Protein 3F9I (pdb70)

Structure (mmCIF, N/CA/C/O backbone):
data_3F9I
#
_entry.id   3F9I
#
_cell.length_a   74.160
_cell.length_b   74.160
_cell.length_c   183.010
_cell.angle_alpha   90.00
_cell.angle_beta   90.00
_cell.angle_gamma   90.00
#
_symmetry.space_group_name_H-M   'P 41 21 2'
#
loop_
_entity.id
_entity.type
_entity.pdbx_description
1 polymer '3-oxoacyl-[acyl-carrier-protein] reductase'
2 water water
#
loop_
_atom_site.group_PDB
_atom_site.id
_atom_site.type_symbol
_atom_site.label_atom_id
_atom_site.label_alt_id
_atom_site.label_comp_id
_atom_site.label_asym_id
_atom_site.label_entity_id
_atom_site.label_seq_id
_atom_site.pdbx_PDB_ins_code
_atom_site.Cartn_x
_atom_site.Cartn_y
_atom_site.Cartn_z
_atom_site.occupancy
_atom_site.B_iso_or_equiv
_atom_site.auth_seq_id
_atom_site.auth_comp_id
_atom_site.auth_asym_id
_atom_site.auth_atom_id
_atom_site.pdbx_PDB_model_num
ATOM 1 N N . MET A 1 9 ? 7.242 -8.565 29.082 1.00 45.51 1 MET A N 1
ATOM 2 C CA . MET A 1 9 ? 7.558 -8.905 27.670 1.00 45.04 1 MET A CA 1
ATOM 3 C C . MET A 1 9 ? 8.729 -8.083 27.166 1.00 44.44 1 MET A C 1
ATOM 4 O O . MET A 1 9 ? 9.753 -8.656 26.804 1.00 45.01 1 MET A O 1
ATOM 9 N N . ILE A 1 10 ? 8.613 -6.754 27.167 1.00 43.39 2 ILE A N 1
ATOM 10 C CA . ILE A 1 10 ? 9.662 -5.915 26.571 1.00 42.88 2 ILE A CA 1
ATOM 11 C C . ILE A 1 10 ? 10.733 -5.507 27.583 1.00 42.08 2 ILE A C 1
ATOM 12 O O . ILE A 1 10 ? 10.493 -4.684 28.449 1.00 43.75 2 ILE A O 1
ATOM 17 N N . ASP A 1 11 ? 11.927 -6.044 27.462 1.00 40.67 3 ASP A N 1
ATOM 18 C CA . ASP A 1 11 ? 12.968 -5.732 28.419 1.00 39.34 3 ASP A CA 1
ATOM 19 C C . ASP A 1 11 ? 14.106 -5.132 27.638 1.00 38.23 3 ASP A C 1
ATOM 20 O O . ASP A 1 11 ? 14.593 -5.758 26.718 1.00 37.99 3 ASP A O 1
ATOM 25 N N . LEU A 1 12 ? 14.539 -3.924 27.984 1.00 36.87 4 LEU A N 1
ATOM 26 C CA . LEU A 1 12 ? 15.619 -3.310 27.257 1.00 35.95 4 LEU A CA 1
ATOM 27 C C . LEU A 1 12 ? 16.854 -3.251 28.113 1.00 36.50 4 LEU A C 1
ATOM 28 O O . LEU A 1 12 ? 17.813 -2.521 27.784 1.00 36.90 4 LEU A O 1
ATOM 33 N N . THR A 1 13 ? 16.868 -4.064 29.165 1.00 36.35 5 THR A N 1
ATOM 34 C CA . THR A 1 13 ? 18.004 -4.105 30.110 1.00 36.41 5 THR A CA 1
ATOM 35 C C . THR A 1 13 ? 19.273 -4.483 29.422 1.00 36.17 5 THR A C 1
ATOM 36 O O . THR A 1 13 ? 19.315 -5.478 28.700 1.00 35.89 5 THR A O 1
ATOM 40 N N . GLY A 1 14 ? 20.317 -3.687 29.651 1.00 36.32 6 GLY A N 1
ATOM 41 C CA . GLY A 1 14 ? 21.618 -3.947 29.076 1.00 35.95 6 GLY A CA 1
ATOM 42 C C . GLY A 1 14 ? 21.875 -3.121 27.831 1.00 36.44 6 GLY A C 1
ATOM 43 O O . GLY A 1 14 ? 23.052 -2.959 27.413 1.00 36.28 6 GLY A O 1
ATOM 44 N N . LYS A 1 15 ? 20.812 -2.533 27.265 1.00 35.13 7 LYS A N 1
ATOM 45 C CA . LYS A 1 15 ? 20.950 -1.804 25.981 1.00 34.60 7 LYS A CA 1
ATOM 46 C C . LYS A 1 15 ? 21.277 -0.337 26.123 1.00 32.99 7 LYS A C 1
ATOM 47 O O . LYS A 1 15 ? 20.944 0.296 27.123 1.00 33.20 7 LYS A O 1
ATOM 53 N N . THR A 1 16 ? 21.894 0.226 25.101 1.00 31.57 8 THR A N 1
ATOM 54 C CA . THR A 1 16 ? 22.043 1.661 25.020 1.00 31.13 8 THR A CA 1
ATOM 55 C C . THR A 1 16 ? 21.270 2.162 23.803 1.00 30.70 8 THR A C 1
ATOM 56 O O . THR A 1 16 ? 21.498 1.695 22.683 1.00 30.75 8 THR A O 1
ATOM 60 N N . SER A 1 17 ? 20.370 3.115 24.032 1.00 29.29 9 SER A N 1
ATOM 61 C CA . SER A 1 17 ? 19.589 3.747 22.981 1.00 29.12 9 SER A CA 1
ATOM 62 C C . SER A 1 17 ? 19.998 5.208 22.865 1.00 28.98 9 SER A C 1
ATOM 63 O O . SER A 1 17 ? 20.246 5.843 23.873 1.00 28.30 9 SER A O 1
ATOM 66 N N . LEU A 1 18 ? 19.976 5.721 21.637 1.00 28.73 10 LEU A N 1
ATOM 67 C CA . LEU A 1 18 ? 20.143 7.146 21.315 1.00 28.89 10 LEU A CA 1
ATOM 68 C C . LEU A 1 18 ? 18.856 7.642 20.678 1.00 28.08 10 LEU A C 1
ATOM 69 O O . LEU A 1 18 ? 18.379 7.044 19.698 1.00 26.07 10 LEU A O 1
ATOM 74 N N . ILE A 1 19 ? 18.305 8.700 21.264 1.00 27.66 11 ILE A N 1
ATOM 75 C CA . ILE A 1 19 ? 17.078 9.342 20.804 1.00 28.12 11 ILE A CA 1
ATOM 76 C C . ILE A 1 19 ? 17.449 10.763 20.378 1.00 28.76 11 ILE A C 1
ATOM 77 O O . ILE A 1 19 ? 17.965 11.536 21.191 1.00 29.38 11 ILE A O 1
ATOM 82 N N . THR A 1 20 ? 17.206 11.093 19.112 1.00 29.28 12 THR A N 1
ATOM 83 C CA . THR A 1 20 ? 17.393 12.443 18.625 1.00 29.44 12 THR A CA 1
ATOM 84 C C . THR A 1 20 ? 16.108 13.170 18.859 1.00 30.20 12 THR A C 1
ATOM 85 O O . THR A 1 20 ? 15.067 12.539 19.102 1.00 31.14 12 THR A O 1
ATOM 89 N N . GLY A 1 21 ? 16.192 14.496 18.814 1.00 30.48 13 GLY A N 1
ATOM 90 C CA . GLY A 1 21 ? 15.087 15.366 19.127 1.00 30.76 13 GLY A CA 1
ATOM 91 C C . GLY A 1 21 ? 14.435 14.986 20.436 1.00 31.27 13 GLY A C 1
ATOM 92 O O . GLY A 1 21 ? 13.198 15.028 20.557 1.00 31.79 13 GLY A O 1
ATOM 93 N N . ALA A 1 22 ? 15.262 14.648 21.429 1.00 31.33 14 ALA A N 1
ATOM 94 C CA . ALA A 1 22 ? 14.788 14.064 22.678 1.00 31.42 14 ALA A CA 1
ATOM 95 C C . ALA A 1 22 ? 14.011 15.017 23.584 1.00 32.36 14 ALA A C 1
ATOM 96 O O . ALA A 1 22 ? 13.369 14.561 24.529 1.00 32.52 14 ALA A O 1
ATOM 98 N N . SER A 1 23 ? 14.046 16.325 23.327 1.00 32.94 15 SER A N 1
ATOM 99 C CA . SER A 1 23 ? 13.235 17.232 24.150 1.00 33.79 15 SER A CA 1
ATOM 100 C C . SER A 1 23 ? 11.817 17.537 23.606 1.00 33.47 15 SER A C 1
ATOM 101 O O . SER A 1 23 ? 11.044 18.173 24.296 1.00 33.52 15 SER A O 1
ATOM 104 N N . SER A 1 24 ? 11.452 17.053 22.418 1.00 33.14 16 SER A N 1
ATOM 105 C CA . SER A 1 24 ? 10.047 17.162 21.952 1.00 32.50 16 SER A CA 1
ATOM 106 C C . SER A 1 24 ? 9.235 16.291 22.861 1.00 31.93 16 SER A C 1
ATOM 107 O O . SER A 1 24 ? 9.793 15.534 23.631 1.00 33.62 16 SER A O 1
ATOM 110 N N . GLY A 1 25 ? 7.932 16.432 22.855 1.00 31.10 17 GLY A N 1
ATOM 111 C CA . GLY A 1 25 ? 7.089 15.602 23.701 1.00 30.92 17 GLY A CA 1
ATOM 112 C C . GLY A 1 25 ? 7.115 14.139 23.295 1.00 30.56 17 GLY A C 1
ATOM 113 O O . GLY A 1 25 ? 7.015 13.252 24.143 1.00 31.67 17 GLY A O 1
ATOM 114 N N . ILE A 1 26 ? 7.263 13.876 22.001 1.00 29.73 18 ILE A N 1
ATOM 115 C CA . ILE A 1 26 ? 7.437 12.515 21.506 1.00 28.89 18 ILE A CA 1
ATOM 116 C C . ILE A 1 26 ? 8.812 11.985 21.843 1.00 28.76 18 ILE A C 1
ATOM 117 O O . ILE A 1 26 ? 8.927 10.920 22.410 1.00 28.55 18 ILE A O 1
ATOM 122 N N . GLY A 1 27 ? 9.844 12.748 21.516 1.00 29.12 19 GLY A N 1
ATOM 123 C CA . GLY A 1 27 ? 11.203 12.407 21.883 1.00 29.70 19 GLY A CA 1
ATOM 124 C C . GLY A 1 27 ? 11.325 12.063 23.363 1.00 30.57 19 GLY A C 1
ATOM 125 O O . GLY A 1 27 ? 11.892 11.027 23.714 1.00 29.92 19 GLY A O 1
ATOM 126 N N . SER A 1 28 ? 10.779 12.916 24.242 1.00 30.56 20 SER A N 1
ATOM 127 C CA . SER A 1 28 ? 10.935 12.684 25.666 1.00 30.68 20 SER A CA 1
ATOM 128 C C . SER A 1 28 ? 10.068 11.519 26.182 1.00 29.56 20 SER A C 1
ATOM 129 O O . SER A 1 28 ? 10.421 10.857 27.136 1.00 29.19 20 SER A O 1
ATOM 132 N N . ALA A 1 29 ? 8.934 11.265 25.557 1.00 28.50 21 ALA A N 1
ATOM 133 C CA . ALA A 1 29 ? 8.133 10.161 25.973 1.00 27.79 21 ALA A CA 1
ATOM 134 C C . ALA A 1 29 ? 8.872 8.879 25.601 1.00 26.64 21 ALA A C 1
ATOM 135 O O . ALA A 1 29 ? 8.879 7.924 26.351 1.00 24.38 21 ALA A O 1
ATOM 137 N N . ILE A 1 30 ? 9.489 8.877 24.429 1.00 26.71 22 ILE A N 1
ATOM 138 C CA . ILE A 1 30 ? 10.287 7.743 24.017 1.00 27.28 22 ILE A CA 1
ATOM 139 C C . ILE A 1 30 ? 11.432 7.571 25.022 1.00 28.34 22 ILE A C 1
ATOM 140 O O . ILE A 1 30 ? 11.624 6.462 25.506 1.00 28.03 22 ILE A O 1
ATOM 145 N N . ALA A 1 31 ? 12.172 8.652 25.333 1.00 28.33 23 ALA A N 1
ATOM 146 C CA . ALA A 1 31 ? 13.348 8.536 26.210 1.00 29.31 23 ALA A CA 1
ATOM 147 C C . ALA A 1 31 ? 12.969 7.954 27.555 1.00 29.34 23 ALA A C 1
ATOM 148 O O . ALA A 1 31 ? 13.635 7.060 28.047 1.00 29.58 23 ALA A O 1
ATOM 150 N N . ARG A 1 32 ? 11.882 8.423 28.136 1.00 29.83 24 ARG A N 1
ATOM 151 C CA . ARG A 1 32 ? 11.476 7.907 29.437 1.00 30.70 24 ARG A CA 1
ATOM 152 C C . ARG A 1 32 ? 11.081 6.438 29.373 1.00 30.55 24 ARG A C 1
ATOM 153 O O . ARG A 1 32 ? 11.389 5.663 30.285 1.00 31.71 24 ARG A O 1
ATOM 161 N N . LEU A 1 33 ? 10.398 6.048 28.307 1.00 29.03 25 LEU A N 1
ATOM 162 C CA . LEU A 1 33 ? 9.890 4.720 28.234 1.00 29.04 25 LEU A CA 1
ATOM 163 C C . LEU A 1 33 ? 11.049 3.748 28.064 1.00 29.17 25 LEU A C 1
ATOM 164 O O . LEU A 1 33 ? 11.122 2.769 28.813 1.00 29.11 25 LEU A O 1
ATOM 169 N N . LEU A 1 34 ? 11.965 4.035 27.125 1.00 29.03 26 LEU A N 1
ATOM 170 C CA . LEU A 1 34 ? 13.096 3.165 26.901 1.00 28.95 26 LEU A CA 1
ATOM 171 C C . LEU A 1 34 ? 13.948 3.108 28.162 1.00 28.59 26 LEU A C 1
ATOM 172 O O . LEU A 1 34 ? 14.489 2.068 28.486 1.00 27.10 26 LEU A O 1
ATOM 177 N N . HIS A 1 35 ? 14.028 4.210 28.899 1.00 29.46 27 HIS A N 1
ATOM 178 C CA . HIS A 1 35 ? 14.812 4.231 30.118 1.00 30.39 27 HIS A CA 1
ATOM 179 C C . HIS A 1 35 ? 14.120 3.389 31.196 1.00 30.75 27 HIS A C 1
ATOM 180 O O . HIS A 1 35 ? 14.715 2.525 31.830 1.00 29.93 27 HIS A O 1
ATOM 187 N N . LYS A 1 36 ? 12.831 3.582 31.315 1.00 31.72 28 LYS A N 1
ATOM 188 C CA . LYS A 1 36 ? 12.037 2.803 32.237 1.00 33.18 28 LYS A CA 1
ATOM 189 C C . LYS A 1 36 ? 12.081 1.316 31.936 1.00 33.09 28 LYS A C 1
ATOM 190 O O . LYS A 1 36 ? 11.925 0.536 32.851 1.00 33.34 28 LYS A O 1
ATOM 196 N N . LEU A 1 37 ? 12.295 0.937 30.667 1.00 32.59 29 LEU A N 1
ATOM 197 C CA . LEU A 1 37 ? 12.397 -0.463 30.262 1.00 32.75 29 LEU A CA 1
ATOM 198 C C . LEU A 1 37 ? 13.832 -1.003 30.428 1.00 33.08 29 LEU A C 1
ATOM 199 O O . LEU A 1 37 ? 14.119 -2.127 30.015 1.00 32.00 29 LEU A O 1
ATOM 204 N N . GLY A 1 38 ? 14.715 -0.210 31.038 1.00 32.62 30 GLY A N 1
ATOM 205 C CA . GLY A 1 38 ? 16.065 -0.667 31.303 1.00 32.70 30 GLY A CA 1
ATOM 206 C C . GLY A 1 38 ? 17.134 -0.205 30.343 1.00 32.62 30 GLY A C 1
ATOM 207 O O . GLY A 1 38 ? 18.286 -0.545 30.513 1.00 31.83 30 GLY A O 1
ATOM 208 N N . SER A 1 39 ? 16.791 0.595 29.343 1.00 32.87 31 SER A N 1
ATOM 209 C CA . SER A 1 39 ? 17.834 1.048 28.430 1.00 32.53 31 SER A CA 1
ATOM 210 C C . SER A 1 39 ? 18.596 2.201 29.080 1.00 32.02 31 SER A C 1
ATOM 211 O O . SER A 1 39 ? 18.026 3.028 29.785 1.00 31.64 31 SER A O 1
ATOM 214 N N . LYS A 1 40 ? 19.904 2.226 28.858 1.00 31.86 32 LYS A N 1
ATOM 215 C CA . LYS A 1 40 ? 20.683 3.422 29.104 1.00 31.92 32 LYS A CA 1
ATOM 216 C C . LYS A 1 40 ? 20.290 4.300 27.928 1.00 30.63 32 LYS A C 1
ATOM 217 O O . LYS A 1 40 ? 20.113 3.769 26.835 1.00 29.50 32 LYS A O 1
ATOM 223 N N . VAL A 1 41 ? 20.100 5.597 28.140 1.00 29.61 33 VAL A N 1
ATOM 224 C CA . VAL A 1 41 ? 19.618 6.461 27.044 1.00 30.10 33 VAL A CA 1
ATOM 225 C C . VAL A 1 41 ? 20.521 7.666 26.770 1.00 29.91 33 VAL A C 1
ATOM 226 O O . VAL A 1 41 ? 21.036 8.319 27.675 1.00 30.20 33 VAL A O 1
ATOM 230 N N . ILE A 1 42 ? 20.768 7.914 25.503 1.00 29.61 34 ILE A N 1
ATOM 231 C CA . ILE A 1 42 ? 21.563 9.053 25.109 1.00 29.00 34 ILE A CA 1
ATOM 232 C C . ILE A 1 42 ? 20.521 9.969 24.544 1.00 28.89 34 ILE A C 1
ATOM 233 O O . ILE A 1 42 ? 19.873 9.651 23.540 1.00 29.42 34 ILE A O 1
ATOM 238 N N . ILE A 1 43 ? 20.298 11.079 25.220 1.00 28.36 35 ILE A N 1
ATOM 239 C CA . ILE A 1 43 ? 19.238 11.978 24.826 1.00 28.96 35 ILE A CA 1
ATOM 240 C C . ILE A 1 43 ? 19.888 13.119 24.132 1.00 29.15 35 ILE A C 1
ATOM 241 O O . ILE A 1 43 ? 20.689 13.804 24.687 1.00 29.90 35 ILE A O 1
ATOM 246 N N . SER A 1 44 ? 19.555 13.296 22.880 1.00 31.00 36 SER A N 1
ATOM 247 C CA . SER A 1 44 ? 20.261 14.236 22.054 1.00 31.84 36 SER A CA 1
ATOM 248 C C . SER A 1 44 ? 19.298 15.281 21.524 1.00 31.67 36 SER A C 1
ATOM 249 O O . SER A 1 44 ? 18.117 15.007 21.330 1.00 31.54 36 SER A O 1
ATOM 252 N N . GLY A 1 45 ? 19.814 16.460 21.240 1.00 32.26 37 GLY A N 1
ATOM 253 C CA . GLY A 1 45 ? 18.998 17.553 20.734 1.00 32.75 37 GLY A CA 1
ATOM 254 C C . GLY A 1 45 ? 19.716 18.881 20.882 1.00 33.34 37 GLY A C 1
ATOM 255 O O . GLY A 1 45 ? 20.838 18.931 21.381 1.00 33.37 37 GLY A O 1
ATOM 256 N N . SER A 1 46 ? 19.068 19.959 20.456 1.00 34.03 38 SER A N 1
ATOM 257 C CA . SER A 1 46 ? 19.702 21.285 20.425 1.00 34.86 38 SER A CA 1
ATOM 258 C C . SER A 1 46 ? 19.429 22.171 21.647 1.00 34.57 38 SER A C 1
ATOM 259 O O . SER A 1 46 ? 20.151 23.104 21.874 1.00 34.28 38 SER A O 1
ATOM 262 N N . ASN A 1 47 ? 18.424 21.837 22.440 1.00 35.33 39 ASN A N 1
ATOM 263 C CA . ASN A 1 47 ? 18.056 22.595 23.596 1.00 36.34 39 ASN A CA 1
ATOM 264 C C . ASN A 1 47 ? 18.640 21.939 24.852 1.00 36.27 39 ASN A C 1
ATOM 265 O O . ASN A 1 47 ? 18.008 21.090 25.473 1.00 35.82 39 ASN A O 1
ATOM 270 N N . GLU A 1 48 ? 19.853 22.364 25.224 1.00 36.01 40 GLU A N 1
ATOM 271 C CA . GLU A 1 48 ? 20.544 21.844 26.380 1.00 35.72 40 GLU A CA 1
ATOM 272 C C . GLU A 1 48 ? 19.676 21.966 27.629 1.00 35.79 40 GLU A C 1
ATOM 273 O O . GLU A 1 48 ? 19.537 21.012 28.375 1.00 34.79 40 GLU A O 1
ATOM 279 N N . GLU A 1 49 ? 19.076 23.129 27.829 1.00 36.14 41 GLU A N 1
ATOM 280 C CA . GLU A 1 49 ? 18.275 23.393 29.017 1.00 37.76 41 GLU A CA 1
ATOM 281 C C . GLU A 1 49 ? 17.133 22.386 29.183 1.00 36.59 41 GLU A C 1
ATOM 282 O O . GLU A 1 49 ? 16.927 21.850 30.272 1.00 37.01 41 GLU A O 1
ATOM 288 N N . LYS A 1 50 ? 16.412 22.115 28.102 1.00 36.59 42 LYS A N 1
ATOM 289 C CA . LYS A 1 50 ? 15.319 21.148 28.107 1.00 36.03 42 LYS A CA 1
ATOM 290 C C . LYS A 1 50 ? 15.803 19.725 28.224 1.00 35.25 42 LYS A C 1
ATOM 291 O O . LYS A 1 50 ? 15.205 18.936 28.912 1.00 34.68 42 LYS A O 1
ATOM 297 N N . LEU A 1 51 ? 16.910 19.399 27.578 1.00 34.99 43 LEU A N 1
ATOM 298 C CA . LEU A 1 51 ? 17.503 18.087 27.736 1.00 35.23 43 LEU A CA 1
ATOM 299 C C . LEU A 1 51 ? 17.864 17.832 29.195 1.00 35.20 43 LEU A C 1
ATOM 300 O O . LEU A 1 51 ? 17.672 16.734 29.692 1.00 34.23 43 LEU A O 1
ATOM 305 N N . LYS A 1 52 ? 18.361 18.865 29.877 1.00 35.37 44 LYS A N 1
ATOM 306 C CA . LYS A 1 52 ? 18.832 18.710 31.252 1.00 35.51 44 LYS A CA 1
ATOM 307 C C . LYS A 1 52 ? 17.641 18.456 32.179 1.00 35.37 44 LYS A C 1
ATOM 308 O O . LYS A 1 52 ? 17.730 17.661 33.094 1.00 33.94 44 LYS A O 1
ATOM 314 N N . SER A 1 53 ? 16.518 19.115 31.906 1.00 36.01 45 SER A N 1
ATOM 315 C CA . SER A 1 53 ? 15.333 18.909 32.718 1.00 36.98 45 SER A CA 1
ATOM 316 C C . SER A 1 53 ? 14.759 17.501 32.453 1.00 35.71 45 SER A C 1
ATOM 317 O O . SER A 1 53 ? 14.278 16.866 33.371 1.00 35.88 45 SER A O 1
ATOM 320 N N . LEU A 1 54 ? 14.849 17.017 31.212 1.00 34.65 46 LEU A N 1
ATOM 321 C CA . LEU A 1 54 ? 14.615 15.599 30.917 1.00 33.76 46 LEU A CA 1
ATOM 322 C C . LEU A 1 54 ? 15.559 14.685 31.679 1.00 33.25 46 LEU A C 1
ATOM 323 O O . LEU A 1 54 ? 15.109 13.748 32.358 1.00 31.95 46 LEU A O 1
ATOM 328 N N . GLY A 1 55 ? 16.852 14.991 31.593 1.00 32.95 47 GLY A N 1
ATOM 329 C CA . GLY A 1 55 ? 17.858 14.312 32.369 1.00 33.16 47 GLY A CA 1
ATOM 330 C C . GLY A 1 55 ? 17.534 14.201 33.844 1.00 33.37 47 GLY A C 1
ATOM 331 O O . GLY A 1 55 ? 17.627 13.129 34.409 1.00 33.16 47 GLY A O 1
ATOM 332 N N . ASN A 1 56 ? 17.146 15.302 34.473 1.00 34.08 48 ASN A N 1
ATOM 333 C CA . ASN A 1 56 ? 16.781 15.287 35.890 1.00 35.16 48 ASN A CA 1
ATOM 334 C C . ASN A 1 56 ? 15.678 14.298 36.209 1.00 35.56 48 ASN A C 1
ATOM 335 O O . ASN A 1 56 ? 15.759 13.603 37.209 1.00 36.49 48 ASN A O 1
ATOM 340 N N . ALA A 1 57 ? 14.642 14.267 35.373 1.00 35.72 49 ALA A N 1
ATOM 341 C CA . ALA A 1 57 ? 13.558 13.294 35.482 1.00 35.71 49 ALA A CA 1
ATOM 342 C C . ALA A 1 57 ? 14.064 11.870 35.311 1.00 36.20 49 ALA A C 1
ATOM 343 O O . ALA A 1 57 ? 13.571 10.980 35.978 1.00 37.37 49 ALA A O 1
ATOM 345 N N . LEU A 1 58 ? 15.042 11.655 34.444 1.00 36.16 50 LEU A N 1
ATOM 346 C CA . LEU A 1 58 ? 15.594 10.327 34.252 1.00 37.12 50 LEU A CA 1
ATOM 347 C C . LEU A 1 58 ? 16.445 9.889 35.434 1.00 37.92 50 LEU A C 1
ATOM 348 O O . LEU A 1 58 ? 16.517 8.703 35.694 1.00 37.29 50 LEU A O 1
ATOM 353 N N . LYS A 1 59 ? 17.126 10.846 36.080 1.00 39.32 51 LYS A N 1
ATOM 354 C CA . LYS A 1 59 ? 17.965 10.647 37.291 1.00 40.64 51 LYS A CA 1
ATOM 355 C C . LYS A 1 59 ? 19.351 10.007 37.104 1.00 40.58 51 LYS A C 1
ATOM 356 O O . LYS A 1 59 ? 20.317 10.572 37.583 1.00 40.60 51 LYS A O 1
ATOM 362 N N . ASP A 1 60 ? 19.442 8.872 36.399 1.00 40.18 52 ASP A N 1
ATOM 363 C CA . ASP A 1 60 ? 20.714 8.186 36.115 1.00 39.90 52 ASP A CA 1
ATOM 364 C C . ASP A 1 60 ? 20.600 7.376 34.815 1.00 39.60 52 ASP A C 1
ATOM 365 O O . ASP A 1 60 ? 19.514 7.265 34.248 1.00 39.15 52 ASP A O 1
ATOM 370 N N . ASN A 1 61 ? 21.704 6.775 34.367 1.00 39.64 53 ASN A N 1
ATOM 371 C CA . ASN A 1 61 ? 21.718 5.925 33.152 1.00 39.71 53 ASN A CA 1
ATOM 372 C C . ASN A 1 61 ? 21.237 6.670 31.908 1.00 38.74 53 ASN A C 1
ATOM 373 O O . ASN A 1 61 ? 20.393 6.180 31.165 1.00 36.81 53 ASN A O 1
ATOM 378 N N . TYR A 1 62 ? 21.768 7.868 31.725 1.00 37.84 54 TYR A N 1
ATOM 379 C CA . TYR A 1 62 ? 21.541 8.650 30.544 1.00 37.05 54 TYR A CA 1
ATOM 380 C C . TYR A 1 62 ? 22.749 9.509 30.291 1.00 36.59 54 TYR A C 1
ATOM 381 O O . TYR A 1 62 ? 23.591 9.700 31.167 1.00 35.83 54 TYR A O 1
ATOM 390 N N . THR A 1 63 ? 22.806 10.056 29.099 1.00 35.91 55 THR A N 1
ATOM 391 C CA . THR A 1 63 ? 23.821 11.024 28.780 1.00 35.86 55 THR A CA 1
ATOM 392 C C . THR A 1 63 ? 23.195 11.997 27.829 1.00 34.80 55 THR A C 1
ATOM 393 O O . THR A 1 63 ? 22.439 11.587 26.991 1.00 34.96 55 THR A O 1
ATOM 397 N N . ILE A 1 64 ? 23.514 13.274 27.978 1.00 34.37 56 ILE A N 1
ATOM 398 C CA . ILE A 1 64 ? 23.054 14.323 27.101 1.00 34.63 56 ILE A CA 1
ATOM 399 C C . ILE A 1 64 ? 24.064 14.590 25.971 1.00 35.52 56 ILE A C 1
ATOM 400 O O . ILE A 1 64 ? 25.258 14.651 26.188 1.00 34.72 56 ILE A O 1
ATOM 405 N N . GLU A 1 65 ? 23.565 14.761 24.757 1.00 36.97 57 GLU A N 1
ATOM 406 C CA . GLU A 1 65 ? 24.401 15.169 23.637 1.00 38.33 57 GLU A CA 1
ATOM 407 C C . GLU A 1 65 ? 23.729 16.330 22.943 1.00 39.17 57 GLU A C 1
ATOM 408 O O . GLU A 1 65 ? 22.686 16.176 22.309 1.00 39.76 57 GLU A O 1
ATOM 414 N N . VAL A 1 66 ? 24.323 17.495 23.104 1.00 40.57 58 VAL A N 1
ATOM 415 C CA . VAL A 1 66 ? 23.785 18.740 22.609 1.00 41.44 58 VAL A CA 1
ATOM 416 C C . VAL A 1 66 ? 24.253 18.760 21.200 1.00 42.97 58 VAL A C 1
ATOM 417 O O . VAL A 1 66 ? 25.447 18.680 20.945 1.00 42.26 58 VAL A O 1
ATOM 421 N N . CYS A 1 67 ? 23.300 18.837 20.285 1.00 44.99 59 CYS A N 1
ATOM 422 C CA . CYS A 1 67 ? 23.580 18.531 18.901 1.00 47.23 59 CYS A CA 1
ATOM 423 C C . CYS A 1 67 ? 22.603 19.257 17.994 1.00 48.15 59 CYS A C 1
ATOM 424 O O . CYS A 1 67 ? 21.399 19.241 18.239 1.00 48.40 59 CYS A O 1
ATOM 427 N N . ASN A 1 68 ? 23.118 19.878 16.940 1.00 49.74 60 ASN A N 1
ATOM 428 C CA . ASN A 1 68 ? 22.265 20.450 15.907 1.00 51.54 60 ASN A CA 1
ATOM 429 C C . ASN A 1 68 ? 22.265 19.567 14.668 1.00 52.42 60 ASN A C 1
ATOM 430 O O . ASN A 1 68 ? 23.243 19.516 13.920 1.00 52.25 60 ASN A O 1
ATOM 435 N N . LEU A 1 69 ? 21.163 18.872 14.431 1.00 54.18 61 LEU A N 1
ATOM 436 C CA . LEU A 1 69 ? 21.130 17.953 13.293 1.00 55.55 61 LEU A CA 1
ATOM 437 C C . LEU A 1 69 ? 21.272 18.710 11.951 1.00 56.49 61 LEU A C 1
ATOM 438 O O . LEU A 1 69 ? 21.951 18.227 11.034 1.00 56.79 61 LEU A O 1
ATOM 443 N N . ALA A 1 70 ? 20.704 19.911 11.862 1.00 56.95 62 ALA A N 1
ATOM 444 C CA . ALA A 1 70 ? 20.876 20.749 10.671 1.00 57.72 62 ALA A CA 1
ATOM 445 C C . ALA A 1 70 ? 22.308 20.728 10.104 1.00 57.80 62 ALA A C 1
ATOM 446 O O . ALA A 1 70 ? 22.478 20.852 8.913 1.00 58.66 62 ALA A O 1
ATOM 448 N N . ASN A 1 71 ? 23.322 20.559 10.945 1.00 58.32 63 ASN A N 1
ATOM 449 C CA . ASN A 1 71 ? 24.724 20.411 10.493 1.00 58.52 63 ASN A CA 1
ATOM 450 C C . ASN A 1 71 ? 25.108 18.943 10.198 1.00 58.28 63 ASN A C 1
ATOM 451 O O . ASN A 1 71 ? 25.059 18.105 11.097 1.00 58.01 63 ASN A O 1
ATOM 456 N N . LYS A 1 72 ? 25.517 18.641 8.960 1.00 57.80 64 LYS A N 1
ATOM 457 C CA . LYS A 1 72 ? 25.847 17.262 8.559 1.00 57.11 64 LYS A CA 1
ATOM 458 C C . LYS A 1 72 ? 26.979 16.627 9.384 1.00 56.21 64 LYS A C 1
ATOM 459 O O . LYS A 1 72 ? 26.876 15.474 9.797 1.00 56.59 64 LYS A O 1
ATOM 461 N N . GLU A 1 73 ? 28.052 17.366 9.633 1.00 55.19 65 GLU A N 1
ATOM 462 C CA . GLU A 1 73 ? 29.177 16.836 10.410 1.00 54.59 65 GLU A CA 1
ATOM 463 C C . GLU A 1 73 ? 28.767 16.501 11.843 1.00 53.69 65 GLU A C 1
ATOM 464 O O . GLU A 1 73 ? 29.322 15.599 12.460 1.00 52.87 65 GLU A O 1
ATOM 466 N N . GLU A 1 74 ? 27.806 17.253 12.363 1.00 52.70 66 GLU A N 1
ATOM 467 C CA . GLU A 1 74 ? 27.341 17.057 13.714 1.00 52.17 66 GLU A CA 1
ATOM 468 C C . GLU A 1 74 ? 26.501 15.792 13.826 1.00 50.99 66 GLU A C 1
ATOM 469 O O . GLU A 1 74 ? 26.634 15.084 14.824 1.00 50.25 66 GLU A O 1
ATOM 475 N N . CYS A 1 75 ? 25.685 15.481 12.807 1.00 49.78 67 CYS A N 1
ATOM 476 C CA . CYS A 1 75 ? 25.041 14.154 12.707 1.00 49.43 67 CYS A CA 1
ATOM 477 C C . CYS A 1 75 ? 26.076 13.060 12.682 1.00 49.02 67 CYS A C 1
ATOM 478 O O . CYS A 1 75 ? 25.971 12.073 13.391 1.00 48.24 67 CYS A O 1
ATOM 481 N N . SER A 1 76 ? 27.087 13.244 11.846 1.00 49.06 68 SER A N 1
ATOM 482 C CA . SER A 1 76 ? 28.116 12.226 11.684 1.00 49.30 68 SER A CA 1
ATOM 483 C C . SER A 1 76 ? 28.889 12.021 12.990 1.00 48.72 68 SER A C 1
ATOM 484 O O . SER A 1 76 ? 29.242 10.887 13.361 1.00 48.97 68 SER A O 1
ATOM 487 N N . ASN A 1 77 ? 29.111 13.122 13.694 1.00 47.54 69 ASN A N 1
ATOM 488 C CA . ASN A 1 77 ? 29.849 13.095 14.940 1.00 47.34 69 ASN A CA 1
ATOM 489 C C . ASN A 1 77 ? 29.055 12.510 16.103 1.00 46.07 69 ASN A C 1
ATOM 490 O O . ASN A 1 77 ? 29.636 11.857 16.968 1.00 44.89 69 ASN A O 1
ATOM 495 N N . LEU A 1 78 ? 27.735 12.741 16.102 1.00 45.26 70 LEU A N 1
ATOM 496 C CA . LEU A 1 78 ? 26.864 12.358 17.202 1.00 44.79 70 LEU A CA 1
ATOM 497 C C . LEU A 1 78 ? 27.032 10.879 17.507 1.00 44.93 70 LEU A C 1
ATOM 498 O O . LEU A 1 78 ? 27.252 10.525 18.651 1.00 43.91 70 LEU A O 1
ATOM 503 N N . ILE A 1 79 ? 26.998 10.043 16.469 1.00 45.81 71 ILE A N 1
ATOM 504 C CA . ILE A 1 79 ? 27.068 8.577 16.623 1.00 47.01 71 ILE A CA 1
ATOM 505 C C . ILE A 1 79 ? 28.440 8.079 17.128 1.00 48.32 71 ILE A C 1
ATOM 506 O O . ILE A 1 79 ? 28.487 7.259 18.038 1.00 47.51 71 ILE A O 1
ATOM 511 N N . SER A 1 80 ? 29.542 8.576 16.544 1.00 50.49 72 SER A N 1
ATOM 512 C CA . SER A 1 80 ? 30.931 8.252 17.009 1.00 52.01 72 SER A CA 1
ATOM 513 C C . SER A 1 80 ? 31.130 8.499 18.499 1.00 52.58 72 SER A C 1
ATOM 514 O O . SER A 1 80 ? 31.617 7.651 19.240 1.00 52.57 72 SER A O 1
ATOM 517 N N . LYS A 1 81 ? 30.734 9.682 18.936 1.00 53.27 73 LYS A N 1
ATOM 518 C CA . LYS A 1 81 ? 30.644 9.984 20.370 1.00 53.86 73 LYS A CA 1
ATOM 519 C C . LYS A 1 81 ? 30.048 8.858 21.231 1.00 53.74 73 LYS A C 1
ATOM 520 O O . LYS A 1 81 ? 30.083 8.943 22.460 1.00 54.12 73 LYS A O 1
ATOM 526 N N . THR A 1 82 ? 29.468 7.830 20.611 1.00 53.46 74 THR A N 1
ATOM 527 C CA . THR A 1 82 ? 28.782 6.782 21.362 1.00 53.09 74 THR A CA 1
ATOM 528 C C . THR A 1 82 ? 29.486 5.444 21.099 1.00 52.28 74 THR A C 1
ATOM 529 O O . THR A 1 82 ? 29.790 5.112 19.965 1.00 52.48 74 THR A O 1
ATOM 533 N N . SER A 1 83 ? 29.733 4.682 22.155 1.00 51.37 75 SER A N 1
ATOM 534 C CA . SER A 1 83 ? 30.518 3.449 22.059 1.00 50.75 75 SER A CA 1
ATOM 535 C C . SER A 1 83 ? 29.618 2.263 21.907 1.00 49.66 75 SER A C 1
ATOM 536 O O . SER A 1 83 ? 29.761 1.497 20.955 1.00 49.14 75 SER A O 1
ATOM 539 N N . ASN A 1 84 ? 28.714 2.108 22.876 1.00 48.48 76 ASN A N 1
ATOM 540 C CA . ASN A 1 84 ? 27.622 1.169 22.757 1.00 47.55 76 ASN A CA 1
ATOM 541 C C . ASN A 1 84 ? 26.483 1.890 22.063 1.00 45.16 76 ASN A C 1
ATOM 542 O O . ASN A 1 84 ? 26.198 3.062 22.337 1.00 44.81 76 ASN A O 1
ATOM 547 N N . LEU A 1 85 ? 25.847 1.191 21.140 1.00 42.43 77 LEU A N 1
ATOM 548 C CA . LEU A 1 85 ? 24.625 1.679 20.536 1.00 40.06 77 LEU A CA 1
ATOM 549 C C . LEU A 1 85 ? 23.839 0.497 20.043 1.00 37.68 77 LEU A C 1
ATOM 550 O O . LEU A 1 85 ? 24.194 -0.101 19.059 1.00 37.31 77 LEU A O 1
ATOM 555 N N . ASP A 1 86 ? 22.782 0.122 20.740 1.00 35.16 78 ASP A N 1
ATOM 556 C CA . ASP A 1 86 ? 21.937 -0.941 20.237 1.00 33.76 78 ASP A CA 1
ATOM 557 C C . ASP A 1 86 ? 20.712 -0.394 19.501 1.00 31.63 78 ASP A C 1
ATOM 558 O O . ASP A 1 86 ? 20.222 -0.994 18.555 1.00 31.13 78 ASP A O 1
ATOM 563 N N . ILE A 1 87 ? 20.250 0.770 19.909 1.00 28.93 79 ILE A N 1
ATOM 564 C CA . ILE A 1 87 ? 19.004 1.284 19.425 1.00 27.61 79 ILE A CA 1
ATOM 565 C C . ILE A 1 87 ? 19.187 2.755 19.069 1.00 27.70 79 ILE A C 1
ATOM 566 O O . ILE A 1 87 ? 19.647 3.569 19.906 1.00 27.37 79 ILE A O 1
ATOM 571 N N . LEU A 1 88 ? 18.854 3.088 17.826 1.00 26.85 80 LEU A N 1
ATOM 572 C CA . LEU A 1 88 ? 18.739 4.477 17.408 1.00 26.42 80 LEU A CA 1
ATOM 573 C C . LEU A 1 88 ? 17.301 4.877 17.106 1.00 26.34 80 LEU A C 1
ATOM 574 O O . LEU A 1 88 ? 16.613 4.191 16.368 1.00 24.41 80 LEU A O 1
ATOM 579 N N . VAL A 1 89 ? 16.870 6.008 17.683 1.00 26.42 81 VAL A N 1
ATOM 580 C CA . VAL A 1 89 ? 15.585 6.542 17.424 1.00 26.91 81 VAL A CA 1
ATOM 581 C C . VAL A 1 89 ? 15.749 7.961 16.885 1.00 28.65 81 VAL A C 1
ATOM 582 O O . VAL A 1 89 ? 16.175 8.885 17.603 1.00 28.99 81 VAL A O 1
ATOM 586 N N . CYS A 1 90 ? 15.415 8.106 15.609 1.00 29.64 82 CYS A N 1
ATOM 587 C CA . CYS A 1 90 ? 15.458 9.367 14.906 1.00 31.09 82 CYS A CA 1
ATOM 588 C C . CYS A 1 90 ? 14.103 10.008 14.928 1.00 32.84 82 CYS A C 1
ATOM 589 O O . CYS A 1 90 ? 13.207 9.622 14.151 1.00 31.80 82 CYS A O 1
ATOM 592 N N . ASN A 1 91 ? 13.932 10.984 15.819 1.00 34.53 83 ASN A N 1
ATOM 593 C CA . ASN A 1 91 ? 12.758 11.805 15.732 1.00 37.09 83 ASN A CA 1
ATOM 594 C C . ASN A 1 91 ? 12.874 12.845 14.621 1.00 39.17 83 ASN A C 1
ATOM 595 O O . ASN A 1 91 ? 13.978 13.207 14.208 1.00 38.50 83 ASN A O 1
ATOM 600 N N . ALA A 1 92 ? 11.727 13.243 14.070 1.00 42.21 84 ALA A N 1
ATOM 601 C CA . ALA A 1 92 ? 11.644 14.450 13.233 1.00 44.30 84 ALA A CA 1
ATOM 602 C C . ALA A 1 92 ? 11.912 15.598 14.216 1.00 46.07 84 ALA A C 1
ATOM 603 O O . ALA A 1 92 ? 11.231 15.662 15.241 1.00 46.98 84 ALA A O 1
ATOM 605 N N . GLY A 1 93 ? 12.796 16.555 13.936 1.00 48.02 85 GLY A N 1
ATOM 606 C CA . GLY A 1 93 ? 13.033 17.124 12.634 1.00 49.09 85 GLY A CA 1
ATOM 607 C C . GLY A 1 93 ? 12.330 18.488 12.600 1.00 49.69 85 GLY A C 1
ATOM 608 O O . GLY A 1 93 ? 11.311 18.676 11.903 1.00 50.49 85 GLY A O 1
ATOM 609 N N . ASP A 1 107 ? 10.635 26.772 3.182 1.00 50.31 99 ASP A N 1
ATOM 610 C CA . ASP A 1 107 ? 11.681 26.026 2.491 1.00 50.47 99 ASP A CA 1
ATOM 611 C C . ASP A 1 107 ? 11.320 24.528 2.399 1.00 50.35 99 ASP A C 1
ATOM 612 O O . ASP A 1 107 ? 11.286 23.798 3.388 1.00 49.31 99 ASP A O 1
ATOM 614 N N . PHE A 1 108 ? 11.042 24.096 1.179 1.00 50.34 100 PHE A N 1
ATOM 615 C CA . PHE A 1 108 ? 11.096 22.698 0.852 1.00 50.45 100 PHE A CA 1
ATOM 616 C C . PHE A 1 108 ? 12.439 22.137 1.319 1.00 50.24 100 PHE A C 1
ATOM 617 O O . PHE A 1 108 ? 12.475 21.159 2.067 1.00 49.81 100 PHE A O 1
ATOM 625 N N . ASP A 1 109 ? 13.533 22.796 0.920 1.00 50.15 101 ASP A N 1
ATOM 626 C CA . ASP A 1 109 ? 14.891 22.333 1.216 1.00 50.03 101 ASP A CA 1
ATOM 627 C C . ASP A 1 109 ? 15.187 22.128 2.691 1.00 49.34 101 ASP A C 1
ATOM 628 O O . ASP A 1 109 ? 15.957 21.226 3.067 1.00 49.19 101 ASP A O 1
ATOM 633 N N . LYS A 1 110 ? 14.598 22.965 3.527 1.00 48.15 102 LYS A N 1
ATOM 634 C CA . LYS A 1 110 ? 14.870 22.885 4.936 1.00 47.46 102 LYS A CA 1
ATOM 635 C C . LYS A 1 110 ? 14.273 21.613 5.549 1.00 45.77 102 LYS A C 1
ATOM 636 O O . LYS A 1 110 ? 14.945 20.919 6.290 1.00 44.98 102 LYS A O 1
ATOM 642 N N . VAL A 1 111 ? 13.023 21.311 5.215 1.00 43.88 103 VAL A N 1
ATOM 643 C CA . VAL A 1 111 ? 12.325 20.162 5.771 1.00 42.35 103 VAL A CA 1
ATOM 644 C C . VAL A 1 111 ? 12.989 18.860 5.270 1.00 41.77 103 VAL A C 1
ATOM 645 O O . VAL A 1 111 ? 13.215 17.910 6.028 1.00 39.54 103 VAL A O 1
ATOM 649 N N . ILE A 1 112 ? 13.326 18.842 3.990 1.00 41.73 104 ILE A N 1
ATOM 650 C CA . ILE A 1 112 ? 13.984 17.691 3.406 1.00 42.12 104 ILE A CA 1
ATOM 651 C C . ILE A 1 112 ? 15.323 17.498 4.087 1.00 42.01 104 ILE A C 1
ATOM 652 O O . ILE A 1 112 ? 15.652 16.389 4.474 1.00 41.64 104 ILE A O 1
ATOM 657 N N . ASP A 1 113 ? 16.083 18.575 4.258 1.00 42.28 105 ASP A N 1
ATOM 658 C CA . ASP A 1 113 ? 17.421 18.469 4.855 1.00 42.28 105 ASP A CA 1
ATOM 659 C C . ASP A 1 113 ? 17.334 18.040 6.314 1.00 41.52 105 ASP A C 1
ATOM 660 O O . ASP A 1 113 ? 18.152 17.259 6.770 1.00 41.15 105 ASP A O 1
ATOM 665 N N . ILE A 1 114 ? 16.331 18.502 7.044 1.00 41.03 106 ILE A N 1
ATOM 666 C CA . ILE A 1 114 ? 16.234 18.124 8.456 1.00 41.19 106 ILE A CA 1
ATOM 667 C C . ILE A 1 114 ? 15.598 16.750 8.626 1.00 40.06 106 ILE 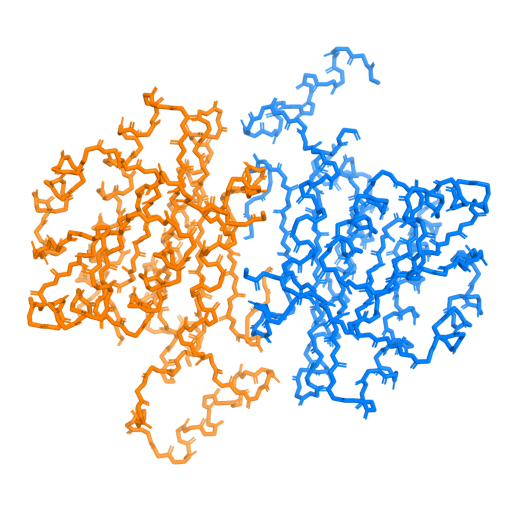A C 1
ATOM 668 O O . ILE A 1 114 ? 16.193 15.867 9.231 1.00 39.86 106 ILE A O 1
ATOM 673 N N . ASN A 1 115 ? 14.428 16.563 8.030 1.00 38.73 107 ASN A N 1
ATOM 674 C CA . ASN A 1 115 ? 13.671 15.339 8.183 1.00 38.05 107 ASN A CA 1
ATOM 675 C C . ASN A 1 115 ? 14.179 14.132 7.381 1.00 37.24 107 ASN A C 1
ATOM 676 O O . ASN A 1 115 ? 13.756 13.002 7.642 1.00 35.95 107 ASN A O 1
ATOM 681 N N . LEU A 1 116 ? 15.087 14.345 6.428 1.00 36.48 108 LEU A N 1
ATOM 682 C CA . LEU A 1 116 ? 15.523 13.236 5.572 1.00 35.86 108 LEU A CA 1
ATOM 683 C C . LEU A 1 116 ? 17.033 13.151 5.447 1.00 35.29 108 LEU A C 1
ATOM 684 O O . LEU A 1 116 ? 17.599 12.105 5.707 1.00 35.97 108 LEU A O 1
ATOM 689 N N . LYS A 1 117 ? 17.727 14.222 5.119 1.00 35.51 109 LYS A N 1
ATOM 690 C CA . LYS A 1 117 ? 19.198 14.110 4.983 1.00 36.18 109 LYS A CA 1
ATOM 691 C C . LYS A 1 117 ? 19.945 13.855 6.315 1.00 35.32 109 LYS A C 1
ATOM 692 O O . LYS A 1 117 ? 20.923 13.111 6.352 1.00 35.39 109 LYS A O 1
ATOM 698 N N . ALA A 1 118 ? 19.498 14.515 7.376 1.00 34.51 110 ALA A N 1
ATOM 699 C CA . ALA A 1 118 ? 20.038 14.304 8.728 1.00 34.26 110 ALA A CA 1
ATOM 700 C C . ALA A 1 118 ? 19.856 12.824 9.104 1.00 33.03 110 ALA A C 1
ATOM 701 O O . ALA A 1 118 ? 20.759 12.150 9.560 1.00 32.72 110 ALA A O 1
ATOM 703 N N . ASN A 1 119 ? 18.662 12.339 8.887 1.00 32.83 111 ASN A N 1
ATOM 704 C CA . ASN A 1 119 ? 18.339 10.990 9.232 1.00 33.99 111 ASN A CA 1
ATOM 705 C C . ASN A 1 119 ? 19.131 9.920 8.476 1.00 34.43 111 ASN A C 1
ATOM 706 O O . ASN A 1 119 ? 19.558 8.954 9.100 1.00 33.50 111 ASN A O 1
ATOM 711 N N . PHE A 1 120 ? 19.349 10.119 7.171 1.00 34.49 112 PHE A N 1
ATOM 712 C CA . PHE A 1 120 ? 20.270 9.289 6.409 1.00 35.29 112 PHE A CA 1
ATOM 713 C C . PHE A 1 120 ? 21.613 9.141 7.141 1.00 34.69 112 PHE A C 1
ATOM 714 O O . PHE A 1 120 ? 22.096 8.027 7.337 1.00 34.73 112 PHE A O 1
ATOM 722 N N . ILE A 1 121 ? 22.202 10.260 7.545 1.00 33.81 113 ILE A N 1
ATOM 723 C CA . ILE A 1 121 ? 23.536 10.238 8.139 1.00 32.58 113 ILE A CA 1
ATOM 724 C C . ILE A 1 121 ? 23.501 9.498 9.443 1.00 31.69 113 ILE A C 1
ATOM 725 O O . ILE A 1 121 ? 24.319 8.645 9.693 1.00 30.90 113 ILE A O 1
ATOM 730 N N . LEU A 1 122 ? 22.517 9.819 10.267 1.00 31.37 114 LEU A N 1
ATOM 731 C CA . LEU A 1 122 ? 22.374 9.156 11.537 1.00 30.81 114 LEU A CA 1
ATOM 732 C C . LEU A 1 122 ? 22.246 7.673 11.327 1.00 30.79 114 LEU A C 1
ATOM 733 O O . LEU A 1 122 ? 22.912 6.919 12.033 1.00 30.08 114 LEU A O 1
ATOM 738 N N . ASN A 1 123 ? 21.407 7.259 10.361 1.00 31.04 115 ASN A N 1
ATOM 739 C CA . ASN A 1 123 ? 21.126 5.823 10.108 1.00 31.50 115 ASN A CA 1
ATOM 740 C C . ASN A 1 123 ? 22.391 5.106 9.600 1.00 32.06 115 ASN A C 1
ATOM 741 O O . ASN A 1 123 ? 22.789 4.053 10.105 1.00 30.79 115 ASN A O 1
ATOM 746 N N . ARG A 1 124 ? 23.013 5.702 8.589 1.00 33.60 116 ARG A N 1
ATOM 747 C CA . ARG A 1 124 ? 24.225 5.155 7.981 1.00 35.20 116 ARG A CA 1
ATOM 748 C C . ARG A 1 124 ? 25.339 5.004 9.022 1.00 35.40 116 ARG A C 1
ATOM 749 O O . ARG A 1 124 ? 25.948 3.938 9.148 1.00 35.87 116 ARG A O 1
ATOM 757 N N . GLU A 1 125 ? 25.570 6.050 9.804 1.00 35.12 117 GLU A N 1
ATOM 758 C CA . GLU A 1 125 ? 26.603 5.992 10.821 1.00 35.55 117 GLU A CA 1
ATOM 759 C C . GLU A 1 125 ? 26.269 4.960 11.886 1.00 35.45 117 GLU A C 1
ATOM 760 O O . GLU A 1 125 ? 27.144 4.257 12.353 1.00 35.19 117 GLU A O 1
ATOM 766 N N . ALA A 1 126 ? 24.998 4.834 12.244 1.00 35.18 118 ALA A N 1
ATOM 767 C CA . ALA A 1 126 ? 24.622 3.899 13.273 1.00 34.62 118 ALA A CA 1
ATOM 768 C C . ALA A 1 126 ? 24.827 2.476 12.742 1.00 34.74 118 ALA A C 1
ATOM 769 O O . ALA A 1 126 ? 25.313 1.591 13.478 1.00 32.75 118 ALA A O 1
ATOM 771 N N . ILE A 1 127 ? 24.484 2.269 11.466 1.00 34.78 119 ILE A N 1
ATOM 772 C CA . ILE A 1 127 ? 24.662 0.968 10.807 1.00 35.81 119 ILE A CA 1
ATOM 773 C C . ILE A 1 127 ? 26.118 0.500 10.827 1.00 37.17 119 ILE A C 1
ATOM 774 O O . ILE A 1 127 ? 26.395 -0.661 11.123 1.00 36.64 119 ILE A O 1
ATOM 779 N N . LYS A 1 128 ? 27.034 1.411 10.516 1.00 38.51 120 LYS A N 1
ATOM 780 C CA . LYS A 1 128 ? 28.451 1.119 10.586 1.00 40.07 120 LYS A CA 1
ATOM 781 C C . LYS A 1 128 ? 28.824 0.619 11.975 1.00 39.72 120 LYS A C 1
ATOM 782 O O . LYS A 1 128 ? 29.604 -0.293 12.098 1.00 38.97 120 LYS A O 1
ATOM 788 N N . LYS A 1 129 ? 28.273 1.219 13.016 1.00 40.20 121 LYS A N 1
ATOM 789 C CA . LYS A 1 129 ? 28.539 0.741 14.368 1.00 41.30 121 LYS A CA 1
ATOM 790 C C . LYS A 1 129 ? 27.855 -0.591 14.654 1.00 41.07 121 LYS A C 1
ATOM 791 O O . LYS A 1 129 ? 28.472 -1.513 15.167 1.00 41.79 121 LYS A O 1
ATOM 797 N N . MET A 1 130 ? 26.591 -0.708 14.286 1.00 40.99 122 MET A N 1
ATOM 798 C CA . MET A 1 130 ? 25.818 -1.906 14.566 1.00 40.72 122 MET A CA 1
ATOM 799 C C . MET A 1 130 ? 26.240 -3.147 13.786 1.00 41.53 122 MET A C 1
ATOM 800 O O . MET A 1 130 ? 26.015 -4.255 14.256 1.00 41.18 122 MET A O 1
ATOM 805 N N . ILE A 1 131 ? 26.822 -2.967 12.606 1.00 42.93 123 ILE A N 1
ATOM 806 C CA . ILE A 1 131 ? 27.384 -4.083 11.838 1.00 44.43 123 ILE A CA 1
ATOM 807 C C . ILE A 1 131 ? 28.432 -4.841 12.660 1.00 45.04 123 ILE A C 1
ATOM 808 O O . ILE A 1 131 ? 28.497 -6.062 12.593 1.00 44.78 123 ILE A O 1
ATOM 813 N N . GLN A 1 132 ? 29.224 -4.114 13.449 1.00 46.37 124 GLN A N 1
ATOM 814 C CA . GLN A 1 132 ? 30.336 -4.710 14.186 1.00 46.82 124 GLN A CA 1
ATOM 815 C C . GLN A 1 132 ? 29.823 -5.671 15.229 1.00 46.78 124 GLN A C 1
ATOM 816 O O . GLN A 1 132 ? 30.478 -6.663 15.503 1.00 46.56 124 GLN A O 1
ATOM 822 N N . LYS A 1 133 ? 28.641 -5.397 15.794 1.00 46.47 125 LYS A N 1
ATOM 823 C CA . LYS A 1 133 ? 28.034 -6.298 16.774 1.00 46.14 125 LYS A CA 1
ATOM 824 C C . LYS A 1 133 ? 27.024 -7.303 16.183 1.00 44.98 125 LYS A C 1
ATOM 825 O O . LYS A 1 133 ? 26.519 -8.147 16.909 1.00 44.35 125 LYS A O 1
ATOM 831 N N . ARG A 1 134 ? 26.723 -7.214 14.885 1.00 43.82 126 ARG A N 1
ATOM 832 C CA . ARG A 1 134 ? 25.607 -7.983 14.272 1.00 43.02 126 ARG A CA 1
ATOM 833 C C . ARG A 1 134 ? 24.301 -7.851 15.070 1.00 40.38 126 ARG A C 1
ATOM 834 O O . ARG A 1 134 ? 23.589 -8.796 15.254 1.00 39.65 126 ARG A O 1
ATOM 842 N N . TYR A 1 135 ? 24.024 -6.664 15.568 1.00 38.87 127 TYR A N 1
ATOM 843 C CA . TYR A 1 135 ? 22.823 -6.405 16.321 1.00 37.40 127 TYR A CA 1
ATOM 844 C C . TYR A 1 135 ? 22.508 -4.938 16.208 1.00 35.44 127 TYR A C 1
ATOM 845 O O . TYR A 1 135 ? 23.422 -4.101 16.161 1.00 35.38 127 TYR A O 1
ATOM 854 N N . GLY A 1 136 ? 21.215 -4.616 16.194 1.00 33.06 128 GLY A N 1
ATOM 855 C CA . GLY A 1 136 ? 20.800 -3.230 16.264 1.00 31.56 128 GLY A CA 1
ATOM 856 C C . GLY A 1 136 ? 19.386 -2.993 15.811 1.00 30.29 128 GLY A C 1
ATOM 857 O O . GLY A 1 136 ? 18.775 -3.837 15.148 1.00 28.99 128 GLY A O 1
ATOM 858 N N . ARG A 1 137 ? 18.876 -1.854 16.246 1.00 28.65 129 ARG A N 1
ATOM 859 C CA . ARG A 1 137 ? 17.528 -1.408 15.985 1.00 28.24 129 ARG A CA 1
ATOM 860 C C . ARG A 1 137 ? 17.605 0.050 15.600 1.00 27.49 129 ARG A C 1
ATOM 861 O O . ARG A 1 137 ? 18.180 0.888 16.336 1.00 26.80 129 ARG A O 1
ATOM 869 N N . ILE A 1 138 ? 17.007 0.353 14.461 1.00 26.62 130 ILE A N 1
ATOM 870 C CA . ILE A 1 138 ? 16.864 1.726 14.011 1.00 25.61 130 ILE A CA 1
ATOM 871 C C . ILE A 1 138 ? 15.389 1.981 13.787 1.00 25.07 130 ILE A C 1
ATOM 872 O O . ILE A 1 138 ? 14.717 1.250 13.015 1.00 24.11 130 ILE A O 1
ATOM 877 N N . ILE A 1 139 ? 14.890 3.021 14.454 1.00 24.61 131 ILE A N 1
ATOM 878 C CA . ILE A 1 139 ? 13.517 3.440 14.290 1.00 24.64 131 ILE A CA 1
ATOM 879 C C . ILE A 1 139 ? 13.497 4.897 13.859 1.00 24.99 131 ILE A C 1
ATOM 880 O O . ILE A 1 139 ? 14.022 5.804 14.566 1.00 24.85 131 ILE A O 1
ATOM 885 N N . ASN A 1 140 ? 12.934 5.119 12.680 1.00 24.25 132 ASN A N 1
ATOM 886 C CA . ASN A 1 140 ? 12.787 6.477 12.145 1.00 24.86 132 ASN A CA 1
ATOM 887 C C . ASN A 1 140 ? 11.370 6.935 12.323 1.00 25.34 132 ASN A C 1
ATOM 888 O O . ASN A 1 140 ? 10.453 6.246 11.928 1.00 25.28 132 ASN A O 1
ATOM 893 N N . ILE A 1 141 ? 11.198 8.092 12.941 1.00 26.34 133 ILE A N 1
ATOM 894 C CA . ILE A 1 141 ? 9.899 8.626 13.242 1.00 27.50 133 ILE A CA 1
ATOM 895 C C . ILE A 1 141 ? 9.597 9.841 12.336 1.00 29.33 133 ILE A C 1
ATOM 896 O O . ILE A 1 141 ? 10.357 10.816 12.287 1.00 27.97 133 ILE A O 1
ATOM 901 N N . SER A 1 142 ? 8.472 9.757 11.632 1.00 30.93 134 SER A N 1
ATOM 902 C CA . SER A 1 142 ? 8.055 10.815 10.733 1.00 32.70 134 SER A CA 1
ATOM 903 C C . SER A 1 142 ? 7.323 11.866 11.539 1.00 34.73 134 SER A C 1
ATOM 904 O O . SER A 1 142 ? 6.725 11.555 12.586 1.00 34.09 134 SER A O 1
ATOM 907 N N . SER A 1 143 ? 7.339 13.103 11.048 1.00 36.98 135 SER A N 1
ATOM 908 C CA . SER A 1 143 ? 6.669 14.174 11.770 1.00 39.23 135 SER A CA 1
ATOM 909 C C . SER A 1 143 ? 5.150 14.000 11.781 1.00 40.86 135 SER A C 1
ATOM 910 O O . SER A 1 143 ? 4.562 13.255 10.981 1.00 39.79 135 SER A O 1
ATOM 913 N N . ILE A 1 144 ? 4.545 14.679 12.751 1.00 43.04 136 ILE A N 1
ATOM 914 C CA . ILE A 1 144 ? 3.125 14.596 13.027 1.00 44.94 136 ILE A CA 1
ATOM 915 C C . ILE A 1 144 ? 2.373 15.297 11.897 1.00 46.44 136 ILE A C 1
ATOM 916 O O . ILE A 1 144 ? 2.828 16.298 11.348 1.00 45.93 136 ILE A O 1
ATOM 921 N N . VAL A 1 145 ? 1.219 14.733 11.540 1.00 49.01 137 VAL A N 1
ATOM 922 C CA . VAL A 1 145 ? 0.349 15.314 10.504 1.00 49.82 137 VAL A CA 1
ATOM 923 C C . VAL A 1 145 ? -0.078 16.654 11.081 1.00 50.97 137 VAL A C 1
ATOM 924 O O . VAL A 1 145 ? -0.561 16.656 12.237 1.00 51.04 137 VAL A O 1
ATOM 928 N N . GLY A 1 146 ? 0.065 17.780 10.351 1.00 51.79 138 GLY A N 1
ATOM 929 C CA . GLY A 1 146 ? 0.239 17.861 8.876 1.00 52.31 138 GLY A CA 1
ATOM 930 C C . GLY A 1 146 ? 1.456 17.212 8.226 1.00 52.73 138 GLY A C 1
ATOM 931 O O . GLY A 1 146 ? 1.389 16.038 7.815 1.00 53.19 138 GLY A O 1
ATOM 932 N N . GLY A 1 149 ? -3.763 17.688 8.135 1.00 63.57 141 GLY A N 1
ATOM 933 C CA . GLY A 1 149 ? -3.152 17.685 6.806 1.00 63.77 141 GLY A CA 1
ATOM 934 C C . GLY A 1 149 ? -3.094 16.279 6.219 1.00 63.62 141 GLY A C 1
ATOM 935 O O . GLY A 1 149 ? -2.071 15.615 6.323 1.00 63.60 141 GLY A O 1
ATOM 936 N N . ASN A 1 150 ? -4.189 15.849 5.586 1.00 63.49 142 ASN A N 1
ATOM 937 C CA . ASN A 1 150 ? -4.338 14.480 5.049 1.00 63.12 142 ASN A CA 1
ATOM 938 C C . ASN A 1 150 ? -3.003 13.894 4.523 1.00 62.48 142 ASN A C 1
ATOM 939 O O . ASN A 1 150 ? -2.421 12.997 5.179 1.00 63.08 142 ASN A O 1
ATOM 941 N N . PRO A 1 151 ? -2.515 14.388 3.356 1.00 61.07 143 PRO A N 1
ATOM 942 C CA . PRO A 1 151 ? -1.103 14.223 2.988 1.00 59.81 143 PRO A CA 1
ATOM 943 C C . PRO A 1 151 ? -0.200 15.421 3.421 1.00 58.21 143 PRO A C 1
ATOM 944 O O . PRO A 1 151 ? 1.036 15.328 3.321 1.00 57.56 143 PRO A O 1
ATOM 948 N N . GLY A 1 152 ? -0.824 16.526 3.863 1.00 56.14 144 GLY A N 1
ATOM 949 C CA . GLY A 1 152 ? -0.126 17.713 4.405 1.00 54.23 144 GLY A CA 1
ATOM 950 C C . GLY A 1 152 ? 0.565 18.579 3.359 1.00 52.33 144 GLY A C 1
ATOM 951 O O . GLY A 1 152 ? 0.295 18.450 2.155 1.00 52.17 144 GLY A O 1
ATOM 952 N N . GLN A 1 153 ? 1.457 19.457 3.816 1.00 49.77 145 GLN A N 1
ATOM 953 C CA . GLN A 1 153 ? 2.279 20.256 2.914 1.00 48.28 145 GLN A CA 1
ATOM 954 C C . GLN A 1 153 ? 3.237 19.337 2.143 1.00 46.15 145 GLN A C 1
ATOM 955 O O . GLN A 1 153 ? 3.746 18.349 2.704 1.00 45.75 145 GLN A O 1
ATOM 961 N N . ALA A 1 154 ? 3.485 19.683 0.880 1.00 43.35 146 ALA A N 1
ATOM 962 C CA . ALA A 1 154 ? 4.347 18.900 -0.010 1.00 41.84 146 ALA A CA 1
ATOM 963 C C . ALA A 1 154 ? 5.689 18.554 0.638 1.00 40.66 146 ALA A C 1
ATOM 964 O O . ALA A 1 154 ? 6.179 17.443 0.474 1.00 39.28 146 ALA A O 1
ATOM 966 N N . ASN A 1 155 ? 6.262 19.492 1.391 1.00 40.22 147 ASN A N 1
ATOM 967 C CA . ASN A 1 155 ? 7.588 19.271 1.974 1.00 40.50 147 ASN A CA 1
ATOM 968 C C . ASN A 1 155 ? 7.614 18.208 3.079 1.00 39.79 147 ASN A C 1
ATOM 969 O O . ASN A 1 155 ? 8.462 17.314 3.055 1.00 39.01 147 ASN A O 1
ATOM 974 N N . TYR A 1 156 ? 6.653 18.273 3.991 1.00 38.86 148 TYR A N 1
ATOM 975 C CA . TYR A 1 156 ? 6.516 17.266 5.030 1.00 38.76 148 TYR A CA 1
ATOM 976 C C . TYR A 1 156 ? 6.053 15.890 4.502 1.00 37.80 148 TYR A C 1
ATOM 977 O O . TYR A 1 156 ? 6.517 14.848 4.913 1.00 36.32 148 TYR A O 1
ATOM 986 N N . CYS A 1 157 ? 5.114 15.909 3.580 1.00 37.42 149 CYS A N 1
ATOM 987 C CA . CYS A 1 157 ? 4.668 14.694 2.924 1.00 37.15 149 CYS A CA 1
ATOM 988 C C . CYS A 1 157 ? 5.800 14.032 2.117 1.00 34.55 149 CYS A C 1
ATOM 989 O O . CYS A 1 157 ? 6.046 12.851 2.277 1.00 33.61 149 CYS A O 1
ATOM 992 N N . ALA A 1 158 ? 6.525 14.803 1.296 1.00 32.30 150 ALA A N 1
ATOM 993 C CA . ALA A 1 158 ? 7.714 14.284 0.607 1.00 31.08 150 ALA A CA 1
ATOM 994 C C . ALA A 1 158 ? 8.769 13.734 1.571 1.00 29.66 150 ALA A C 1
ATOM 995 O O . ALA A 1 158 ? 9.338 12.680 1.337 1.00 28.01 150 ALA A O 1
ATOM 997 N N . SER A 1 159 ? 9.035 14.431 2.658 1.00 29.19 151 SER A N 1
ATOM 998 C CA . SER A 1 159 ? 10.119 14.002 3.533 1.00 29.83 151 SER A CA 1
ATOM 999 C C . SER A 1 159 ? 9.733 12.733 4.313 1.00 28.59 151 SER A C 1
ATOM 1000 O O . SER A 1 159 ? 10.544 11.858 4.438 1.00 27.37 151 SER A O 1
ATOM 1003 N N . LYS A 1 160 ? 8.480 12.638 4.762 1.00 28.35 152 LYS A N 1
ATOM 1004 C CA . LYS A 1 160 ? 7.941 11.464 5.440 1.00 28.14 152 LYS A CA 1
ATOM 1005 C C . LYS A 1 160 ? 7.998 10.223 4.568 1.00 27.47 152 LYS A C 1
ATOM 1006 O O . LYS A 1 160 ? 8.502 9.181 5.007 1.00 27.70 152 LYS A O 1
ATOM 1012 N N . ALA A 1 161 ? 7.487 10.337 3.348 1.00 26.01 153 ALA A N 1
ATOM 1013 C CA . ALA A 1 161 ? 7.522 9.260 2.371 1.00 24.99 153 ALA A CA 1
ATOM 1014 C C . ALA A 1 161 ? 8.965 8.852 2.096 1.00 24.95 153 ALA A C 1
ATOM 1015 O O . ALA A 1 161 ? 9.314 7.657 2.080 1.00 23.85 153 ALA A O 1
ATOM 1017 N N . GLY A 1 162 ? 9.792 9.856 1.867 1.00 24.98 154 GLY A N 1
ATOM 1018 C CA . GLY A 1 162 ? 11.201 9.658 1.597 1.00 25.54 154 GLY A CA 1
ATOM 1019 C C . GLY A 1 162 ? 11.869 8.866 2.716 1.00 26.19 154 GLY A C 1
ATOM 1020 O O . GLY A 1 162 ? 12.679 7.970 2.449 1.00 25.24 154 GLY A O 1
ATOM 1021 N N . LEU A 1 163 ? 11.480 9.175 3.946 1.00 25.89 155 LEU A N 1
ATOM 1022 C CA . LEU A 1 163 ? 12.060 8.569 5.152 1.00 27.17 155 LEU A CA 1
ATOM 1023 C C . LEU A 1 163 ? 11.637 7.095 5.246 1.00 26.87 155 LEU A C 1
ATOM 1024 O O . LEU A 1 163 ? 12.370 6.253 5.744 1.00 26.56 155 LEU A O 1
ATOM 1029 N N . ILE A 1 164 ? 10.438 6.808 4.775 1.00 27.23 156 ILE A N 1
ATOM 1030 C CA . ILE A 1 164 ? 9.918 5.456 4.788 1.00 27.82 156 ILE A CA 1
ATOM 1031 C C . ILE A 1 164 ? 10.594 4.674 3.673 1.00 28.38 156 ILE A C 1
ATOM 1032 O O . ILE A 1 164 ? 11.032 3.569 3.872 1.00 28.21 156 ILE A O 1
ATOM 1037 N N . GLY A 1 165 ? 10.772 5.297 2.522 1.00 29.17 157 GLY A N 1
ATOM 1038 C CA . GLY A 1 165 ? 11.489 4.653 1.417 1.00 29.27 157 GLY A CA 1
ATOM 1039 C C . GLY A 1 165 ? 12.913 4.389 1.839 1.00 29.09 157 GLY A C 1
ATOM 1040 O O . GLY A 1 165 ? 13.452 3.304 1.611 1.00 29.44 157 GLY A O 1
ATOM 1041 N N . MET A 1 166 ? 13.513 5.373 2.491 1.00 28.12 158 MET A N 1
ATOM 1042 C CA . MET A 1 166 ? 14.827 5.213 3.040 1.00 28.09 158 MET A CA 1
ATOM 1043 C C . MET A 1 166 ? 14.862 4.044 4.025 1.00 28.04 158 MET A C 1
ATOM 1044 O O . MET A 1 166 ? 15.758 3.235 3.959 1.00 28.50 158 MET A O 1
ATOM 1049 N N . THR A 1 167 ? 13.876 3.955 4.909 1.00 27.98 159 THR A N 1
ATOM 1050 C CA . THR A 1 167 ? 13.824 2.897 5.935 1.00 27.50 159 THR A CA 1
ATOM 1051 C C . THR A 1 167 ? 13.788 1.468 5.361 1.00 28.44 159 THR A C 1
ATOM 1052 O O . THR A 1 167 ? 14.557 0.592 5.790 1.00 27.17 159 THR A O 1
ATOM 1056 N N . LYS A 1 168 ? 12.887 1.247 4.405 1.00 29.42 160 LYS A N 1
ATOM 1057 C CA . LYS A 1 168 ? 12.830 -0.016 3.634 1.00 30.93 160 LYS A CA 1
ATOM 1058 C C . LYS A 1 168 ? 14.138 -0.349 2.929 1.00 30.62 160 LYS A C 1
ATOM 1059 O O . LYS A 1 168 ? 14.623 -1.447 2.986 1.00 30.88 160 LYS A O 1
ATOM 1065 N N . SER A 1 169 ? 14.746 0.622 2.295 1.00 30.88 161 SER A N 1
ATOM 1066 C CA . SER A 1 169 ? 15.983 0.353 1.597 1.00 31.34 161 SER A CA 1
ATOM 1067 C C . SER A 1 169 ? 17.118 -0.077 2.558 1.00 31.21 161 SER A C 1
ATOM 1068 O O . SER A 1 169 ? 17.813 -1.068 2.290 1.00 30.40 161 SER A O 1
ATOM 1071 N N . LEU A 1 170 ? 17.303 0.655 3.655 1.00 29.87 162 LEU A N 1
ATOM 1072 C CA . LEU A 1 170 ? 18.343 0.307 4.591 1.00 30.51 162 LEU A CA 1
ATOM 1073 C C . LEU A 1 170 ? 17.989 -0.998 5.311 1.00 31.19 162 LEU A C 1
ATOM 1074 O O . LEU A 1 170 ? 18.863 -1.710 5.758 1.00 30.73 162 LEU A O 1
ATOM 1079 N N . SER A 1 171 ? 16.700 -1.300 5.411 1.00 32.10 163 SER A N 1
ATOM 1080 C CA . SER A 1 171 ? 16.243 -2.504 6.041 1.00 33.25 163 SER A CA 1
ATOM 1081 C C . SER A 1 171 ? 16.761 -3.723 5.308 1.00 34.67 163 SER A C 1
ATOM 1082 O O . SER A 1 171 ? 17.300 -4.652 5.908 1.00 33.98 163 SER A O 1
ATOM 1085 N N . TYR A 1 172 ? 16.543 -3.727 4.004 1.00 36.38 164 TYR A N 1
ATOM 1086 C CA . TYR A 1 172 ? 17.005 -4.807 3.133 1.00 38.32 164 TYR A CA 1
ATOM 1087 C C . TYR A 1 172 ? 18.550 -4.952 3.244 1.00 37.80 164 TYR A C 1
ATOM 1088 O O . TYR A 1 172 ? 19.088 -6.039 3.429 1.00 37.18 164 TYR A O 1
ATOM 1097 N N . GLU A 1 173 ? 19.243 -3.825 3.230 1.00 37.72 165 GLU A N 1
ATOM 1098 C CA . GLU A 1 173 ? 20.701 -3.807 3.261 1.00 37.83 165 GLU A CA 1
ATOM 1099 C C . GLU A 1 173 ? 21.426 -4.397 4.508 1.00 36.98 165 GLU A C 1
ATOM 1100 O O . GLU A 1 173 ? 22.569 -4.864 4.405 1.00 36.30 165 GLU A O 1
ATOM 1106 N N . VAL A 1 174 ? 20.790 -4.325 5.675 1.00 35.33 166 VAL A N 1
ATOM 1107 C CA . VAL A 1 174 ? 21.408 -4.730 6.926 1.00 34.26 166 VAL A CA 1
ATOM 1108 C C . VAL A 1 174 ? 20.746 -5.969 7.470 1.00 34.43 166 VAL A C 1
ATOM 1109 O O . VAL A 1 174 ? 21.107 -6.445 8.547 1.00 34.37 166 VAL A O 1
ATOM 1113 N N . ALA A 1 175 ? 19.776 -6.497 6.732 1.00 34.41 167 ALA A N 1
ATOM 1114 C CA . ALA A 1 175 ? 18.918 -7.574 7.228 1.00 35.17 167 ALA A CA 1
ATOM 1115 C C . ALA A 1 175 ? 19.654 -8.851 7.699 1.00 35.53 167 ALA A C 1
ATOM 1116 O O . ALA A 1 175 ? 19.286 -9.449 8.725 1.00 36.59 167 ALA A O 1
ATOM 1118 N N . THR A 1 176 ? 20.668 -9.288 6.960 1.00 35.88 168 THR A N 1
ATOM 1119 C CA . THR A 1 176 ? 21.394 -10.500 7.360 1.00 36.83 168 THR A CA 1
ATOM 1120 C C . THR A 1 176 ? 22.352 -10.259 8.505 1.00 37.04 168 THR A C 1
ATOM 1121 O O . THR A 1 176 ? 22.873 -11.200 9.089 1.00 38.88 168 THR A O 1
ATOM 1125 N N . ARG A 1 177 ? 22.529 -9.006 8.880 1.00 37.03 169 ARG A N 1
ATOM 1126 C CA . ARG A 1 177 ? 23.462 -8.667 9.913 1.00 36.54 169 ARG A CA 1
ATOM 1127 C C . ARG A 1 177 ? 22.796 -8.273 11.190 1.00 35.64 169 ARG A C 1
ATOM 1128 O O . ARG A 1 177 ? 23.358 -7.521 11.958 1.00 35.06 169 ARG A O 1
ATOM 1136 N N . GLY A 1 178 ? 21.599 -8.792 11.435 1.00 34.70 170 GLY A N 1
ATOM 1137 C CA . GLY A 1 178 ? 21.001 -8.694 12.755 1.00 33.91 170 GLY A CA 1
ATOM 1138 C C . GLY A 1 178 ? 20.497 -7.319 13.198 1.00 32.73 170 GLY A C 1
ATOM 1139 O O . GLY A 1 178 ? 20.173 -7.108 14.385 1.00 31.76 170 GLY A O 1
ATOM 1140 N N . ILE A 1 179 ? 20.411 -6.412 12.241 1.00 31.20 171 ILE A N 1
ATOM 1141 C CA . ILE A 1 179 ? 19.907 -5.065 12.457 1.00 30.97 171 ILE A CA 1
ATOM 1142 C C . ILE A 1 179 ? 18.521 -4.975 11.814 1.00 28.96 171 ILE A C 1
ATOM 1143 O O . ILE A 1 179 ? 18.354 -5.393 10.666 1.00 29.56 171 ILE A O 1
ATOM 1148 N N . THR A 1 180 ? 17.531 -4.477 12.529 1.00 26.86 172 THR A N 1
ATOM 1149 C CA . THR A 1 180 ? 16.240 -4.146 11.921 1.00 25.33 172 THR A CA 1
ATOM 1150 C C . THR A 1 180 ? 16.126 -2.601 11.761 1.00 24.74 172 THR A C 1
ATOM 1151 O O . THR A 1 180 ? 16.663 -1.834 12.564 1.00 23.46 172 THR A O 1
ATOM 1155 N N . VAL A 1 181 ? 15.486 -2.169 10.674 1.00 23.73 173 VAL A N 1
ATOM 1156 C CA . VAL A 1 181 ? 15.254 -0.764 10.390 1.00 22.05 173 VAL A CA 1
ATOM 1157 C C . VAL A 1 181 ? 13.768 -0.575 10.119 1.00 21.57 173 VAL A C 1
ATOM 1158 O O . VAL A 1 181 ? 13.267 -1.126 9.172 1.00 20.78 173 VAL A O 1
ATOM 1162 N N . ASN A 1 182 ? 13.074 0.157 10.992 1.00 20.62 174 ASN A N 1
ATOM 1163 C CA . ASN A 1 182 ? 11.641 0.350 10.901 1.00 21.79 174 ASN A CA 1
ATOM 1164 C C . ASN A 1 182 ? 11.249 1.803 11.129 1.00 22.34 174 ASN A C 1
ATOM 1165 O O . ASN A 1 182 ? 12.029 2.580 11.618 1.00 22.96 174 ASN A O 1
ATOM 1170 N N . ALA A 1 183 ? 10.016 2.151 10.780 1.00 23.38 175 ALA A N 1
ATOM 1171 C CA . ALA A 1 183 ? 9.532 3.544 10.844 1.00 23.51 175 ALA A CA 1
ATOM 1172 C C . ALA A 1 183 ? 8.304 3.582 11.736 1.00 23.17 175 ALA A C 1
ATOM 1173 O O . ALA A 1 183 ? 7.561 2.647 11.741 1.00 22.63 175 ALA A O 1
ATOM 1175 N N . VAL A 1 184 ? 8.151 4.607 12.558 1.00 23.68 176 VAL A N 1
ATOM 1176 C CA . VAL A 1 184 ? 6.858 4.849 13.212 1.00 24.03 176 VAL A CA 1
ATOM 1177 C C . VAL A 1 184 ? 6.297 6.110 12.590 1.00 24.30 176 VAL A C 1
ATOM 1178 O O . VAL A 1 184 ? 6.995 7.106 12.445 1.00 23.74 176 VAL A O 1
ATOM 1182 N N . ALA A 1 185 ? 5.033 6.036 12.191 1.00 24.77 177 ALA A N 1
ATOM 1183 C CA . ALA A 1 185 ? 4.323 7.165 11.595 1.00 24.51 177 ALA A CA 1
ATOM 1184 C C . ALA A 1 185 ? 3.241 7.591 12.508 1.00 24.75 177 ALA A C 1
ATOM 1185 O O . ALA A 1 185 ? 2.168 7.048 12.458 1.00 23.84 177 ALA A O 1
ATOM 1187 N N . PRO A 1 186 ? 3.493 8.583 13.350 1.00 25.79 178 PRO A N 1
ATOM 1188 C CA . PRO A 1 186 ? 2.404 9.059 14.140 1.00 26.23 178 PRO A CA 1
ATOM 1189 C C . PRO A 1 186 ? 1.395 9.840 13.288 1.00 28.26 178 PRO A C 1
ATOM 1190 O O . PRO A 1 186 ? 1.757 10.540 12.311 1.00 27.56 178 PRO A O 1
ATOM 1194 N N . GLY A 1 187 ? 0.147 9.744 13.681 1.00 30.14 179 GLY A N 1
ATOM 1195 C CA . GLY A 1 187 ? -0.902 10.591 13.127 1.00 32.08 179 GLY A CA 1
ATOM 1196 C C . GLY A 1 187 ? -0.860 11.884 13.883 1.00 33.25 179 GLY A C 1
ATOM 1197 O O . GLY A 1 187 ? 0.205 12.492 14.032 1.00 34.75 179 GLY A O 1
ATOM 1198 N N . PHE A 1 188 ? -2.007 12.292 14.405 1.00 35.57 180 PHE A N 1
ATOM 1199 C CA . PHE A 1 188 ? -2.103 13.543 15.169 1.00 36.91 180 PHE A CA 1
ATOM 1200 C C . PHE A 1 188 ? -1.859 13.297 16.641 1.00 36.76 180 PHE A C 1
ATOM 1201 O O . PHE A 1 188 ? -2.697 12.668 17.294 1.00 36.20 180 PHE A O 1
ATOM 1209 N N . ILE A 1 189 ? -0.757 13.845 17.157 1.00 36.71 181 ILE A N 1
ATOM 1210 C CA . ILE A 1 189 ? -0.427 13.696 18.559 1.00 36.73 181 ILE A CA 1
ATOM 1211 C C . ILE A 1 189 ? -0.576 15.067 19.288 1.00 37.49 181 ILE A C 1
ATOM 1212 O O . ILE A 1 189 ? -0.248 16.100 18.744 1.00 37.72 181 ILE A O 1
ATOM 1217 N N . LYS A 1 190 ? -1.081 15.049 20.513 1.00 38.40 182 LYS A N 1
ATOM 1218 C CA . LYS A 1 190 ? -1.417 16.276 21.252 1.00 39.77 182 LYS A CA 1
ATOM 1219 C C . LYS A 1 190 ? -0.272 17.285 21.425 1.00 39.99 182 LYS A C 1
ATOM 1220 O O . LYS A 1 190 ? 0.897 16.916 21.349 1.00 40.92 182 LYS A O 1
ATOM 1226 N N . LEU A 1 197 ? -4.639 25.813 17.929 1.00 62.01 189 LEU A N 1
ATOM 1227 C CA . LEU A 1 197 ? -5.857 25.647 17.152 1.00 62.37 189 LEU A CA 1
ATOM 1228 C C . LEU A 1 197 ? -7.016 26.444 17.753 1.00 62.70 189 LEU A C 1
ATOM 1229 O O . LEU A 1 197 ? -6.981 26.848 18.929 1.00 62.87 189 LEU A O 1
ATOM 1231 N N . ASN A 1 198 ? -8.021 26.689 16.914 1.00 62.97 190 ASN A N 1
ATOM 1232 C CA . ASN A 1 198 ? -9.361 27.070 17.363 1.00 62.76 190 ASN A CA 1
ATOM 1233 C C . ASN A 1 198 ? -10.303 25.917 16.996 1.00 62.71 190 ASN A C 1
ATOM 1234 O O . ASN A 1 198 ? -9.960 25.068 16.143 1.00 62.75 190 ASN A O 1
ATOM 1239 N N . GLU A 1 199 ? -11.464 25.886 17.662 1.00 62.75 191 GLU A N 1
ATOM 1240 C CA . GLU A 1 199 ? -12.440 24.776 17.576 1.00 62.46 191 GLU A CA 1
ATOM 1241 C C . GLU A 1 199 ? -12.800 24.401 16.136 1.00 62.09 191 GLU A C 1
ATOM 1242 O O . GLU A 1 199 ? -13.252 23.269 15.872 1.00 62.67 191 GLU A O 1
ATOM 1244 N N . LYS A 1 200 ? -12.621 25.334 15.209 1.00 61.21 192 LYS A N 1
ATOM 1245 C CA . LYS A 1 200 ? -12.785 24.998 13.803 1.00 61.10 192 LYS A CA 1
ATOM 1246 C C . LYS A 1 200 ? -11.668 24.004 13.403 1.00 60.58 192 LYS A C 1
ATOM 1247 O O . LYS A 1 200 ? -11.945 22.841 13.083 1.00 61.03 192 LYS A O 1
ATOM 1249 N N . GLN A 1 201 ? -10.412 24.448 13.487 1.00 60.05 193 GLN A N 1
ATOM 1250 C CA . GLN A 1 201 ? -9.239 23.638 13.072 1.00 59.27 193 GLN A CA 1
ATOM 1251 C C . GLN A 1 201 ? -9.226 22.197 13.644 1.00 58.40 193 GLN A C 1
ATOM 1252 O O . GLN A 1 201 ? -8.860 21.244 12.940 1.00 57.89 193 GLN A O 1
ATOM 1258 N N . ARG A 1 202 ? -9.625 22.060 14.912 1.00 57.59 194 ARG A N 1
ATOM 1259 C CA . ARG A 1 202 ? -9.707 20.752 15.588 1.00 56.85 194 ARG A CA 1
ATOM 1260 C C . ARG A 1 202 ? -10.777 19.889 14.933 1.00 56.54 194 ARG A C 1
ATOM 1261 O O . ARG A 1 202 ? -10.497 18.764 14.500 1.00 56.47 194 ARG A O 1
ATOM 1263 N N . GLU A 1 203 ? -11.997 20.432 14.858 1.00 55.99 195 GLU A N 1
ATOM 1264 C CA . GLU A 1 203 ? -13.130 19.750 14.212 1.00 55.75 195 GLU A CA 1
ATOM 1265 C C . GLU A 1 203 ? -12.638 19.137 12.910 1.00 55.28 195 GLU A C 1
ATOM 1266 O O . GLU A 1 203 ? -12.823 17.923 12.659 1.00 54.32 195 GLU A O 1
ATOM 1272 N N . ALA A 1 204 ? -11.965 19.986 12.121 1.00 54.82 196 ALA A N 1
ATOM 1273 C CA . ALA A 1 204 ? -11.387 19.587 10.840 1.00 54.63 196 ALA A CA 1
ATOM 1274 C C . ALA A 1 204 ? -10.537 18.321 10.979 1.00 54.41 196 ALA A C 1
ATOM 1275 O O . ALA A 1 204 ? -10.776 17.315 10.290 1.00 55.26 196 ALA A O 1
ATOM 1277 N N . ILE A 1 205 ? -9.556 18.360 11.874 1.00 53.44 197 ILE A N 1
ATOM 1278 C CA . ILE A 1 205 ? -8.633 17.235 12.015 1.00 52.80 197 ILE A CA 1
ATOM 1279 C C . ILE A 1 205 ? -9.391 16.010 12.528 1.00 52.12 197 ILE A C 1
ATOM 1280 O O . ILE A 1 205 ? -9.474 14.976 11.848 1.00 52.61 197 ILE A O 1
ATOM 1285 N N . VAL A 1 206 ? -9.981 16.157 13.701 1.00 51.03 198 VAL A N 1
ATOM 1286 C CA . VAL A 1 206 ? -10.521 15.025 14.421 1.00 50.64 198 VAL A CA 1
ATOM 1287 C C . VAL A 1 206 ? -11.531 14.247 13.579 1.00 50.11 198 VAL A C 1
ATOM 1288 O O . VAL A 1 206 ? -11.625 13.021 13.688 1.00 50.53 198 VAL A O 1
ATOM 1292 N N . GLN A 1 207 ? -12.248 14.955 12.715 1.00 49.30 199 GLN A N 1
ATOM 1293 C CA . GLN A 1 207 ? -13.102 14.329 11.703 1.00 48.83 199 GLN A CA 1
ATOM 1294 C C . GLN A 1 207 ? -12.344 13.363 10.768 1.00 47.51 199 GLN A C 1
ATOM 1295 O O . GLN A 1 207 ? -12.927 12.376 10.307 1.00 47.70 199 GLN A O 1
ATOM 1301 N N . LYS A 1 208 ? -11.068 13.647 10.468 1.00 46.07 200 LYS A N 1
ATOM 1302 C CA . LYS A 1 208 ? -10.208 12.687 9.710 1.00 44.65 200 LYS A CA 1
ATOM 1303 C C . LYS A 1 208 ? -9.661 11.468 10.547 1.00 42.91 200 LYS A C 1
ATOM 1304 O O . LYS A 1 208 ? -9.103 10.511 9.976 1.00 42.60 200 LYS A O 1
ATOM 1306 N N . ILE A 1 209 ? -9.866 11.489 11.865 1.00 40.79 201 ILE A N 1
ATOM 1307 C CA . ILE A 1 209 ? -9.461 10.390 12.759 1.00 38.94 201 ILE A CA 1
ATOM 1308 C C . ILE A 1 209 ? -10.669 9.601 13.258 1.00 38.44 201 ILE A C 1
ATOM 1309 O O . ILE A 1 209 ? -11.391 10.068 14.156 1.00 37.90 201 ILE A O 1
ATOM 1314 N N . PRO A 1 210 ? -10.897 8.384 12.717 1.00 37.76 202 PRO A N 1
ATOM 1315 C CA . PRO A 1 210 ? -12.010 7.561 13.200 1.00 37.23 202 PRO A CA 1
ATOM 1316 C C . PRO A 1 210 ? -12.160 7.526 14.723 1.00 37.48 202 PRO A C 1
ATOM 1317 O O . PRO A 1 210 ? -13.245 7.756 15.239 1.00 38.38 202 PRO A O 1
ATOM 1321 N N . LEU A 1 211 ? -11.073 7.231 15.435 1.00 37.38 203 LEU A N 1
ATOM 1322 C CA . LEU A 1 211 ? -11.090 7.192 16.893 1.00 36.78 203 LEU A CA 1
ATOM 1323 C C . LEU A 1 211 ? -11.682 8.484 17.472 1.00 37.44 203 LEU A C 1
ATOM 1324 O O . LEU A 1 211 ? -12.319 8.474 18.535 1.00 38.67 203 LEU A O 1
ATOM 1329 N N . GLY A 1 212 ? -11.466 9.601 16.795 1.00 37.38 204 GLY A N 1
ATOM 1330 C CA . GLY A 1 212 ? -12.176 10.840 17.132 1.00 36.89 204 GLY A CA 1
ATOM 1331 C C . GLY A 1 212 ? -11.356 11.649 18.088 1.00 37.11 204 GLY A C 1
ATOM 1332 O O . GLY A 1 212 ? -11.768 12.708 18.544 1.00 38.22 204 GLY A O 1
ATOM 1333 N N . THR A 1 213 ? -10.172 11.174 18.400 1.00 37.09 205 THR A N 1
ATOM 1334 C CA . THR A 1 213 ? -9.301 11.959 19.228 1.00 37.00 205 THR A CA 1
ATOM 1335 C C . THR A 1 213 ? -7.856 11.938 18.711 1.00 37.03 205 THR A C 1
ATOM 1336 O O . THR A 1 213 ? -7.488 11.154 17.842 1.00 36.33 205 THR A O 1
ATOM 1340 N N . TYR A 1 214 ? -7.082 12.872 19.244 1.00 37.05 206 TYR A N 1
ATOM 1341 C CA . TYR A 1 214 ? -5.660 12.979 19.026 1.00 36.69 206 TYR A CA 1
ATOM 1342 C C . TYR A 1 214 ? -5.006 11.880 19.856 1.00 35.10 206 TYR A C 1
ATOM 1343 O O . TYR A 1 214 ? -5.575 11.384 20.819 1.00 34.48 206 TYR A O 1
ATOM 1352 N N . GLY A 1 215 ? -3.817 11.492 19.438 1.00 34.00 207 GLY A N 1
ATOM 1353 C CA . GLY A 1 215 ? -2.982 10.587 20.207 1.00 33.15 207 GLY A CA 1
ATOM 1354 C C . GLY A 1 215 ? -2.142 11.363 21.185 1.00 32.38 207 GLY A C 1
ATOM 1355 O O . GLY A 1 215 ? -2.083 12.614 21.153 1.00 32.56 207 GLY A O 1
ATOM 1356 N N . ILE A 1 216 ? -1.447 10.614 22.036 1.00 31.30 208 ILE A N 1
ATOM 1357 C CA . ILE A 1 216 ? -0.509 11.221 22.979 1.00 30.15 208 ILE A CA 1
ATOM 1358 C C . ILE A 1 216 ? 0.913 10.719 22.695 1.00 29.89 208 ILE A C 1
ATOM 1359 O O . ILE A 1 216 ? 1.103 9.726 21.985 1.00 29.82 208 ILE A O 1
ATOM 1364 N N . PRO A 1 217 ? 1.916 11.435 23.180 1.00 28.61 209 PRO A N 1
ATOM 1365 C CA . PRO A 1 217 ? 3.279 10.988 22.911 1.00 28.47 209 PRO A CA 1
ATOM 1366 C C . PRO A 1 217 ? 3.548 9.561 23.361 1.00 28.64 209 PRO A C 1
ATOM 1367 O O . PRO A 1 217 ? 4.296 8.832 22.703 1.00 28.64 209 PRO A O 1
ATOM 1371 N N . GLU A 1 218 ? 2.888 9.134 24.435 1.00 28.82 210 GLU A N 1
ATOM 1372 C CA . GLU A 1 218 ? 3.115 7.807 24.974 1.00 28.96 210 GLU A CA 1
ATOM 1373 C C . GLU A 1 218 ? 2.656 6.722 23.986 1.00 28.48 210 GLU A C 1
ATOM 1374 O O . GLU A 1 218 ? 3.104 5.581 24.077 1.00 29.14 210 GLU A O 1
ATOM 1380 N N . ASP A 1 219 ? 1.756 7.064 23.055 1.00 27.56 211 ASP A N 1
ATOM 1381 C CA . ASP A 1 219 ? 1.275 6.123 22.069 1.00 26.95 211 ASP A CA 1
ATOM 1382 C C . ASP A 1 219 ? 2.370 5.797 21.078 1.00 26.95 211 ASP A C 1
ATOM 1383 O O . ASP A 1 219 ? 2.486 4.663 20.607 1.00 26.08 211 ASP A O 1
ATOM 1388 N N . VAL A 1 220 ? 3.157 6.810 20.745 1.00 26.47 212 VAL A N 1
ATOM 1389 C CA . VAL A 1 220 ? 4.294 6.642 19.839 1.00 25.56 212 VAL A CA 1
ATOM 1390 C C . VAL A 1 220 ? 5.419 5.907 20.549 1.00 26.04 212 VAL A C 1
ATOM 1391 O O . VAL A 1 220 ? 6.015 4.979 19.986 1.00 25.82 212 VAL A O 1
ATOM 1395 N N . ALA A 1 221 ? 5.700 6.337 21.787 1.00 26.30 213 ALA A N 1
ATOM 1396 C CA . ALA A 1 221 ? 6.740 5.723 22.639 1.00 26.00 213 ALA A CA 1
ATOM 1397 C C . ALA A 1 221 ? 6.527 4.207 22.737 1.00 25.85 213 ALA A C 1
ATOM 1398 O O . ALA A 1 221 ? 7.458 3.417 22.629 1.00 25.59 213 ALA A O 1
ATOM 1400 N N . TYR A 1 222 ? 5.272 3.815 22.910 1.00 26.07 214 TYR A N 1
ATOM 1401 C CA . TYR A 1 222 ? 4.935 2.421 23.044 1.00 26.10 214 TYR A CA 1
ATOM 1402 C C . TYR A 1 222 ? 5.320 1.579 21.800 1.00 26.00 214 TYR A C 1
ATOM 1403 O O . TYR A 1 222 ? 5.852 0.465 21.918 1.00 25.93 214 TYR A O 1
ATOM 1412 N N . ALA A 1 223 ? 4.973 2.091 20.625 1.00 24.91 215 ALA A N 1
ATOM 1413 C CA . ALA A 1 223 ? 5.296 1.446 19.362 1.00 24.67 215 ALA A CA 1
ATOM 1414 C C . ALA A 1 223 ? 6.811 1.339 19.230 1.00 24.33 215 ALA A C 1
ATOM 1415 O O . ALA A 1 223 ? 7.307 0.311 18.807 1.00 23.22 215 ALA A O 1
ATOM 1417 N N . VAL A 1 224 ? 7.513 2.417 19.586 1.00 24.48 216 VAL A N 1
ATOM 1418 C CA . VAL A 1 224 ? 8.959 2.493 19.446 1.00 25.19 216 VAL A CA 1
ATOM 1419 C C . VAL A 1 224 ? 9.624 1.428 20.340 1.00 24.83 216 VAL A C 1
ATOM 1420 O O . VAL A 1 224 ? 10.377 0.586 19.839 1.00 24.86 216 VAL A O 1
ATOM 1424 N N . ALA A 1 225 ? 9.236 1.388 21.608 1.00 24.53 217 ALA A N 1
ATOM 1425 C CA . ALA A 1 225 ? 9.775 0.399 22.546 1.00 24.37 217 ALA A CA 1
ATOM 1426 C C . ALA A 1 225 ? 9.585 -1.012 21.994 1.00 24.14 217 ALA A C 1
ATOM 1427 O O . ALA A 1 225 ? 10.502 -1.802 21.987 1.00 25.51 217 ALA A O 1
ATOM 1429 N N . PHE A 1 226 ? 8.409 -1.330 21.471 1.00 24.48 218 PHE A N 1
ATOM 1430 C CA . PHE A 1 226 ? 8.203 -2.635 20.882 1.00 23.48 218 PHE A C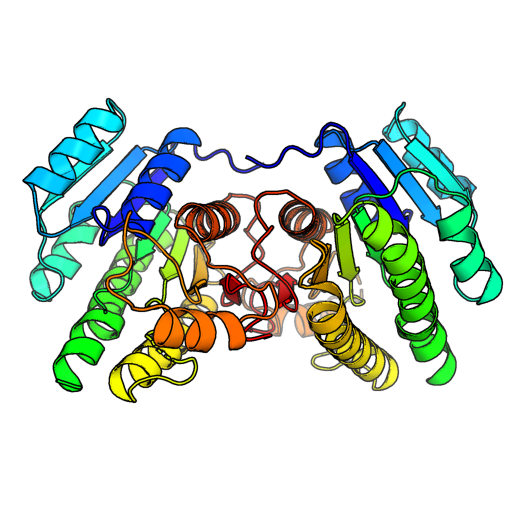A 1
ATOM 1431 C C . PHE A 1 226 ? 9.209 -2.889 19.738 1.00 24.61 218 PHE A C 1
ATOM 1432 O O . PHE A 1 226 ? 9.927 -3.898 19.719 1.00 23.94 218 PHE A O 1
ATOM 1440 N N . LEU A 1 227 ? 9.301 -1.962 18.785 1.00 24.39 219 LEU A N 1
ATOM 1441 C CA . LEU A 1 227 ? 10.189 -2.196 17.657 1.00 23.99 219 LEU A CA 1
ATOM 1442 C C . LEU A 1 227 ? 11.649 -2.233 18.092 1.00 24.09 219 LEU A C 1
ATOM 1443 O O . LEU A 1 227 ? 12.446 -2.920 17.482 1.00 23.76 219 LEU A O 1
ATOM 1448 N N . ALA A 1 228 ? 11.997 -1.453 19.118 1.00 24.33 220 ALA A N 1
ATOM 1449 C CA . ALA A 1 228 ? 13.344 -1.436 19.664 1.00 25.28 220 ALA A CA 1
ATOM 1450 C C . ALA A 1 228 ? 13.732 -2.692 20.450 1.00 25.75 220 ALA A C 1
ATOM 1451 O O . ALA A 1 228 ? 14.884 -2.843 20.767 1.00 25.91 220 ALA A O 1
ATOM 1453 N N . SER A 1 229 ? 12.781 -3.550 20.786 1.00 26.35 221 SER A N 1
ATOM 1454 C CA . SER A 1 229 ? 13.016 -4.725 21.625 1.00 27.28 221 SER A CA 1
ATOM 1455 C C . SER A 1 229 ? 13.307 -5.971 20.841 1.00 28.20 221 SER A C 1
ATOM 1456 O O . SER A 1 229 ? 13.175 -6.030 19.610 1.00 27.26 221 SER A O 1
ATOM 1459 N N . ASN A 1 230 ? 13.681 -6.994 21.599 1.00 29.47 222 ASN A N 1
ATOM 1460 C CA . ASN A 1 230 ? 13.907 -8.311 21.073 1.00 29.82 222 ASN A CA 1
ATOM 1461 C C . ASN A 1 230 ? 12.665 -9.032 20.582 1.00 30.44 222 ASN A C 1
ATOM 1462 O O . ASN A 1 230 ? 12.788 -9.935 19.777 1.00 31.34 222 ASN A O 1
ATOM 1467 N N . ASN A 1 231 ? 11.485 -8.609 21.054 1.00 30.37 223 ASN A N 1
ATOM 1468 C CA . ASN A 1 231 ? 10.211 -9.111 20.620 1.00 29.73 223 ASN A CA 1
ATOM 1469 C C . ASN A 1 231 ? 9.805 -8.627 19.213 1.00 29.12 223 ASN A C 1
ATOM 1470 O O . ASN A 1 231 ? 8.746 -9.005 18.685 1.00 28.03 223 ASN A O 1
ATOM 1475 N N . ALA A 1 232 ? 10.647 -7.830 18.586 1.00 28.05 224 ALA A N 1
ATOM 1476 C CA . ALA A 1 232 ? 10.364 -7.402 17.203 1.00 27.70 224 ALA A CA 1
ATOM 1477 C C . ALA A 1 232 ? 11.552 -7.718 16.293 1.00 27.16 224 ALA A C 1
ATOM 1478 O O . ALA A 1 232 ? 11.826 -7.046 15.289 1.00 27.08 224 ALA A O 1
ATOM 1480 N N . SER A 1 233 ? 12.254 -8.779 16.640 1.00 27.39 225 SER A N 1
ATOM 1481 C CA . SER A 1 233 ? 13.442 -9.173 15.885 1.00 27.39 225 SER A CA 1
ATOM 1482 C C . SER A 1 233 ? 13.154 -9.635 14.438 1.00 26.86 225 SER A C 1
ATOM 1483 O O . SER A 1 233 ? 14.031 -9.572 13.602 1.00 26.06 225 SER A O 1
ATOM 1486 N N . TYR A 1 234 ? 11.938 -10.079 14.148 1.00 26.71 226 TYR A N 1
ATOM 1487 C CA . TYR A 1 234 ? 11.595 -10.520 12.800 1.00 26.74 226 TYR A CA 1
ATOM 1488 C C . TYR A 1 234 ? 10.820 -9.434 12.039 1.00 26.72 226 TYR A C 1
ATOM 1489 O O . TYR A 1 234 ? 10.309 -9.686 10.959 1.00 26.45 226 TYR A O 1
ATOM 1498 N N . ILE A 1 235 ? 10.736 -8.238 12.605 1.00 26.87 227 ILE A N 1
ATOM 1499 C CA . ILE A 1 235 ? 10.032 -7.124 11.990 1.00 27.51 227 ILE A CA 1
ATOM 1500 C C . ILE A 1 235 ? 11.088 -6.147 11.488 1.00 27.05 227 ILE A C 1
ATOM 1501 O O . ILE A 1 235 ? 11.830 -5.533 12.268 1.00 28.58 227 ILE A O 1
ATOM 1506 N N . THR A 1 236 ? 11.202 -6.031 10.186 1.00 26.13 228 THR A N 1
ATOM 1507 C CA . THR A 1 236 ? 12.079 -5.023 9.600 1.00 25.57 228 THR A CA 1
ATOM 1508 C C . THR A 1 236 ? 11.460 -4.458 8.303 1.00 25.65 228 THR A C 1
ATOM 1509 O O . THR A 1 236 ? 10.654 -5.146 7.668 1.00 25.40 228 THR A O 1
ATOM 1513 N N . GLY A 1 237 ? 11.808 -3.212 7.966 1.00 25.18 229 GLY A N 1
ATOM 1514 C CA . GLY A 1 237 ? 11.274 -2.516 6.802 1.00 25.93 229 GLY A CA 1
ATOM 1515 C C . GLY A 1 237 ? 9.826 -2.082 6.916 1.00 26.13 229 GLY A C 1
ATOM 1516 O O . GLY A 1 237 ? 9.214 -1.696 5.962 1.00 26.93 229 GLY A O 1
ATOM 1517 N N . GLN A 1 238 ? 9.265 -2.099 8.103 1.00 27.25 230 GLN A N 1
ATOM 1518 C CA . GLN A 1 238 ? 7.866 -1.810 8.253 1.00 27.06 230 GLN A CA 1
ATOM 1519 C C . GLN A 1 238 ? 7.712 -0.406 8.751 1.00 27.79 230 GLN A C 1
ATOM 1520 O O . GLN A 1 238 ? 8.622 0.159 9.360 1.00 27.30 230 GLN A O 1
ATOM 1526 N N . THR A 1 239 ? 6.559 0.170 8.434 1.00 28.00 231 THR A N 1
ATOM 1527 C CA . THR A 1 239 ? 6.176 1.417 8.976 1.00 28.59 231 THR A CA 1
ATOM 1528 C C . THR A 1 239 ? 5.008 1.077 9.867 1.00 28.35 231 THR A C 1
ATOM 1529 O O . THR A 1 239 ? 4.162 0.351 9.485 1.00 27.81 231 THR A O 1
ATOM 1533 N N . LEU A 1 240 ? 4.968 1.614 11.069 1.00 28.33 232 LEU A N 1
ATOM 1534 C CA . LEU A 1 240 ? 3.860 1.326 11.937 1.00 28.74 232 LEU A CA 1
ATOM 1535 C C . LEU A 1 240 ? 3.189 2.641 12.239 1.00 27.77 232 LEU A C 1
ATOM 1536 O O . LEU A 1 240 ? 3.803 3.570 12.711 1.00 25.23 232 LEU A O 1
ATOM 1541 N N . HIS A 1 241 ? 1.907 2.705 11.901 1.00 28.32 233 HIS A N 1
ATOM 1542 C CA . HIS A 1 241 ? 1.186 3.948 11.916 1.00 28.18 233 HIS A CA 1
ATOM 1543 C C . HIS A 1 241 ? 0.499 3.989 13.219 1.00 28.28 233 HIS A C 1
ATOM 1544 O O . HIS A 1 241 ? -0.181 3.043 13.565 1.00 28.63 233 HIS A O 1
ATOM 1551 N N . VAL A 1 242 ? 0.662 5.083 13.946 1.00 28.03 234 VAL A N 1
ATOM 1552 C CA . VAL A 1 242 ? 0.018 5.208 15.229 1.00 28.56 234 VAL A CA 1
ATOM 1553 C C . VAL A 1 242 ? -0.879 6.429 15.131 1.00 28.71 234 VAL A C 1
ATOM 1554 O O . VAL A 1 242 ? -0.487 7.535 15.489 1.00 27.07 234 VAL A O 1
ATOM 1558 N N . ASN A 1 243 ? -2.091 6.201 14.633 1.00 29.26 235 ASN A N 1
ATOM 1559 C CA . ASN A 1 243 ? -2.878 7.321 14.092 1.00 30.23 235 ASN A CA 1
ATOM 1560 C C . ASN A 1 243 ? -4.375 7.292 14.313 1.00 30.46 235 ASN A C 1
ATOM 1561 O O . ASN A 1 243 ? -5.056 8.172 13.834 1.00 29.97 235 ASN A O 1
ATOM 1566 N N . GLY A 1 244 ? -4.875 6.327 15.068 1.00 31.83 236 GLY A N 1
ATOM 1567 C CA . GLY A 1 244 ? -6.271 6.290 15.424 1.00 33.10 236 GLY A CA 1
ATOM 1568 C C . GLY A 1 244 ? -7.134 5.851 14.267 1.00 35.04 236 GLY A C 1
ATO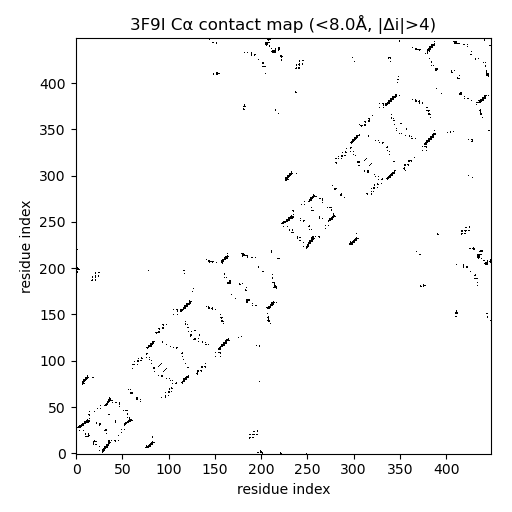M 1569 O O . GLY A 1 244 ? -8.346 6.070 14.262 1.00 34.89 236 GLY A O 1
ATOM 1570 N N . GLY A 1 245 ? -6.509 5.219 13.285 1.00 37.10 237 GLY A N 1
ATOM 1571 C CA . GLY A 1 245 ? -7.228 4.630 12.166 1.00 38.91 237 GLY A CA 1
ATOM 1572 C C . GLY A 1 245 ? -7.304 5.612 11.031 1.00 40.60 237 GLY A C 1
ATOM 1573 O O . GLY A 1 245 ? -7.966 5.367 10.056 1.00 40.65 237 GLY A O 1
ATOM 1574 N N . MET A 1 246 ? -6.599 6.727 11.167 1.00 43.52 238 MET A N 1
ATOM 1575 C CA . MET A 1 246 ? -6.646 7.804 10.196 1.00 45.64 238 MET A CA 1
ATOM 1576 C C . MET A 1 246 ? -6.095 7.369 8.850 1.00 47.73 238 MET A C 1
ATOM 1577 O O . MET A 1 246 ? -6.643 7.724 7.821 1.00 49.15 238 MET A O 1
ATOM 1582 N N . LEU A 1 247 ? -5.001 6.624 8.873 1.00 49.98 239 LEU A N 1
ATOM 1583 C CA . LEU A 1 247 ? -4.483 5.888 7.695 1.00 51.66 239 LEU A CA 1
ATOM 1584 C C . LEU A 1 247 ? -4.250 4.401 8.072 1.00 52.74 239 LEU A C 1
ATOM 1585 O O . LEU A 1 247 ? -3.492 4.072 8.999 1.00 51.92 239 LEU A O 1
ATOM 1587 N N . MET A 1 248 ? -4.901 3.512 7.325 1.00 54.63 240 MET A N 1
ATOM 1588 C CA . MET A 1 248 ? -4.863 2.072 7.612 1.00 55.66 240 MET A CA 1
ATOM 1589 C C . MET A 1 248 ? -3.940 1.340 6.643 1.00 56.72 240 MET A C 1
ATOM 1590 O O . MET A 1 248 ? -4.283 1.146 5.456 1.00 57.25 240 MET A O 1
ATOM 1595 N N . VAL A 1 249 ? -2.751 0.992 7.172 1.00 57.54 241 VAL A N 1
ATOM 1596 C CA . VAL A 1 249 ? -1.651 0.336 6.428 1.00 57.81 241 VAL A CA 1
ATOM 1597 C C . VAL A 1 249 ? -0.698 -0.412 7.397 1.00 57.48 241 VAL A C 1
ATOM 1598 O O . VAL A 1 249 ? -0.967 -1.532 7.831 1.00 56.68 241 VAL A O 1
ATOM 1602 N N . MET B 1 9 ? 3.051 -2.412 30.768 1.00 42.76 1 MET B N 1
ATOM 1603 C CA . MET B 1 9 ? 3.409 -2.427 29.326 1.00 43.39 1 MET B CA 1
ATOM 1604 C C . MET B 1 9 ? 2.443 -3.334 28.504 1.00 42.72 1 MET B C 1
ATOM 1605 O O . MET B 1 9 ? 1.712 -2.849 27.631 1.00 42.09 1 MET B O 1
ATOM 1610 N N . ILE B 1 10 ? 2.404 -4.632 28.809 1.00 41.51 2 ILE B N 1
ATOM 1611 C CA . ILE B 1 10 ? 1.404 -5.526 28.212 1.00 40.91 2 ILE B CA 1
ATOM 1612 C C . ILE B 1 10 ? 0.815 -6.452 29.279 1.00 40.48 2 ILE B C 1
ATOM 1613 O O . ILE B 1 10 ? 0.982 -7.668 29.247 1.00 40.42 2 ILE B O 1
ATOM 1618 N N . ASP B 1 11 ? 0.103 -5.862 30.215 1.00 39.53 3 ASP B N 1
ATOM 1619 C CA . ASP B 1 11 ? -0.381 -6.590 31.347 1.00 38.79 3 ASP B CA 1
ATOM 1620 C C . ASP B 1 11 ? -1.823 -6.943 31.067 1.00 37.98 3 ASP B C 1
ATOM 1621 O O . ASP B 1 11 ? -2.654 -6.063 30.928 1.00 37.48 3 ASP B O 1
ATOM 1626 N N . LEU B 1 12 ? -2.119 -8.236 30.911 1.00 37.55 4 LEU B N 1
ATOM 1627 C CA . LEU B 1 12 ? -3.450 -8.624 30.499 1.00 36.70 4 LEU B CA 1
ATOM 1628 C C . LEU B 1 12 ? -4.168 -9.248 31.707 1.00 37.17 4 LEU B C 1
ATOM 1629 O O . LEU B 1 12 ? -5.065 -10.101 31.545 1.00 36.00 4 LEU B O 1
ATOM 1634 N N . THR B 1 13 ? -3.789 -8.789 32.911 1.00 37.25 5 THR B N 1
ATOM 1635 C CA . THR B 1 13 ? -4.419 -9.288 34.142 1.00 38.48 5 THR B CA 1
ATOM 1636 C C . THR B 1 13 ? -5.907 -8.975 34.105 1.00 39.02 5 THR B C 1
ATOM 1637 O O . THR B 1 13 ? -6.325 -7.840 33.864 1.00 40.29 5 THR B O 1
ATOM 1641 N N . GLY B 1 14 ? -6.719 -9.989 34.318 1.00 39.27 6 GLY B N 1
ATOM 1642 C CA . GLY B 1 14 ? -8.150 -9.748 34.412 1.00 39.25 6 GLY B CA 1
ATOM 1643 C C . GLY B 1 14 ? -8.784 -9.587 33.050 1.00 39.15 6 GLY B C 1
ATOM 1644 O O . GLY B 1 14 ? -9.914 -9.106 32.934 1.00 39.58 6 GLY B O 1
ATOM 1645 N N . LYS B 1 15 ? -8.069 -10.011 32.013 1.00 38.44 7 LYS B N 1
ATOM 1646 C CA . LYS B 1 15 ? -8.622 -9.988 30.695 1.00 37.91 7 LYS B CA 1
ATOM 1647 C C . LYS B 1 15 ? -8.897 -11.401 30.243 1.00 37.61 7 LYS B C 1
ATOM 1648 O O . LYS B 1 15 ? -8.339 -12.381 30.774 1.00 37.85 7 LYS B O 1
ATOM 1654 N N . THR B 1 16 ? -9.791 -11.509 29.268 1.00 36.78 8 THR B N 1
ATOM 1655 C CA . THR B 1 16 ? -10.061 -12.796 28.644 1.00 36.15 8 THR B CA 1
ATOM 1656 C C . THR B 1 16 ? -9.801 -12.691 27.137 1.00 35.32 8 THR B C 1
ATOM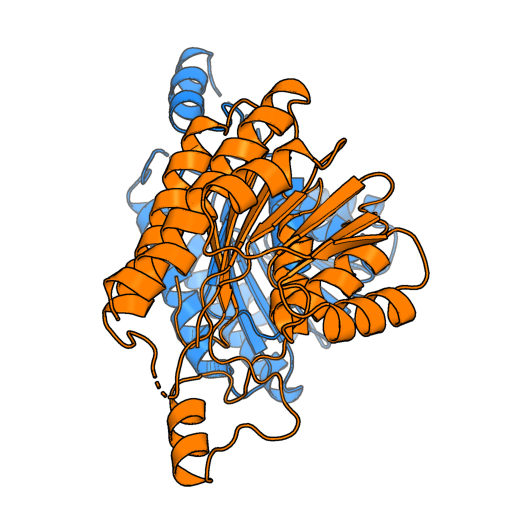 1657 O O . THR B 1 16 ? -10.236 -11.723 26.457 1.00 34.86 8 THR B O 1
ATOM 1661 N N . SER B 1 17 ? -9.083 -13.680 26.632 1.00 33.73 9 SER B N 1
ATOM 1662 C CA . SER B 1 17 ? -8.694 -13.685 25.248 1.00 33.22 9 SER B CA 1
ATOM 1663 C C . SER B 1 17 ? -9.217 -14.976 24.705 1.00 33.21 9 SER B C 1
ATOM 1664 O O . SER B 1 17 ? -9.169 -15.973 25.402 1.00 34.20 9 SER B O 1
ATOM 1667 N N . LEU B 1 18 ? -9.735 -14.948 23.483 1.00 32.73 10 LEU B N 1
ATOM 1668 C CA . LEU B 1 18 ? -10.118 -16.157 22.775 1.00 32.71 10 LEU B CA 1
ATOM 1669 C C . LEU B 1 18 ? -9.191 -16.320 21.581 1.00 32.31 10 LEU B C 1
ATOM 1670 O O . LEU B 1 18 ? -9.015 -15.362 20.815 1.00 33.45 10 LEU B O 1
ATOM 1675 N N . ILE B 1 19 ? -8.595 -17.497 21.431 1.00 31.26 11 ILE B N 1
ATOM 1676 C CA . ILE B 1 19 ? -7.667 -17.778 20.361 1.00 31.15 11 ILE B CA 1
ATOM 1677 C C . ILE B 1 19 ? -8.204 -18.971 19.619 1.00 31.91 11 ILE B C 1
ATOM 1678 O O . ILE B 1 19 ? -8.269 -20.073 20.182 1.00 32.23 11 ILE B O 1
ATOM 1683 N N . THR B 1 20 ? -8.601 -18.768 18.366 1.00 32.48 12 THR B N 1
ATOM 1684 C CA . THR B 1 20 ? -9.002 -19.874 17.500 1.00 32.51 12 THR B CA 1
ATOM 1685 C C . THR B 1 20 ? -7.729 -20.476 16.977 1.00 33.65 12 THR B C 1
ATOM 1686 O O . THR B 1 20 ? -6.659 -19.834 17.018 1.00 35.41 12 THR B O 1
ATOM 1690 N N . GLY B 1 21 ? -7.799 -21.712 16.521 1.00 33.90 13 GLY B N 1
ATOM 1691 C CA . GLY B 1 21 ? -6.635 -22.365 15.958 1.00 34.22 13 GLY B CA 1
ATOM 1692 C C . GLY B 1 21 ? -5.546 -22.544 16.998 1.00 34.85 13 GLY B C 1
ATOM 1693 O O . GLY B 1 21 ? -4.362 -22.661 16.656 1.00 35.48 13 GLY B O 1
ATOM 1694 N N . ALA B 1 22 ? -5.935 -22.625 18.261 1.00 34.94 14 ALA B N 1
ATOM 1695 C CA . ALA B 1 22 ? -4.955 -22.600 19.374 1.00 35.76 14 ALA B CA 1
ATOM 1696 C C . ALA B 1 22 ? -3.975 -23.752 19.367 1.00 35.93 14 ALA B C 1
ATOM 1697 O O . ALA B 1 22 ? -2.990 -23.701 20.085 1.00 37.01 14 ALA B O 1
ATOM 1699 N N . SER B 1 23 ? -4.229 -24.799 18.589 1.00 35.77 15 SER B N 1
ATOM 1700 C CA . SER B 1 23 ? -3.327 -25.943 18.581 1.00 36.06 15 SER B CA 1
ATOM 1701 C C . SER B 1 23 ? -2.214 -25.850 17.510 1.00 35.72 15 SER B C 1
ATOM 1702 O O . SER B 1 23 ? -1.223 -26.602 17.568 1.00 35.90 15 SER B O 1
ATOM 1705 N N . SER B 1 24 ? -2.328 -24.925 16.551 1.00 34.68 16 SER B N 1
ATOM 1706 C CA . SER B 1 24 ? -1.235 -24.760 15.599 1.00 33.84 16 SER B CA 1
ATOM 1707 C C . SER B 1 24 ? -0.073 -24.159 16.385 1.00 34.18 16 SER B C 1
ATOM 1708 O O . SER B 1 24 ? -0.273 -23.676 17.542 1.00 34.27 16 SER B O 1
ATOM 1711 N N . GLY B 1 25 ? 1.113 -24.144 15.754 1.00 33.47 17 GLY B N 1
ATOM 1712 C CA . GLY B 1 25 ? 2.303 -23.574 16.372 1.00 33.22 17 GLY B CA 1
ATOM 1713 C C . GLY B 1 25 ? 2.038 -22.138 16.797 1.00 33.31 17 GLY B C 1
ATOM 1714 O O . GLY B 1 25 ? 2.286 -21.785 17.930 1.00 34.11 17 GLY B O 1
ATOM 1715 N N . ILE B 1 26 ? 1.511 -21.314 15.882 1.00 32.77 18 ILE B N 1
ATOM 1716 C CA . ILE B 1 26 ? 1.269 -19.900 16.145 1.00 31.62 18 ILE B CA 1
ATOM 1717 C C . ILE B 1 26 ? 0.208 -19.788 17.182 1.00 31.75 18 ILE B C 1
ATOM 1718 O O . ILE B 1 26 ? 0.358 -19.070 18.153 1.00 33.17 18 ILE B O 1
ATOM 1723 N N . GLY B 1 27 ? -0.888 -20.506 16.985 1.00 31.82 19 GLY B N 1
ATOM 1724 C CA . GLY B 1 27 ? -1.974 -20.484 17.951 1.00 31.32 19 GLY B CA 1
ATOM 1725 C C . GLY B 1 27 ? -1.546 -20.773 19.380 1.00 31.61 19 GLY B C 1
ATOM 1726 O O . GLY B 1 27 ? -1.953 -20.070 20.310 1.00 31.49 19 GLY B O 1
ATOM 1727 N N . SER B 1 28 ? -0.727 -21.790 19.580 1.00 31.76 20 SER B N 1
ATOM 1728 C CA . SER B 1 28 ? -0.422 -22.179 20.945 1.00 32.99 20 SER B CA 1
ATOM 1729 C C . SER B 1 28 ? 0.597 -21.217 21.530 1.00 32.93 20 SER B C 1
ATOM 1730 O O . SER B 1 28 ? 0.502 -20.875 22.706 1.00 33.92 20 SER B O 1
ATOM 1733 N N . ALA B 1 29 ? 1.529 -20.743 20.703 1.00 32.54 21 ALA B N 1
ATOM 1734 C CA . ALA B 1 29 ? 2.445 -19.660 21.098 1.00 31.65 21 ALA B CA 1
ATOM 1735 C C . ALA B 1 29 ? 1.687 -18.404 21.519 1.00 31.39 21 ALA B C 1
ATOM 1736 O O . ALA B 1 29 ? 2.036 -17.733 22.499 1.00 32.02 21 ALA B O 1
ATOM 1738 N N . ILE B 1 30 ? 0.617 -18.074 20.803 1.00 31.31 22 ILE B N 1
ATOM 1739 C CA . ILE B 1 30 ? -0.180 -16.899 21.192 1.00 30.22 22 ILE B CA 1
ATOM 1740 C C . ILE B 1 30 ? -0.870 -17.209 22.500 1.00 29.76 22 ILE B C 1
ATOM 1741 O O . ILE B 1 30 ? -0.937 -16.375 23.420 1.00 28.74 22 ILE B O 1
ATOM 1746 N N . ALA B 1 31 ? -1.366 -18.429 22.605 1.00 29.49 23 ALA B N 1
ATOM 1747 C CA . ALA B 1 31 ? -2.087 -18.809 23.829 1.00 30.10 23 ALA B CA 1
ATOM 1748 C C . ALA B 1 31 ? -1.184 -18.722 25.040 1.00 29.97 23 ALA B C 1
ATOM 1749 O O . ALA B 1 31 ? -1.566 -18.182 26.067 1.00 31.41 23 ALA B O 1
ATOM 1751 N N . ARG B 1 32 ? 0.028 -19.210 24.937 1.00 31.30 24 ARG B N 1
ATOM 1752 C CA . ARG B 1 32 ? 0.909 -19.213 26.110 1.00 32.27 24 ARG B CA 1
ATOM 1753 C C . ARG B 1 32 ? 1.340 -17.827 26.496 1.00 31.88 24 ARG B C 1
ATOM 1754 O O . ARG B 1 32 ? 1.482 -17.517 27.676 1.00 32.37 24 ARG B O 1
ATOM 1762 N N . LEU B 1 33 ? 1.591 -17.000 25.490 1.00 31.40 25 LEU B N 1
ATOM 1763 C CA . LEU B 1 33 ? 2.098 -15.669 25.739 1.00 30.48 25 LEU B CA 1
ATOM 1764 C C . LEU B 1 33 ? 1.048 -14.814 26.417 1.00 29.51 25 LEU B C 1
ATOM 1765 O O . LEU B 1 33 ? 1.324 -14.119 27.403 1.00 29.10 25 LEU B O 1
ATOM 1770 N N . LEU B 1 34 ? -0.160 -14.864 25.891 1.00 30.09 26 LEU B N 1
ATOM 1771 C CA . LEU B 1 34 ? -1.280 -14.071 26.431 1.00 30.43 26 LEU B CA 1
ATOM 1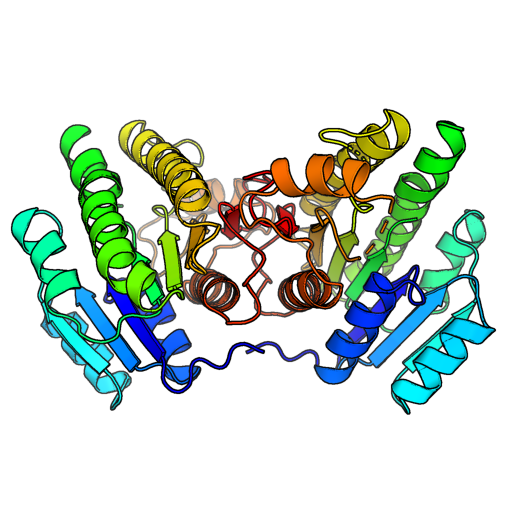772 C C . LEU B 1 34 ? -1.632 -14.545 27.862 1.00 30.89 26 LEU B C 1
ATOM 1773 O O . LEU B 1 34 ? -1.916 -13.733 28.741 1.00 31.48 26 LEU B O 1
ATOM 1778 N N . HIS B 1 35 ? -1.617 -15.855 28.075 1.00 31.74 27 HIS B N 1
ATOM 1779 C CA . HIS B 1 35 ? -1.680 -16.434 29.435 1.00 33.11 27 HIS B CA 1
ATOM 1780 C C . HIS B 1 35 ? -0.526 -15.966 30.316 1.00 33.79 27 HIS B C 1
ATOM 1781 O O . HIS B 1 35 ? -0.742 -15.543 31.452 1.00 34.20 27 HIS B O 1
ATOM 1788 N N . LYS B 1 36 ? 0.705 -16.026 29.803 1.00 34.29 28 LYS B N 1
ATOM 1789 C CA . LYS B 1 36 ? 1.861 -15.628 30.608 1.00 34.67 28 LYS B CA 1
ATOM 1790 C C . LYS B 1 36 ? 1.701 -14.173 31.058 1.00 35.29 28 LYS B C 1
ATOM 1791 O O . LYS B 1 36 ? 2.202 -13.785 32.110 1.00 35.72 28 LYS B O 1
ATOM 1797 N N . LEU B 1 37 ? 1.016 -13.367 30.237 1.00 34.97 29 LEU B N 1
ATOM 1798 C CA . LEU B 1 37 ? 0.874 -11.949 30.477 1.00 34.50 29 LEU B CA 1
ATOM 1799 C C . LEU B 1 37 ? -0.350 -11.671 31.342 1.00 34.93 29 LEU B C 1
ATOM 1800 O O . LEU B 1 37 ? -0.697 -10.535 31.564 1.00 35.36 29 LEU B O 1
ATOM 1805 N N . GLY B 1 38 ? -1.026 -12.710 31.814 1.00 35.56 30 GLY B N 1
ATOM 1806 C CA . GLY B 1 38 ? -2.037 -12.536 32.833 1.00 35.37 30 GLY B CA 1
ATOM 1807 C C . GLY B 1 38 ? -3.467 -12.689 32.368 1.00 35.91 30 GLY B C 1
ATOM 1808 O O . GLY B 1 38 ? -4.368 -12.404 33.136 1.00 37.06 30 GLY B O 1
ATOM 1809 N N . SER B 1 39 ? -3.686 -13.150 31.135 1.00 35.93 31 SER B N 1
ATOM 1810 C CA . SER B 1 39 ? -5.021 -13.201 30.578 1.00 35.64 31 SER B CA 1
ATOM 1811 C C . SER B 1 39 ? -5.525 -14.607 30.694 1.00 35.15 31 SER B C 1
ATOM 1812 O O . SER B 1 39 ? -4.771 -15.525 30.523 1.00 34.95 31 SER B O 1
ATOM 1815 N N . LYS B 1 40 ? -6.813 -14.764 30.988 1.00 34.98 32 LYS B N 1
ATOM 1816 C CA . LYS B 1 40 ? -7.460 -16.048 30.848 1.00 34.38 32 LYS B CA 1
ATOM 1817 C C . LYS B 1 40 ? -7.465 -16.293 29.351 1.00 33.71 32 LYS B C 1
ATOM 1818 O O . LYS B 1 40 ? -7.543 -15.370 28.584 1.00 33.75 32 LYS B O 1
ATOM 1820 N N . VAL B 1 41 ? -7.341 -17.533 28.913 1.00 33.51 33 VAL B N 1
ATOM 1821 C CA . VAL B 1 41 ? -7.307 -17.771 27.485 1.00 33.31 33 VAL B CA 1
ATOM 1822 C C . VAL B 1 41 ? -8.313 -18.826 27.122 1.00 33.85 33 VAL B C 1
ATOM 1823 O O . VAL B 1 41 ? -8.239 -19.936 27.622 1.00 35.18 33 VAL B O 1
ATOM 1827 N N . ILE B 1 42 ? -9.280 -18.468 26.281 1.00 34.05 34 ILE B N 1
ATOM 1828 C CA . ILE B 1 42 ? -10.245 -19.421 25.755 1.00 33.81 34 ILE B CA 1
ATOM 1829 C C . ILE B 1 42 ? -9.539 -20.058 24.557 1.00 34.08 34 ILE B C 1
ATOM 1830 O O . ILE B 1 42 ? -9.372 -19.428 23.518 1.00 34.77 34 ILE B O 1
ATOM 1835 N N . ILE B 1 43 ? -9.051 -21.275 24.726 1.00 34.09 35 ILE B N 1
ATOM 1836 C CA . ILE B 1 43 ? -8.232 -21.905 23.698 1.00 34.37 35 ILE B CA 1
ATOM 1837 C C . ILE B 1 43 ? -9.133 -22.767 22.849 1.00 35.96 35 ILE B C 1
ATOM 1838 O O . ILE B 1 43 ? -9.708 -23.746 23.324 1.00 36.79 35 ILE B O 1
ATOM 1843 N N . SER B 1 44 ? -9.316 -22.362 21.597 1.00 37.45 36 SER B N 1
ATOM 1844 C CA . SER B 1 44 ? -10.324 -22.978 20.734 1.00 37.96 36 SER B CA 1
ATOM 1845 C C . SER B 1 44 ? -9.773 -23.552 19.453 1.00 37.82 36 SER B C 1
ATOM 1846 O O . SER B 1 44 ? -8.791 -23.064 18.927 1.00 38.55 36 SER B O 1
ATOM 1849 N N . GLY B 1 45 ? -10.460 -24.556 18.919 1.00 38.54 37 GLY B N 1
ATOM 1850 C CA . GLY B 1 45 ? -9.916 -25.409 17.841 1.00 37.96 37 GLY B CA 1
ATOM 1851 C C . GLY B 1 45 ? -10.717 -26.689 17.732 1.00 38.98 37 GLY B C 1
ATOM 1852 O O . GLY B 1 45 ? -11.616 -26.925 18.571 1.00 39.29 37 GLY B O 1
ATOM 1853 N N . SER B 1 46 ? -10.378 -27.515 16.724 1.00 40.14 38 SER B N 1
ATOM 1854 C CA . SER B 1 46 ? -11.062 -28.808 16.399 1.00 40.73 38 SER B CA 1
ATOM 1855 C C . SER B 1 46 ? -10.423 -30.100 17.009 1.00 41.63 38 SER B C 1
ATOM 1856 O O . SER B 1 46 ? -11.117 -30.950 17.535 1.00 42.17 38 SER B O 1
ATOM 1859 N N . ASN B 1 47 ? -9.115 -30.283 16.888 1.00 42.36 39 ASN B N 1
ATOM 1860 C CA . ASN B 1 47 ? -8.463 -31.363 17.631 1.00 42.90 39 ASN B CA 1
ATOM 1861 C C . ASN B 1 47 ? -8.453 -31.146 19.160 1.00 43.14 39 ASN B C 1
ATOM 1862 O O . ASN B 1 47 ? -7.725 -30.267 19.644 1.00 43.58 39 ASN B O 1
ATOM 1867 N N . GLU B 1 48 ? -9.215 -31.964 19.911 1.00 42.89 40 GLU B N 1
ATOM 1868 C CA . GLU B 1 48 ? -9.350 -31.796 21.385 1.00 42.54 40 GLU B CA 1
ATOM 1869 C C . GLU B 1 48 ? -8.128 -32.279 22.177 1.00 42.45 40 GLU B C 1
ATOM 1870 O O . GLU B 1 48 ? -7.790 -31.687 23.189 1.00 42.60 40 GLU B O 1
ATOM 1876 N N . GLU B 1 49 ? -7.494 -33.354 21.718 1.00 43.08 41 GLU B N 1
ATOM 1877 C CA . GLU B 1 49 ? -6.362 -33.953 22.431 1.00 43.24 41 GLU B CA 1
ATOM 1878 C C . GLU B 1 49 ? -5.191 -32.986 22.395 1.00 42.87 41 GLU B C 1
ATOM 1879 O O . GLU B 1 49 ? -4.484 -32.828 23.398 1.00 43.06 41 GLU B O 1
ATOM 1885 N N . LYS B 1 50 ? -5.005 -32.348 21.225 1.00 42.36 42 LYS B N 1
ATOM 1886 C CA . LYS B 1 50 ? -3.950 -31.345 21.018 1.00 41.68 42 LYS B CA 1
ATOM 1887 C C . LYS B 1 50 ? -4.227 -30.217 21.964 1.00 40.83 42 LYS B C 1
ATOM 1888 O O . LYS B 1 50 ? -3.318 -29.686 22.608 1.00 41.19 42 LYS B O 1
ATOM 1890 N N . LEU B 1 51 ? -5.514 -29.906 22.087 1.00 39.64 43 LEU B N 1
ATOM 1891 C CA . LEU B 1 51 ? -5.968 -28.742 22.823 1.00 39.38 43 LEU B CA 1
ATOM 1892 C C . LEU B 1 51 ? -5.853 -29.018 24.321 1.00 39.49 43 LEU B C 1
ATOM 1893 O O . LEU B 1 51 ? -5.603 -28.100 25.113 1.00 39.28 43 LEU B O 1
ATOM 1898 N N . LYS B 1 52 ? -6.003 -30.291 24.699 1.00 39.23 44 LYS B N 1
ATOM 1899 C CA . LYS B 1 52 ? -5.916 -30.689 26.112 1.00 39.21 44 LYS B CA 1
ATOM 1900 C C . LYS B 1 52 ? -4.467 -30.623 26.551 1.00 39.11 44 LYS B C 1
ATOM 1901 O O . LYS B 1 52 ? -4.164 -30.207 27.663 1.00 39.05 44 LYS B O 1
ATOM 1907 N N . SER B 1 53 ? -3.565 -31.054 25.676 1.00 39.45 45 SER B N 1
ATOM 1908 C CA . SER B 1 53 ? -2.137 -31.010 26.006 1.00 40.14 45 SER B CA 1
ATOM 1909 C C . SER B 1 53 ? -1.702 -29.556 26.275 1.00 39.75 45 SER B C 1
ATOM 1910 O O . SER B 1 53 ? -1.098 -29.254 27.322 1.00 40.32 45 SER B O 1
ATOM 1913 N N . LEU B 1 54 ? -2.040 -28.653 25.346 1.00 38.35 46 LEU B N 1
ATOM 1914 C CA . LEU B 1 54 ? -1.817 -27.232 25.564 1.00 37.29 46 LEU B CA 1
ATOM 1915 C C . LEU B 1 54 ? -2.433 -26.802 26.885 1.00 37.26 46 LEU B C 1
ATOM 1916 O O . LEU B 1 54 ? -1.749 -26.241 27.758 1.00 37.15 46 LEU B O 1
ATOM 1921 N N . GLY B 1 55 ? -3.719 -27.105 27.068 1.00 37.30 47 GLY B N 1
ATOM 1922 C CA . GLY B 1 55 ? -4.380 -26.831 28.355 1.00 36.83 47 GLY B CA 1
ATOM 1923 C C . GLY B 1 55 ? -3.561 -27.350 29.530 1.00 37.55 47 GLY B C 1
ATOM 1924 O O . GLY B 1 55 ? -3.327 -26.640 30.525 1.00 38.51 47 GLY B O 1
ATOM 1925 N N . ASN B 1 56 ? -3.110 -28.592 29.430 1.00 37.80 48 ASN B N 1
ATOM 1926 C CA . ASN B 1 56 ? -2.315 -29.183 30.507 1.00 38.35 48 ASN B CA 1
ATOM 1927 C C . ASN B 1 56 ? -1.053 -28.384 30.814 1.00 38.97 48 ASN B C 1
ATOM 1928 O O . ASN B 1 56 ? -0.684 -28.238 31.976 1.00 39.47 48 ASN B O 1
ATOM 1933 N N . ALA B 1 57 ? -0.399 -27.903 29.751 1.00 39.02 49 ALA B N 1
ATOM 1934 C CA . ALA B 1 57 ? 0.786 -27.083 29.863 1.00 38.85 49 ALA B CA 1
ATOM 1935 C C . ALA B 1 57 ? 0.422 -25.709 30.423 1.00 39.01 49 ALA B C 1
ATOM 1936 O O . ALA B 1 57 ? 1.131 -25.178 31.270 1.00 39.75 49 ALA B O 1
ATOM 1938 N N . LEU B 1 58 ? -0.691 -25.142 29.971 1.00 39.34 50 LEU B N 1
ATOM 1939 C CA . LEU B 1 58 ? -1.172 -23.870 30.523 1.00 39.60 50 LEU B CA 1
ATOM 1940 C C . LEU B 1 58 ? -1.478 -23.957 32.024 1.00 40.73 50 LEU B C 1
ATOM 1941 O O . LEU B 1 58 ? -1.309 -22.958 32.739 1.00 40.52 50 LEU B O 1
ATOM 1946 N N . LYS B 1 59 ? -1.977 -25.126 32.473 1.00 41.71 51 LYS B N 1
ATOM 1947 C CA . LYS B 1 59 ? -2.256 -25.428 33.899 1.00 42.65 51 LYS B CA 1
ATOM 1948 C C . LYS B 1 59 ? -3.511 -24.773 34.505 1.00 42.87 51 LYS B C 1
ATOM 1949 O O . LYS B 1 59 ? -4.385 -25.480 35.003 1.00 43.99 51 LYS B O 1
ATOM 1955 N N . ASP B 1 60 ? -3.604 -23.446 34.456 1.00 43.58 52 ASP B N 1
ATOM 1956 C CA . ASP B 1 60 ? -4.768 -22.671 34.960 1.00 43.82 52 ASP B CA 1
ATOM 1957 C C . ASP B 1 60 ? -5.182 -21.541 33.992 1.00 44.04 52 ASP B C 1
ATOM 1958 O O . ASP B 1 60 ? -4.514 -21.290 32.988 1.00 44.36 52 ASP B O 1
ATOM 1963 N N . ASN B 1 61 ? -6.266 -20.843 34.336 1.00 43.95 53 ASN B N 1
ATOM 1964 C CA . ASN B 1 61 ? -6.764 -19.693 33.601 1.00 43.61 53 ASN B CA 1
ATOM 1965 C C . ASN B 1 61 ? -7.009 -19.920 32.111 1.00 43.00 53 ASN B C 1
ATOM 1966 O O . ASN B 1 61 ? -6.764 -19.029 31.295 1.00 43.23 53 ASN B O 1
ATOM 1971 N N . TYR B 1 62 ? -7.526 -21.091 31.777 1.00 41.83 54 TYR B N 1
ATOM 1972 C CA . TYR B 1 62 ? -7.992 -21.367 30.433 1.00 41.23 54 TYR B CA 1
ATOM 1973 C C . TYR B 1 62 ? -9.301 -22.102 30.416 1.00 41.01 54 TYR B C 1
ATOM 1974 O O . TYR B 1 62 ? -9.734 -22.641 31.411 1.00 41.47 54 TYR B O 1
ATOM 1983 N N . THR B 1 63 ? -9.905 -22.126 29.242 1.00 41.13 55 THR B N 1
ATOM 1984 C CA . THR B 1 63 ? -11.038 -22.992 28.939 1.00 40.92 55 THR B CA 1
ATOM 1985 C C . THR B 1 63 ? -10.856 -23.500 27.539 1.00 39.98 55 THR B C 1
ATOM 1986 O O . THR B 1 63 ? -10.494 -22.724 26.657 1.00 39.82 55 THR B O 1
ATOM 1990 N N . ILE B 1 64 ? -11.089 -24.794 27.346 1.00 39.36 56 ILE B N 1
ATOM 1991 C CA . ILE B 1 64 ? -11.041 -25.394 26.021 1.00 39.59 56 ILE B CA 1
ATOM 1992 C C . ILE B 1 64 ? -12.411 -25.240 25.357 1.00 40.54 56 ILE B C 1
ATOM 1993 O O . ILE B 1 64 ? -13.438 -25.230 26.032 1.00 41.11 56 ILE B O 1
ATOM 1998 N N . GLU B 1 65 ? -12.417 -25.095 24.039 1.00 41.74 57 GLU B N 1
ATOM 1999 C CA . GLU B 1 65 ? -13.641 -24.940 23.253 1.00 41.88 57 GLU B CA 1
ATOM 2000 C C . GLU B 1 65 ? -13.429 -25.669 21.966 1.00 42.82 57 GLU B C 1
ATOM 2001 O O . GLU B 1 65 ? -12.925 -25.107 20.996 1.00 43.59 57 GLU B O 1
ATOM 2007 N N . VAL B 1 66 ? -13.809 -26.936 21.970 1.00 44.19 58 VAL B N 1
ATOM 2008 C CA . VAL B 1 66 ? -13.737 -27.749 20.791 1.00 45.23 58 VAL B CA 1
ATOM 2009 C C . VAL B 1 66 ? -14.809 -27.179 19.877 1.00 47.03 58 VAL B C 1
ATOM 2010 O O . VAL B 1 66 ? -15.899 -26.772 20.319 1.00 46.89 58 VAL B O 1
ATOM 2014 N N . CYS B 1 67 ? -14.445 -27.072 18.606 1.00 49.13 59 CYS B N 1
ATOM 2015 C CA . CYS B 1 67 ? -15.125 -26.176 17.702 1.00 50.42 59 CYS B CA 1
ATOM 2016 C C . CYS B 1 67 ? -14.618 -26.365 16.289 1.00 51.67 59 CYS B C 1
ATOM 2017 O O . CYS B 1 67 ? -13.424 -26.640 16.064 1.00 52.28 59 CYS B O 1
ATOM 2020 N N . ASN B 1 68 ? -15.538 -26.214 15.345 1.00 52.86 60 ASN B N 1
ATOM 2021 C CA . ASN B 1 68 ? -15.280 -26.452 13.938 1.00 53.86 60 ASN B CA 1
ATOM 2022 C C . ASN B 1 68 ? -15.654 -25.190 13.159 1.00 54.62 60 ASN B C 1
ATOM 2023 O O . ASN B 1 68 ? -16.824 -24.976 12.820 1.00 54.74 60 ASN B O 1
ATOM 2028 N N . LEU B 1 69 ? -14.649 -24.349 12.906 1.00 55.51 61 LEU B N 1
ATOM 2029 C CA . LEU B 1 69 ? -14.804 -23.116 12.139 1.00 56.09 61 LEU B CA 1
ATOM 2030 C C . LEU B 1 69 ? -15.766 -23.282 10.967 1.00 56.74 61 LEU B C 1
ATOM 2031 O O . LEU B 1 69 ? -16.686 -22.489 10.817 1.00 57.25 61 LEU B O 1
ATOM 2033 N N . ALA B 1 70 ? -15.565 -24.313 10.151 1.00 57.42 62 ALA B N 1
ATOM 2034 C CA . ALA B 1 70 ? -16.422 -24.555 8.978 1.00 58.03 62 ALA B CA 1
ATOM 2035 C C . ALA B 1 70 ? -17.926 -24.353 9.248 1.00 58.85 62 ALA B C 1
ATOM 2036 O O . ALA B 1 70 ? -18.651 -23.804 8.421 1.00 59.00 62 ALA B O 1
ATOM 2038 N N . ASN B 1 71 ? -18.403 -24.790 10.404 1.00 59.53 63 ASN B N 1
ATOM 2039 C CA . ASN B 1 71 ? -19.802 -24.576 10.739 1.00 60.02 63 ASN B CA 1
ATOM 2040 C C . ASN B 1 71 ? -20.080 -23.116 11.136 1.00 60.10 63 ASN B C 1
ATOM 2041 O O . ASN B 1 71 ? -19.614 -22.649 12.191 1.00 60.55 63 ASN B O 1
ATOM 2046 N N . LYS B 1 72 ? -20.866 -22.418 10.303 1.00 59.51 64 LYS B N 1
ATOM 2047 C CA . LYS B 1 72 ? -21.225 -21.008 10.530 1.00 58.91 64 LYS B CA 1
ATOM 2048 C C . LYS B 1 72 ? -22.006 -20.773 11.845 1.00 58.38 64 LYS B C 1
ATOM 2049 O O . LYS B 1 72 ? -21.823 -19.749 12.523 1.00 58.50 64 LYS B O 1
ATOM 2051 N N . GLU B 1 73 ? -22.886 -21.706 12.196 1.00 57.65 65 GLU B N 1
ATOM 2052 C CA . GLU B 1 73 ? -23.608 -21.638 13.475 1.00 57.01 65 GLU B CA 1
ATOM 2053 C C . GLU B 1 73 ? -22.639 -21.841 14.673 1.00 56.29 65 GLU B C 1
ATOM 2054 O O . GLU B 1 73 ? -22.857 -21.316 15.765 1.00 55.73 65 GLU B O 1
ATOM 2056 N N . GLU B 1 74 ? -21.554 -22.577 14.431 1.00 55.56 66 GLU B N 1
ATOM 2057 C CA . GLU B 1 74 ? -20.585 -22.929 15.469 1.00 54.89 66 GLU B CA 1
ATOM 2058 C C . GLU B 1 74 ? -19.591 -21.792 15.713 1.00 54.29 66 GLU B C 1
ATOM 2059 O O . GLU B 1 74 ? -19.195 -21.567 16.857 1.00 54.53 66 GLU B O 1
ATOM 2065 N N . CYS B 1 75 ? -19.220 -21.052 14.667 1.00 53.33 67 CYS B N 1
ATOM 2066 C CA . CYS B 1 75 ? -18.499 -19.776 14.864 1.00 52.95 67 CYS B CA 1
ATOM 2067 C C . CYS B 1 75 ? -19.327 -18.801 15.657 1.00 52.13 67 CYS B C 1
ATOM 2068 O O . CYS B 1 75 ? -18.821 -18.130 16.558 1.00 51.90 67 CYS B O 1
ATOM 2071 N N . SER B 1 76 ? -20.600 -18.675 15.294 1.00 52.04 68 SER B N 1
ATOM 2072 C CA . SER B 1 76 ? -21.433 -17.667 15.951 1.00 51.61 68 SER B CA 1
ATOM 2073 C C . SER B 1 76 ? -21.677 -18.094 17.386 1.00 51.04 68 SER B C 1
ATOM 2074 O O . SER B 1 76 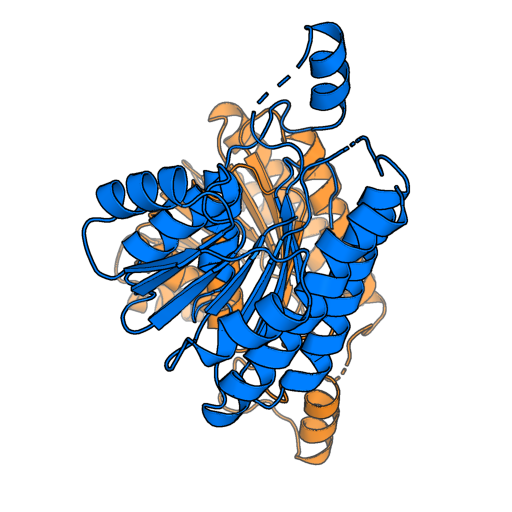? -21.571 -17.273 18.320 1.00 51.57 68 SER B O 1
ATOM 2077 N N . ASN B 1 77 ? -21.933 -19.391 17.562 1.00 50.14 69 ASN B N 1
ATOM 2078 C CA . ASN B 1 77 ? -22.049 -19.979 18.897 1.00 49.47 69 ASN B CA 1
ATOM 2079 C C . ASN B 1 77 ? -20.740 -19.844 19.724 1.00 48.92 69 ASN B C 1
ATOM 2080 O O . ASN B 1 77 ? -20.792 -19.632 20.948 1.00 48.74 69 ASN B O 1
ATOM 2082 N N . LEU B 1 78 ? -19.573 -19.947 19.073 1.00 48.32 70 LEU B N 1
ATOM 2083 C CA . LEU B 1 78 ? -18.279 -19.808 19.797 1.00 47.43 70 LEU B CA 1
ATOM 2084 C C . LEU B 1 78 ? -18.196 -18.512 20.638 1.00 47.27 70 LEU B C 1
ATOM 2085 O O . LEU B 1 78 ? -17.902 -18.550 21.831 1.00 46.20 70 LEU B O 1
ATOM 2090 N N . ILE B 1 79 ? -18.492 -17.382 20.021 1.00 47.85 71 ILE B N 1
ATOM 2091 C CA . ILE B 1 79 ? -18.325 -16.114 20.687 1.00 48.72 71 ILE B CA 1
ATOM 2092 C C . ILE B 1 79 ? -19.442 -15.826 21.688 1.00 50.54 71 ILE B C 1
ATOM 2093 O O . ILE B 1 79 ? -19.152 -15.402 22.815 1.00 50.92 71 ILE B O 1
ATOM 2098 N N . SER B 1 80 ? -20.701 -16.040 21.296 1.00 52.19 72 SER B N 1
ATOM 2099 C CA . SER B 1 80 ? -21.824 -15.870 22.239 1.00 53.44 72 SER B CA 1
ATOM 2100 C C . SER B 1 80 ? -21.685 -16.753 23.506 1.00 53.84 72 SER B C 1
ATOM 2101 O O . SER B 1 80 ? -22.115 -16.347 24.578 1.00 53.86 72 SER B O 1
ATOM 2104 N N . LYS B 1 81 ? -21.023 -17.909 23.405 1.00 54.52 73 LYS B N 1
ATOM 2105 C CA . LYS B 1 81 ? -20.854 -18.786 24.584 1.00 55.16 73 LYS B CA 1
ATOM 2106 C C . LYS B 1 81 ? -19.649 -18.439 25.507 1.00 55.31 73 LYS B C 1
ATOM 2107 O O . LYS B 1 81 ? -19.416 -19.117 26.514 1.00 55.63 73 LYS B O 1
ATOM 2113 N N . THR B 1 82 ? -18.905 -17.383 25.190 1.00 55.21 74 THR B N 1
ATOM 2114 C CA . THR B 1 82 ? -17.848 -16.878 26.092 1.00 54.86 74 THR B CA 1
ATOM 2115 C C . THR B 1 82 ? -18.366 -15.623 26.767 1.00 54.17 74 THR B C 1
ATOM 2116 O O . THR B 1 82 ? -19.029 -14.827 26.117 1.00 55.21 74 THR B O 1
ATOM 2120 N N . SER B 1 83 ? -18.065 -15.403 28.041 1.00 53.36 75 SER B N 1
ATOM 2121 C CA . SER B 1 83 ? -18.770 -14.320 28.762 1.00 52.71 75 SER B CA 1
ATOM 2122 C C . SER B 1 83 ? -18.130 -12.928 28.711 1.00 51.54 75 SER B C 1
ATOM 2123 O O . SER B 1 83 ? -18.776 -11.963 28.291 1.00 51.50 75 SER B O 1
ATOM 2126 N N . ASN B 1 84 ? -16.911 -12.816 29.225 1.00 50.20 76 ASN B N 1
ATOM 2127 C CA . ASN B 1 84 ? -16.197 -11.563 29.202 1.00 49.24 76 ASN B CA 1
ATOM 2128 C C . ASN B 1 84 ? -15.087 -11.837 28.212 1.00 47.76 76 ASN B C 1
ATOM 2129 O O . ASN B 1 84 ? -14.133 -12.571 28.533 1.00 48.51 76 ASN B O 1
ATOM 2134 N N . LEU B 1 85 ? -15.251 -11.311 27.005 1.00 44.91 77 LEU B N 1
ATOM 2135 C CA . LEU B 1 85 ? -14.255 -11.426 25.956 1.00 43.05 77 LEU B CA 1
ATOM 2136 C C . LEU B 1 85 ? -13.699 -10.025 25.676 1.00 41.23 77 LEU B C 1
ATOM 2137 O O . LEU B 1 85 ? -14.420 -9.149 25.193 1.00 40.44 77 LEU B O 1
ATOM 2142 N N . ASP B 1 86 ? -12.433 -9.817 26.036 1.00 38.86 78 ASP B N 1
ATOM 2143 C CA . ASP B 1 86 ? -11.742 -8.552 25.802 1.00 37.08 78 ASP B CA 1
ATOM 2144 C C . ASP B 1 86 ? -10.951 -8.586 24.484 1.00 35.33 78 ASP B C 1
ATOM 2145 O O . ASP B 1 86 ? -10.888 -7.589 23.778 1.00 35.43 78 ASP B O 1
ATOM 2150 N N . ILE B 1 87 ? -10.380 -9.741 24.160 1.00 33.53 79 ILE B N 1
ATOM 2151 C CA . ILE B 1 87 ? -9.435 -9.875 23.057 1.00 32.46 79 ILE B CA 1
ATOM 2152 C C . ILE B 1 87 ? -9.831 -11.086 22.249 1.00 31.21 79 ILE B C 1
ATOM 2153 O O . ILE B 1 87 ? -10.021 -12.146 22.818 1.00 32.49 79 ILE B O 1
ATOM 2158 N N . LEU B 1 88 ? -9.938 -10.929 20.934 1.00 29.89 80 LEU B N 1
ATOM 2159 C CA . LEU B 1 88 ? -10.148 -12.047 20.008 1.00 28.59 80 LEU B CA 1
ATOM 2160 C C . LEU B 1 88 ? -8.974 -12.130 19.053 1.00 28.46 80 LEU B C 1
ATOM 2161 O O . LEU B 1 88 ? -8.609 -11.130 18.438 1.00 28.57 80 LEU B O 1
ATOM 2166 N N . VAL B 1 89 ? -8.376 -13.306 18.962 1.00 28.99 81 VAL B N 1
ATOM 2167 C CA . VAL B 1 89 ? -7.353 -13.599 17.983 1.00 30.01 81 VAL B CA 1
ATOM 2168 C C . VAL B 1 89 ? -7.856 -14.702 17.074 1.00 31.93 81 VAL B C 1
ATOM 2169 O O . VAL B 1 89 ? -8.032 -15.835 17.533 1.00 32.03 81 VAL B O 1
ATOM 2173 N N . CYS B 1 90 ? -8.097 -14.345 15.803 1.00 33.08 82 CYS B N 1
ATOM 2174 C CA . CYS B 1 90 ? -8.491 -15.289 14.782 1.00 34.52 82 CYS B CA 1
ATOM 2175 C C . CYS B 1 90 ? -7.292 -15.786 14.020 1.00 36.05 82 CYS B C 1
ATOM 2176 O O . CYS B 1 90 ? -6.716 -15.043 13.206 1.00 36.66 82 CYS B O 1
ATOM 2179 N N . ASN B 1 91 ? -6.896 -17.028 14.257 1.00 37.83 83 ASN B N 1
ATOM 2180 C CA . ASN B 1 91 ? -5.860 -17.615 13.434 1.00 40.19 83 ASN B CA 1
ATOM 2181 C C . ASN B 1 91 ? -6.404 -18.096 12.086 1.00 42.54 83 ASN B C 1
ATOM 2182 O O . ASN B 1 91 ? -7.600 -18.395 11.957 1.00 42.29 83 ASN B O 1
ATOM 2187 N N . ALA B 1 92 ? -5.537 -18.135 11.073 1.00 44.70 84 ALA B N 1
ATOM 2188 C CA . ALA B 1 92 ? -5.955 -18.618 9.741 1.00 46.93 84 ALA B CA 1
ATOM 2189 C C . ALA B 1 92 ? -6.233 -20.141 9.765 1.00 48.50 84 ALA B C 1
ATOM 2190 O O . ALA B 1 92 ? -5.468 -20.894 10.369 1.00 49.04 84 ALA B O 1
ATOM 2192 N N . GLY B 1 93 ? -7.326 -20.594 9.140 1.00 51.02 85 GLY B N 1
ATOM 2193 C CA . GLY B 1 93 ? -7.522 -22.060 8.858 1.00 52.29 85 GLY B CA 1
ATOM 2194 C C . GLY B 1 93 ? -6.864 -22.530 7.543 1.00 53.99 85 GLY B C 1
ATOM 2195 O O . GLY B 1 93 ? -7.529 -23.107 6.647 1.00 54.58 85 GLY B O 1
ATOM 2196 N N . ILE B 1 94 ? -5.550 -22.335 7.423 1.00 55.69 86 ILE B N 1
ATOM 2197 C CA . ILE B 1 94 ? -4.916 -22.334 6.106 1.00 56.72 86 ILE B CA 1
ATOM 2198 C C . ILE B 1 94 ? -3.432 -22.776 5.991 1.00 58.00 86 ILE B C 1
ATOM 2199 O O . ILE B 1 94 ? -2.549 -22.262 6.714 1.00 58.43 86 ILE B O 1
ATOM 2201 N N . THR B 1 95 ? -3.175 -23.684 5.036 1.00 58.98 87 THR B N 1
ATOM 2202 C CA . THR B 1 95 ? -1.824 -24.151 4.671 1.00 59.51 87 THR B CA 1
ATOM 2203 C C . THR B 1 95 ? -1.510 -23.895 3.187 1.00 59.77 87 THR B C 1
ATOM 2204 O O . THR B 1 95 ? -1.241 -24.832 2.405 1.00 59.99 87 THR B O 1
ATOM 2206 N N . ASP B 1 107 ? -9.762 -26.039 -2.885 1.00 52.27 99 ASP B N 1
ATOM 2207 C CA . ASP B 1 107 ? -10.929 -25.284 -3.316 1.00 52.34 99 ASP B CA 1
ATOM 2208 C C . ASP B 1 107 ? -10.735 -23.810 -2.946 1.00 52.48 99 ASP B C 1
ATOM 2209 O O . ASP B 1 107 ? -10.403 -23.479 -1.794 1.00 52.82 99 ASP B O 1
ATOM 2211 N N . PHE B 1 108 ? -10.942 -22.941 -3.934 1.00 52.33 100 PHE B N 1
ATOM 2212 C CA . PHE B 1 108 ? -11.015 -21.509 -3.719 1.00 52.06 100 PHE B CA 1
ATOM 2213 C C . PHE B 1 108 ? -12.094 -21.217 -2.682 1.00 51.73 100 PHE B C 1
ATOM 2214 O O . PHE B 1 108 ? -11.808 -20.696 -1.597 1.00 51.25 100 PHE B O 1
ATOM 2222 N N . ASP B 1 109 ? -13.329 -21.590 -3.008 1.00 51.74 101 ASP B N 1
ATOM 2223 C CA . ASP B 1 109 ? -14.468 -21.447 -2.091 1.00 52.00 101 ASP B CA 1
ATOM 2224 C C . ASP B 1 109 ? -14.126 -21.819 -0.627 1.00 51.43 101 ASP B C 1
ATOM 2225 O O . ASP B 1 109 ? -14.490 -21.096 0.299 1.00 52.49 101 ASP B O 1
ATOM 2230 N N . LYS B 1 110 ? -13.436 -22.940 -0.431 1.00 50.45 102 LYS B N 1
ATOM 2231 C CA . LYS B 1 110 ? -13.153 -23.477 0.906 1.00 49.33 102 LYS B CA 1
ATOM 2232 C C . LYS B 1 110 ? -12.291 -22.548 1.740 1.00 48.35 102 LYS B C 1
ATOM 2233 O O . LYS B 1 110 ? -12.639 -22.172 2.860 1.00 48.53 102 LYS B O 1
ATOM 2235 N N . VAL B 1 111 ? -11.130 -22.215 1.196 1.00 47.57 103 VAL B N 1
ATOM 2236 C CA . VAL B 1 111 ? -10.183 -21.310 1.873 1.00 46.17 103 VAL B CA 1
ATOM 2237 C C . VAL B 1 111 ? -10.772 -19.909 2.055 1.00 45.36 103 VAL B C 1
ATOM 2238 O O . VAL B 1 111 ? -10.583 -19.312 3.095 1.00 45.17 103 VAL B O 1
ATOM 2242 N N . ILE B 1 112 ? -11.518 -19.408 1.069 1.00 44.64 104 ILE B N 1
ATOM 2243 C CA . ILE B 1 112 ? -12.259 -18.166 1.235 1.00 44.06 104 ILE B CA 1
ATOM 2244 C C . ILE B 1 112 ? -13.235 -18.294 2.399 1.00 44.39 104 ILE B C 1
ATOM 2245 O O . ILE B 1 112 ? -13.407 -17.354 3.183 1.00 44.79 104 ILE B O 1
ATOM 2250 N N . ASP B 1 113 ? -13.875 -19.458 2.519 1.00 44.56 105 ASP B N 1
ATOM 2251 C CA . ASP B 1 113 ? -14.889 -19.683 3.552 1.00 44.49 105 ASP B CA 1
ATOM 2252 C C . ASP B 1 113 ? -14.318 -19.782 4.944 1.00 43.66 105 ASP B C 1
ATOM 2253 O O . ASP B 1 113 ? -14.932 -19.268 5.878 1.00 44.04 105 ASP B O 1
ATOM 2258 N N . ILE B 1 114 ? -13.167 -20.424 5.111 1.00 43.08 106 ILE B N 1
ATOM 2259 C CA . ILE B 1 114 ? -12.571 -20.516 6.445 1.00 42.94 106 ILE B CA 1
ATOM 2260 C C . ILE B 1 114 ? -11.785 -19.244 6.801 1.00 42.61 106 ILE B C 1
ATOM 2261 O O . ILE B 1 114 ? -12.025 -18.634 7.844 1.00 41.25 106 ILE B O 1
ATOM 2266 N N . ASN B 1 115 ? -10.874 -18.839 5.909 1.00 42.01 107 ASN B N 1
ATOM 2267 C CA . ASN B 1 115 ? -9.995 -17.701 6.181 1.00 40.89 107 ASN B CA 1
ATOM 2268 C C . ASN B 1 115 ? -10.669 -16.342 6.209 1.00 40.35 107 ASN B C 1
ATOM 2269 O O . ASN B 1 115 ? -10.203 -15.443 6.910 1.00 40.22 107 ASN B O 1
ATOM 2274 N N . LEU B 1 116 ? -11.788 -16.193 5.507 1.00 39.50 108 LEU B N 1
ATOM 2275 C CA . LEU B 1 116 ? -12.463 -14.903 5.459 1.00 38.53 108 LEU B CA 1
ATOM 2276 C C . LEU B 1 116 ? -13.870 -14.933 6.035 1.00 38.41 108 LEU B C 1
ATOM 2277 O O . LEU B 1 116 ? -14.202 -14.103 6.893 1.00 38.77 108 LEU B O 1
ATOM 2282 N N . LYS B 1 117 ? -14.716 -15.848 5.585 1.00 38.30 109 LYS B N 1
ATOM 2283 C CA . LYS B 1 117 ? -16.129 -15.811 6.047 1.00 38.76 109 LYS B CA 1
ATOM 2284 C C . LYS B 1 117 ? -16.263 -16.154 7.514 1.00 37.86 109 LYS B C 1
ATOM 2285 O O . LYS B 1 117 ? -16.929 -15.464 8.283 1.00 37.79 109 LYS B O 1
ATOM 2291 N N . ALA B 1 118 ? -15.608 -17.245 7.883 1.00 37.63 110 ALA B N 1
ATOM 2292 C CA . ALA B 1 118 ? -15.544 -17.700 9.259 1.00 36.97 110 ALA B CA 1
ATOM 2293 C C . ALA B 1 118 ? -15.104 -16.526 10.147 1.00 36.96 110 ALA B C 1
ATOM 2294 O O . ALA B 1 118 ? -15.753 -16.168 11.142 1.00 36.79 110 ALA B O 1
ATOM 2296 N N . ASN B 1 119 ? -14.015 -15.893 9.734 1.00 37.09 111 ASN B N 1
ATOM 2297 C CA . ASN B 1 119 ? -13.420 -14.799 10.504 1.00 37.63 111 ASN B CA 1
ATOM 2298 C C . ASN B 1 119 ? -14.342 -13.591 10.609 1.00 37.72 111 ASN B C 1
ATOM 2299 O O . ASN B 1 119 ? -14.236 -12.816 11.547 1.00 38.07 111 ASN B O 1
ATOM 2304 N N . PHE B 1 120 ? -15.247 -13.418 9.653 1.00 38.10 112 PHE B N 1
ATOM 2305 C CA . PHE B 1 120 ? -16.197 -12.311 9.735 1.00 38.35 112 PHE B CA 1
ATOM 2306 C C . PHE B 1 120 ? -17.296 -12.552 10.789 1.00 38.03 112 PHE B C 1
ATOM 2307 O O . PHE B 1 120 ? -17.731 -11.618 11.476 1.00 39.11 112 PHE B O 1
ATOM 2315 N N . ILE B 1 121 ? -17.747 -13.791 10.937 1.00 37.69 113 ILE B N 1
ATOM 2316 C CA . ILE B 1 121 ? -18.725 -14.076 11.988 1.00 37.12 113 ILE B CA 1
ATOM 2317 C C . ILE B 1 121 ? -18.042 -13.804 13.304 1.00 37.11 113 ILE B C 1
ATOM 2318 O O . ILE B 1 121 ? -18.599 -13.121 14.165 1.00 38.05 113 ILE B O 1
ATOM 2323 N N . LEU B 1 122 ? -16.814 -14.331 13.463 1.00 37.06 114 LEU B N 1
ATOM 2324 C CA . LEU B 1 122 ? -16.095 -14.190 14.746 1.00 35.43 114 LEU B CA 1
ATOM 2325 C C . LEU B 1 122 ? -15.981 -12.732 15.071 1.00 34.69 114 LEU B C 1
ATOM 2326 O O . LEU B 1 122 ? -16.404 -12.313 16.127 1.00 35.07 114 LEU B O 1
ATOM 2331 N N . ASN B 1 123 ? -15.496 -11.958 14.115 1.00 35.02 115 ASN B N 1
ATOM 2332 C CA . ASN B 1 123 ? -15.341 -10.515 14.277 1.00 35.18 115 ASN B CA 1
ATOM 2333 C C . ASN B 1 123 ? -16.651 -9.735 14.585 1.00 36.06 115 ASN B C 1
ATOM 2334 O O . ASN B 1 123 ? -16.677 -8.847 15.446 1.00 37.01 115 ASN B O 1
ATOM 2339 N N . ARG B 1 124 ? -17.722 -10.040 13.869 1.00 37.32 116 ARG B N 1
ATOM 2340 C CA . ARG B 1 124 ? -19.023 -9.385 14.092 1.00 38.03 116 ARG B CA 1
ATOM 2341 C C . ARG B 1 124 ? -19.537 -9.711 15.473 1.00 37.96 116 ARG B C 1
ATOM 2342 O O . ARG B 1 124 ? -19.934 -8.842 16.228 1.00 38.31 116 ARG B O 1
ATOM 2350 N N . GLU B 1 125 ? -19.508 -10.993 15.793 1.00 38.59 117 GLU B N 1
ATOM 2351 C CA . GLU B 1 125 ? -19.976 -11.475 17.084 1.00 39.34 117 GLU B CA 1
ATOM 2352 C C . GLU B 1 125 ? -19.188 -10.951 18.283 1.00 39.62 117 GLU B C 1
ATOM 2353 O O . GLU B 1 125 ? -19.746 -10.802 19.374 1.00 39.96 117 GLU B O 1
ATOM 2359 N N . ALA B 1 126 ? -17.896 -10.683 18.083 1.00 40.30 118 ALA B N 1
ATOM 2360 C CA . ALA B 1 126 ? -17.055 -10.110 19.127 1.00 40.38 118 ALA B CA 1
ATOM 2361 C C . ALA B 1 126 ? -17.401 -8.657 19.310 1.00 40.55 118 ALA B C 1
ATOM 2362 O O . ALA B 1 126 ? -17.457 -8.175 20.438 1.00 41.95 118 ALA B O 1
ATOM 2364 N N . ILE B 1 127 ? -17.640 -7.941 18.221 1.00 40.74 119 ILE B N 1
ATOM 2365 C CA . ILE B 1 127 ? -17.956 -6.526 18.360 1.00 41.60 119 ILE B CA 1
ATOM 2366 C C . ILE B 1 127 ? -19.318 -6.381 19.078 1.00 43.33 119 ILE B C 1
ATOM 2367 O O . ILE B 1 127 ? -19.497 -5.466 19.888 1.00 44.19 119 ILE B O 1
ATOM 2372 N N . LYS B 1 128 ? -20.254 -7.307 18.821 1.00 44.23 120 LYS B N 1
ATOM 2373 C CA . LYS B 1 128 ? -21.527 -7.331 19.561 1.00 45.03 120 LYS B CA 1
ATOM 2374 C C . LYS B 1 128 ? -21.261 -7.283 21.060 1.00 45.31 120 LYS B C 1
ATOM 2375 O O . LYS B 1 128 ? -21.843 -6.467 21.773 1.00 46.12 120 LYS B O 1
ATOM 2381 N N . LYS B 1 129 ? -20.396 -8.170 21.544 1.00 45.60 121 LYS B N 1
ATOM 2382 C CA . LYS B 1 129 ? -20.069 -8.191 22.970 1.00 45.37 121 LYS B CA 1
ATOM 2383 C C . LYS B 1 129 ? -19.252 -6.985 23.396 1.00 45.15 121 LYS B C 1
ATOM 2384 O O . LYS B 1 129 ? -19.530 -6.403 24.429 1.00 46.70 121 LYS B O 1
ATOM 2390 N N . MET B 1 130 ? -18.264 -6.587 22.604 1.00 44.68 122 MET B N 1
ATOM 2391 C CA . MET B 1 130 ? -17.313 -5.548 23.022 1.00 43.53 122 MET B CA 1
ATOM 2392 C C . MET B 1 130 ? -17.894 -4.126 23.044 1.00 44.26 122 MET B C 1
ATOM 2393 O O . MET B 1 130 ? -17.549 -3.305 23.920 1.00 43.47 122 MET B O 1
ATOM 2398 N N . ILE B 1 131 ? -18.757 -3.809 22.085 1.00 45.70 123 ILE B N 1
ATOM 2399 C CA . ILE B 1 131 ? -19.334 -2.450 22.020 1.00 46.87 123 ILE B CA 1
ATOM 2400 C C . ILE B 1 131 ? -20.042 -2.060 23.326 1.00 47.46 123 ILE B C 1
ATOM 2401 O O . ILE B 1 131 ? -19.998 -0.899 23.730 1.00 47.52 123 ILE B O 1
ATOM 2406 N N . GLN B 1 132 ? -20.652 -3.037 23.995 1.00 48.46 124 GLN B N 1
ATOM 2407 C CA . GLN B 1 132 ? -21.334 -2.793 25.278 1.00 48.77 124 GLN B CA 1
ATOM 2408 C C . GLN B 1 132 ? -20.324 -2.395 26.321 1.00 48.77 124 GLN B C 1
ATOM 2409 O O . GLN B 1 132 ? -20.544 -1.411 27.063 1.00 49.00 124 GLN B O 1
ATOM 2415 N N . LYS B 1 133 ? -19.221 -3.158 26.384 1.00 48.07 125 LYS B N 1
ATOM 2416 C CA . LYS B 1 133 ? -18.169 -2.896 27.368 1.00 47.52 125 LYS B CA 1
ATOM 2417 C C . LYS B 1 133 ? -17.279 -1.733 26.918 1.00 47.49 125 LYS B C 1
ATOM 2418 O O . LYS B 1 133 ? -16.426 -1.254 27.699 1.00 48.53 125 LYS B O 1
ATOM 2420 N N . ARG B 1 134 ? -17.469 -1.269 25.674 1.00 46.40 126 ARG B N 1
ATOM 2421 C CA . ARG B 1 134 ? -16.731 -0.124 25.128 1.00 45.41 126 ARG B CA 1
ATOM 2422 C C . ARG B 1 134 ? -15.196 -0.315 25.151 1.00 43.64 126 ARG B C 1
ATOM 2423 O O . ARG B 1 134 ? -14.409 0.635 25.339 1.00 43.45 126 ARG B O 1
ATOM 2431 N N . TYR B 1 135 ? -14.792 -1.558 25.003 1.00 41.27 127 TYR B N 1
ATOM 2432 C CA . TYR B 1 135 ? -13.418 -1.904 25.060 1.00 40.58 127 TYR B CA 1
ATOM 2433 C C . TYR B 1 135 ? -13.253 -3.212 24.333 1.00 39.09 127 TYR B C 1
ATOM 2434 O O . TYR B 1 135 ? -14.009 -4.160 24.577 1.00 39.95 127 TYR B O 1
ATOM 2443 N N . GLY B 1 136 ? -12.272 -3.275 23.435 1.00 37.34 128 GLY B N 1
ATOM 2444 C CA . GLY B 1 136 ? -11.952 -4.559 22.811 1.00 35.71 128 GLY B CA 1
ATOM 2445 C C . GLY B 1 136 ? -10.693 -4.580 21.994 1.00 34.06 128 GLY B C 1
ATOM 2446 O O . GLY B 1 136 ? -10.146 -3.546 21.627 1.00 34.78 128 GLY B O 1
ATOM 2447 N N . ARG B 1 137 ? -10.232 -5.779 21.695 1.00 31.81 129 ARG B N 1
ATOM 2448 C CA . ARG B 1 137 ? -9.132 -5.922 20.794 1.00 30.65 129 ARG B CA 1
ATOM 2449 C C . ARG B 1 137 ? -9.503 -7.039 19.919 1.00 29.52 129 ARG B C 1
ATOM 2450 O O . ARG B 1 137 ? -9.822 -8.110 20.439 1.00 30.52 129 ARG B O 1
ATOM 2458 N N . ILE B 1 138 ? -9.428 -6.807 18.603 1.00 27.94 130 ILE B N 1
ATOM 2459 C CA . ILE B 1 138 ? -9.584 -7.869 17.610 1.00 26.73 130 ILE B CA 1
ATOM 2460 C C . ILE B 1 138 ? -8.338 -7.900 16.735 1.00 26.25 130 ILE B C 1
ATOM 2461 O O . ILE B 1 138 ? -7.842 -6.866 16.286 1.00 26.09 130 ILE B O 1
ATOM 2466 N N . ILE B 1 139 ? -7.825 -9.097 16.521 1.00 26.30 131 ILE B N 1
ATOM 2467 C CA . ILE B 1 139 ? -6.563 -9.277 15.852 1.00 26.94 131 ILE B CA 1
ATOM 2468 C C . ILE B 1 139 ? -6.718 -10.480 14.959 1.00 27.46 131 ILE B C 1
ATOM 2469 O O . ILE B 1 139 ? -6.873 -11.633 15.435 1.00 28.23 131 ILE B O 1
ATOM 2474 N N . ASN B 1 140 ? -6.633 -10.190 13.667 1.00 27.26 132 ASN B N 1
ATOM 2475 C CA . ASN B 1 140 ? -6.814 -11.158 12.623 1.00 27.47 132 ASN B CA 1
ATOM 2476 C C . ASN B 1 140 ? -5.475 -11.525 12.077 1.00 27.98 132 ASN B C 1
ATOM 2477 O O . ASN B 1 140 ? -4.652 -10.671 11.767 1.00 28.70 132 ASN B O 1
ATOM 2482 N N . ILE B 1 141 ? -5.239 -12.806 11.933 1.00 29.00 133 ILE B N 1
ATOM 2483 C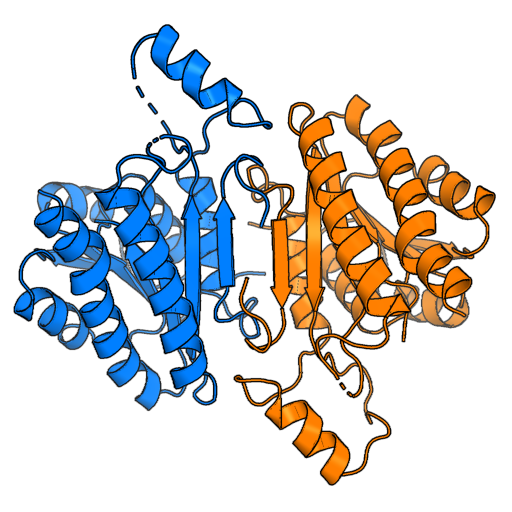 CA . ILE B 1 141 ? -3.958 -13.256 11.523 1.00 29.50 133 ILE B CA 1
ATOM 2484 C C . ILE B 1 141 ? -4.126 -13.954 10.204 1.00 31.30 133 ILE B C 1
ATOM 2485 O O . ILE B 1 141 ? -4.912 -14.898 10.086 1.00 30.16 133 ILE B O 1
ATOM 2490 N N . SER B 1 142 ? -3.365 -13.490 9.219 1.00 32.69 134 SER B N 1
ATOM 2491 C CA . SER B 1 142 ? -3.372 -14.121 7.913 1.00 34.09 134 SER B CA 1
ATOM 2492 C C . SER B 1 142 ? -2.507 -15.351 7.895 1.00 35.97 134 SER B C 1
ATOM 2493 O O . SER B 1 142 ? -1.607 -15.517 8.721 1.00 35.53 134 SER B O 1
ATOM 2496 N N . SER B 1 143 ? -2.764 -16.180 6.891 1.00 38.29 135 SER B N 1
ATOM 2497 C CA . SER B 1 143 ? -2.122 -17.436 6.768 1.00 40.47 135 SER B CA 1
ATOM 2498 C C . SER B 1 143 ? -0.668 -17.264 6.336 1.00 41.94 135 SER B C 1
ATOM 2499 O O . SER B 1 143 ? -0.300 -16.329 5.624 1.00 41.67 135 SER B O 1
ATOM 2502 N N . ILE B 1 144 ? 0.136 -18.201 6.809 1.00 44.01 136 ILE B N 1
ATOM 2503 C CA . ILE B 1 144 ? 1.577 -18.187 6.678 1.00 45.69 136 ILE B CA 1
ATOM 2504 C C . ILE B 1 144 ? 1.878 -18.286 5.210 1.00 46.80 136 ILE B C 1
ATOM 2505 O O . ILE B 1 144 ? 1.096 -18.873 4.454 1.00 46.97 136 ILE B O 1
ATOM 2510 N N . VAL B 1 145 ? 2.976 -17.670 4.788 1.00 48.53 137 VAL B N 1
ATOM 2511 C CA . VAL B 1 145 ? 3.370 -17.740 3.372 1.00 49.90 137 VAL B CA 1
ATOM 2512 C C . VAL B 1 145 ? 3.798 -19.167 3.036 1.00 50.83 137 VAL B C 1
ATOM 2513 O O . VAL B 1 145 ? 4.358 -19.862 3.888 1.00 51.56 137 VAL B O 1
ATOM 2517 N N . GLY B 1 146 ? 3.523 -19.598 1.804 1.00 52.12 138 GLY B N 1
ATOM 2518 C CA . GLY B 1 146 ? 3.776 -20.981 1.368 1.00 52.79 138 GLY B CA 1
ATOM 2519 C C . GLY B 1 146 ? 5.028 -21.058 0.526 1.00 53.53 138 GLY B C 1
ATOM 2520 O O . GLY B 1 146 ? 5.562 -20.018 0.139 1.00 54.41 138 GLY B O 1
ATOM 2521 N N . ILE B 1 147 ? 5.457 -22.282 0.201 1.00 54.13 139 ILE B N 1
ATOM 2522 C CA . ILE B 1 147 ? 6.818 -22.558 -0.328 1.00 55.03 139 ILE B CA 1
ATOM 2523 C C . ILE B 1 147 ? 7.285 -21.642 -1.483 1.00 55.34 139 ILE B C 1
ATOM 2524 O O . ILE B 1 147 ? 6.551 -21.415 -2.446 1.00 56.12 139 ILE B O 1
ATOM 2526 N N . GLY B 1 149 ? 6.541 -17.993 -3.311 1.00 63.69 141 GLY B N 1
ATOM 2527 C CA . GLY B 1 149 ? 5.766 -17.887 -2.066 1.00 63.89 141 GLY B CA 1
ATOM 2528 C C . GLY B 1 149 ? 4.844 -16.669 -1.861 1.00 64.10 141 GLY B C 1
ATOM 2529 O O . GLY B 1 149 ? 3.612 -16.826 -1.735 1.00 63.96 141 GLY B O 1
ATOM 2530 N N . ASN B 1 150 ? 5.427 -15.464 -1.842 1.00 64.01 142 ASN B N 1
ATOM 2531 C CA . ASN B 1 150 ? 4.781 -14.266 -1.251 1.00 64.01 142 ASN B CA 1
ATOM 2532 C C . ASN B 1 150 ? 3.386 -13.874 -1.774 1.00 63.16 142 ASN B C 1
ATOM 2533 O O . ASN B 1 150 ? 2.480 -13.612 -0.949 1.00 63.69 142 ASN B O 1
ATOM 2538 N N . PRO B 1 151 ? 3.201 -13.818 -3.120 1.00 61.40 143 PRO B N 1
ATOM 2539 C CA . PRO B 1 151 ? 1.826 -13.575 -3.637 1.00 60.08 143 PRO B CA 1
ATOM 2540 C C . PRO B 1 151 ? 0.886 -14.787 -3.409 1.00 58.69 143 PRO B C 1
ATOM 2541 O O . PRO B 1 151 ? -0.296 -14.604 -3.025 1.00 58.33 143 PRO B O 1
ATOM 2545 N N . GLY B 1 152 ? 1.430 -15.996 -3.627 1.00 56.60 144 GLY B N 1
ATOM 2546 C CA . GLY B 1 152 ? 0.768 -17.264 -3.278 1.00 54.68 144 GLY B CA 1
ATOM 2547 C C . GLY B 1 152 ? -0.276 -17.713 -4.290 1.00 53.32 144 GLY B C 1
ATOM 2548 O O . GLY B 1 152 ? -0.551 -17.019 -5.277 1.00 52.95 144 GLY B O 1
ATOM 2549 N N . GLN B 1 153 ? -0.865 -18.885 -4.033 1.00 51.47 145 GLN B N 1
ATOM 2550 C CA . GLN B 1 153 ? -2.103 -19.264 -4.679 1.00 49.79 145 GLN B CA 1
ATOM 2551 C C . GLN B 1 153 ? -3.114 -18.109 -4.497 1.00 48.19 145 GLN B C 1
ATOM 2552 O O . GLN B 1 153 ? -3.153 -17.428 -3.457 1.00 47.29 145 GLN B O 1
ATOM 2554 N N . ALA B 1 154 ? -3.902 -17.906 -5.547 1.00 46.42 146 ALA B N 1
ATOM 2555 C CA . ALA B 1 154 ? -4.925 -16.879 -5.633 1.00 44.95 146 ALA B CA 1
ATOM 2556 C C . ALA B 1 154 ? -5.866 -16.901 -4.463 1.00 44.10 146 ALA B C 1
ATOM 2557 O O . ALA B 1 154 ? -6.266 -15.840 -3.954 1.00 42.60 146 ALA B O 1
ATOM 2559 N N . ASN B 1 155 ? -6.235 -18.121 -4.066 1.00 42.91 147 ASN B N 1
ATOM 2560 C CA . ASN B 1 155 ? -7.261 -18.320 -3.052 1.00 43.25 147 ASN B CA 1
ATOM 2561 C C . ASN B 1 155 ? -6.824 -17.880 -1.661 1.00 42.43 147 ASN B C 1
ATOM 2562 O O . ASN B 1 155 ? -7.632 -17.300 -0.932 1.00 41.85 147 ASN B O 1
ATOM 2567 N N . TYR B 1 156 ? -5.562 -18.157 -1.318 1.00 41.69 148 TYR B N 1
ATOM 2568 C CA . TYR B 1 156 ? -4.939 -17.693 -0.047 1.00 41.47 148 TYR B CA 1
ATOM 2569 C C . TYR B 1 156 ? -4.629 -16.202 -0.101 1.00 40.05 148 TYR B C 1
ATOM 2570 O O . TYR B 1 156 ? -4.679 -15.491 0.885 1.00 39.51 148 TYR B O 1
ATOM 2579 N N . CYS B 1 157 ? -4.221 -15.772 -1.277 1.00 39.10 149 CYS B N 1
ATOM 2580 C CA . CYS B 1 157 ? -3.879 -14.410 -1.513 1.00 38.24 149 CYS B CA 1
ATOM 2581 C C . CYS B 1 157 ? -5.148 -13.548 -1.384 1.00 36.62 149 CYS B C 1
ATOM 2582 O O . CYS B 1 157 ? -5.158 -12.531 -0.677 1.00 35.15 149 CYS B O 1
ATOM 2585 N N . ALA B 1 158 ? -6.232 -14.025 -2.001 1.00 34.49 150 ALA B N 1
ATOM 2586 C CA . ALA B 1 158 ? -7.514 -13.354 -1.960 1.00 33.67 150 ALA B CA 1
ATOM 2587 C C . ALA B 1 158 ? -8.027 -13.251 -0.552 1.00 32.77 150 ALA B C 1
ATOM 2588 O O . ALA B 1 158 ? -8.376 -12.172 -0.113 1.00 33.01 150 ALA B O 1
ATOM 2590 N N . SER B 1 159 ? -8.088 -14.375 0.158 1.00 32.02 151 SER B N 1
ATOM 2591 C CA . SER B 1 159 ? -8.605 -14.385 1.520 1.00 31.64 151 SER B CA 1
ATOM 2592 C C . SER B 1 159 ? -7.776 -13.496 2.455 1.00 30.73 151 SER B C 1
ATOM 2593 O O . SER B 1 159 ? -8.346 -12.719 3.224 1.00 30.15 151 SER B O 1
ATOM 2596 N N . LYS B 1 160 ? -6.449 -13.581 2.349 1.00 30.21 152 LYS B N 1
ATOM 2597 C CA . LYS B 1 160 ? -5.556 -12.723 3.108 1.00 30.75 152 LYS B CA 1
ATOM 2598 C C . LYS B 1 160 ? -5.771 -11.258 2.807 1.00 30.51 152 LYS B C 1
ATOM 2599 O O . LYS B 1 160 ? -6.032 -10.493 3.732 1.00 33.23 152 LYS B O 1
ATOM 2605 N N . ALA B 1 161 ? -5.652 -10.830 1.552 1.00 29.25 153 ALA B N 1
ATOM 2606 C CA . ALA B 1 161 ? -6.021 -9.427 1.208 1.00 28.62 153 ALA B CA 1
ATOM 2607 C C . ALA B 1 161 ? -7.397 -9.126 1.738 1.00 27.79 153 ALA B C 1
ATOM 2608 O O . ALA B 1 161 ? -7.682 -8.034 2.268 1.00 26.31 153 ALA B O 1
ATOM 2610 N N . GLY B 1 162 ? -8.275 -10.106 1.569 1.00 28.22 154 GLY B N 1
ATOM 2611 C CA . GLY B 1 162 ? -9.678 -9.927 1.992 1.00 27.93 154 GLY B CA 1
ATOM 2612 C C . GLY B 1 162 ? -9.766 -9.669 3.466 1.00 28.28 154 GLY B C 1
ATOM 2613 O O . GLY B 1 162 ? -10.521 -8.815 3.899 1.00 28.78 154 GLY B O 1
ATOM 2614 N N . LEU B 1 163 ? -8.996 -10.427 4.248 1.00 29.29 155 LEU B N 1
ATOM 2615 C CA . LEU B 1 163 ? -9.031 -10.340 5.745 1.00 29.95 155 LEU B CA 1
ATOM 2616 C C . LEU B 1 163 ? -8.620 -8.936 6.158 1.00 29.10 155 LEU B C 1
ATOM 2617 O O . LEU B 1 163 ? -9.220 -8.286 7.013 1.00 29.00 155 LEU B O 1
ATOM 2622 N N . ILE B 1 164 ? -7.554 -8.490 5.525 1.00 29.84 156 ILE B N 1
ATOM 2623 C CA . ILE B 1 164 ? -6.975 -7.194 5.804 1.00 30.68 156 ILE B CA 1
ATOM 2624 C C . ILE B 1 164 ? -7.955 -6.093 5.441 1.00 30.92 156 ILE B C 1
ATOM 2625 O O . ILE B 1 164 ? -8.080 -5.130 6.185 1.00 32.10 156 ILE B O 1
ATOM 2630 N N . GLY B 1 165 ? -8.670 -6.231 4.314 1.00 31.48 157 GLY B N 1
ATOM 2631 C CA . GLY B 1 165 ? -9.747 -5.268 3.977 1.00 30.60 157 GLY B CA 1
ATOM 2632 C C . GLY B 1 165 ? -10.833 -5.290 5.034 1.00 31.16 157 GLY B C 1
ATOM 2633 O O . GLY B 1 165 ? -11.306 -4.242 5.509 1.00 31.34 157 GLY B O 1
ATOM 2634 N N . MET B 1 166 ? -11.269 -6.487 5.407 1.00 30.94 158 MET B N 1
ATOM 2635 C CA . MET B 1 166 ? -12.273 -6.600 6.463 1.00 31.36 158 MET B CA 1
ATOM 2636 C C . MET B 1 166 ? -11.805 -5.893 7.731 1.00 31.32 158 MET B C 1
ATOM 2637 O O . MET B 1 166 ? -12.560 -5.171 8.344 1.00 32.48 158 MET B O 1
ATOM 2642 N N . THR B 1 167 ? -10.539 -6.089 8.097 1.00 31.96 159 THR B N 1
ATOM 2643 C CA . THR B 1 167 ? -9.947 -5.484 9.281 1.00 31.77 159 THR B CA 1
ATOM 2644 C C . THR B 1 167 ? -9.964 -3.970 9.235 1.00 32.89 159 THR B C 1
ATOM 2645 O O . THR B 1 167 ? -10.239 -3.326 10.235 1.00 33.66 159 THR B O 1
ATOM 2649 N N . LYS B 1 168 ? -9.663 -3.367 8.094 1.00 33.68 160 LYS B N 1
ATOM 2650 C CA . LYS B 1 168 ? -9.832 -1.918 7.995 1.00 34.32 160 LYS B CA 1
ATOM 2651 C C . LYS B 1 168 ? -11.304 -1.490 8.188 1.00 35.13 160 LYS B C 1
ATOM 2652 O O . LYS B 1 168 ? -11.600 -0.563 8.955 1.00 34.68 160 LYS B O 1
ATOM 2658 N N . SER B 1 169 ? -12.236 -2.185 7.536 1.00 35.35 161 SER B N 1
ATOM 2659 C CA . SER B 1 169 ? -13.602 -1.694 7.544 1.00 35.66 161 SER B CA 1
ATOM 2660 C C . SER B 1 169 ? -14.175 -1.817 8.953 1.00 35.78 161 SER B C 1
ATOM 2661 O O . SER B 1 169 ? -14.803 -0.856 9.437 1.00 36.67 161 SER B O 1
ATOM 2664 N N . LEU B 1 170 ? -13.942 -2.948 9.626 1.00 34.62 162 LEU B N 1
ATOM 2665 C CA . LEU B 1 170 ? -14.381 -3.051 11.020 1.00 34.52 162 LEU B CA 1
ATOM 2666 C C . LEU B 1 170 ? -13.632 -2.088 11.928 1.00 34.28 162 LEU B C 1
ATOM 2667 O O . LEU B 1 170 ? -14.192 -1.562 12.891 1.00 34.70 162 LEU B O 1
ATOM 2672 N N . SER B 1 171 ? -12.381 -1.828 11.617 1.00 35.02 163 SER B N 1
ATOM 2673 C CA . SER B 1 171 ? -11.624 -0.899 12.423 1.00 35.70 163 SER B CA 1
ATOM 2674 C C . SER B 1 171 ? -12.321 0.452 12.424 1.00 36.67 163 SER B C 1
ATOM 2675 O O . SER B 1 171 ? -12.619 0.996 13.481 1.00 36.26 163 SER B O 1
ATOM 2678 N N . TYR B 1 172 ? -12.579 0.985 11.237 1.00 38.64 164 TYR B N 1
ATOM 2679 C CA . TYR B 1 172 ? -13.276 2.281 11.088 1.00 40.34 164 TYR B CA 1
ATOM 2680 C C . TYR B 1 172 ? -14.547 2.343 11.906 1.00 40.35 164 TYR B C 1
ATOM 2681 O O . TYR B 1 172 ? -14.802 3.319 12.615 1.00 41.23 164 TYR B O 1
ATOM 2690 N N . GLU B 1 173 ? -15.314 1.265 11.851 1.00 40.73 165 GLU B N 1
ATOM 2691 C CA . GLU B 1 173 ? -16.690 1.298 12.335 1.00 41.39 165 GLU B CA 1
ATOM 2692 C C . GLU B 1 173 ? -16.830 1.135 13.841 1.00 40.83 165 GLU B C 1
ATOM 2693 O O . GLU B 1 173 ? -17.902 1.434 14.389 1.00 40.25 165 GLU B O 1
ATOM 2699 N N . VAL B 1 174 ? -15.783 0.639 14.510 1.00 40.15 166 VAL B N 1
ATOM 2700 C CA . VAL B 1 174 ? -15.830 0.545 15.978 1.00 39.21 166 VAL B CA 1
ATOM 2701 C C . VAL B 1 174 ? -14.833 1.474 16.591 1.00 39.31 166 VAL B C 1
ATOM 2702 O O . VAL B 1 174 ? -14.614 1.440 17.797 1.00 40.02 166 VAL B O 1
ATOM 2706 N N . ALA B 1 175 ? -14.262 2.354 15.779 1.00 38.92 167 ALA B N 1
ATOM 2707 C CA . ALA B 1 175 ? -13.108 3.126 16.234 1.00 38.59 167 ALA B CA 1
ATOM 2708 C C . ALA B 1 175 ? -13.470 4.111 17.345 1.00 38.89 167 ALA B C 1
ATOM 2709 O O . ALA B 1 175 ? -12.606 4.445 18.183 1.00 39.63 167 ALA B O 1
ATOM 2711 N N . THR B 1 176 ? -14.720 4.588 17.370 1.00 38.41 168 THR B N 1
ATOM 2712 C CA . THR B 1 176 ? -15.172 5.464 18.462 1.00 37.80 168 THR B CA 1
ATOM 2713 C C . THR B 1 176 ? -15.662 4.704 19.690 1.00 38.00 168 THR B C 1
ATOM 2714 O O . THR B 1 176 ? -16.023 5.316 20.689 1.00 38.60 168 THR B O 1
ATOM 2718 N N . ARG B 1 177 ? -15.702 3.385 19.625 1.00 37.96 169 ARG B N 1
ATOM 2719 C CA . ARG B 1 177 ? -16.240 2.602 20.728 1.00 38.37 169 ARG B CA 1
ATOM 2720 C C . ARG B 1 177 ? -15.225 1.726 21.485 1.00 37.70 169 ARG B C 1
ATOM 2721 O O . ARG B 1 177 ? -15.579 0.668 22.023 1.00 38.68 169 ARG B O 1
ATOM 2729 N N . GLY B 1 178 ? -13.975 2.205 21.536 1.00 36.77 170 GLY B N 1
ATOM 2730 C CA . GLY B 1 178 ? -12.872 1.608 22.315 1.00 35.85 170 GLY B CA 1
ATOM 2731 C C . GLY B 1 178 ? -12.485 0.186 21.953 1.00 35.24 170 GLY B C 1
ATOM 2732 O O . GLY B 1 178 ? -11.973 -0.578 22.789 1.00 35.90 170 GLY B O 1
ATOM 2733 N N . ILE B 1 179 ? -12.741 -0.184 20.706 1.00 34.29 171 ILE B N 1
ATOM 2734 C CA . ILE B 1 179 ? -12.338 -1.483 20.165 1.00 33.57 171 ILE B CA 1
ATOM 2735 C C . ILE B 1 179 ? -11.336 -1.170 19.047 1.00 32.48 171 ILE B C 1
ATOM 2736 O O . ILE B 1 179 ? -11.591 -0.301 18.224 1.00 32.79 171 ILE B O 1
ATOM 2741 N N . THR B 1 180 ? -10.172 -1.818 19.062 1.00 31.43 172 THR B N 1
ATOM 2742 C CA . THR B 1 180 ? -9.221 -1.730 17.946 1.00 29.62 172 THR B CA 1
ATOM 2743 C C . THR B 1 180 ? -9.357 -3.019 17.124 1.00 27.97 172 THR B C 1
ATOM 2744 O O . THR B 1 180 ? -9.597 -4.086 17.667 1.00 28.21 172 THR B O 1
ATOM 2748 N N . VAL B 1 181 ? -9.192 -2.919 15.817 1.00 27.13 173 VAL B N 1
ATOM 2749 C CA . VAL B 1 181 ? -9.212 -4.082 14.954 1.00 26.49 173 VAL B CA 1
ATOM 2750 C C . VAL B 1 181 ? -7.969 -3.969 14.122 1.00 27.21 173 VAL B C 1
ATOM 2751 O O . VAL B 1 181 ? -7.727 -2.930 13.482 1.00 29.18 173 VAL B O 1
ATOM 2755 N N . ASN B 1 182 ? -7.144 -5.001 14.176 1.00 26.46 174 ASN B N 1
ATOM 2756 C CA . ASN B 1 182 ? -5.813 -4.953 13.588 1.00 26.00 174 ASN B CA 1
ATOM 2757 C C . ASN B 1 182 ? -5.552 -6.313 13.016 1.00 25.98 174 ASN B C 1
ATOM 2758 O O . ASN B 1 182 ? -6.198 -7.265 13.424 1.00 26.72 174 ASN B O 1
ATOM 2763 N N . ALA B 1 183 ? -4.601 -6.426 12.100 1.00 26.20 175 ALA B N 1
ATOM 2764 C CA . ALA B 1 183 ? -4.196 -7.719 11.595 1.00 25.77 175 ALA B CA 1
ATOM 2765 C C . ALA B 1 183 ? -2.699 -7.938 11.760 1.00 26.36 175 ALA B C 1
ATOM 2766 O O . ALA B 1 183 ? -1.924 -6.971 11.806 1.00 27.53 175 ALA B O 1
ATOM 2768 N N . VAL B 1 184 ? -2.294 -9.207 11.844 1.00 26.30 176 VAL B N 1
ATOM 2769 C CA . VAL B 1 184 ? -0.903 -9.579 11.812 1.00 25.81 176 VAL B CA 1
ATOM 2770 C C . VAL B 1 184 ? -0.718 -10.475 10.633 1.00 25.78 176 VAL B C 1
ATOM 2771 O O . VAL B 1 184 ? -1.539 -11.372 10.408 1.00 26.00 176 VAL B O 1
ATOM 2775 N N . ALA B 1 185 ? 0.353 -10.241 9.879 1.00 25.60 177 ALA B N 1
ATOM 2776 C CA . ALA B 1 185 ? 0.612 -10.959 8.657 1.00 25.18 177 ALA B CA 1
ATOM 2777 C C . ALA B 1 185 ? 1.953 -11.604 8.725 1.00 26.15 177 ALA B C 1
ATOM 2778 O O . ALA B 1 185 ? 2.952 -10.947 8.511 1.00 25.56 177 ALA B O 1
ATOM 2780 N N . PRO B 1 186 ? 2.004 -12.903 9.017 1.00 26.88 178 PRO B N 1
ATOM 2781 C CA . PRO B 1 186 ? 3.317 -13.463 9.084 1.00 27.63 178 PRO B CA 1
ATOM 2782 C C . PRO B 1 186 ? 3.818 -13.843 7.732 1.00 29.27 178 PRO B C 1
ATOM 2783 O O . PRO B 1 186 ? 3.051 -14.002 6.792 1.00 29.40 178 PRO B O 1
ATOM 2787 N N . GLY B 1 187 ? 5.126 -14.013 7.656 1.00 29.80 179 GLY B N 1
ATOM 2788 C CA . GLY B 1 187 ? 5.730 -14.524 6.462 1.00 30.98 179 GLY B CA 1
ATOM 2789 C C . GLY B 1 187 ? 5.897 -16.002 6.664 1.00 31.02 179 GLY B C 1
ATOM 2790 O O . GLY B 1 187 ? 5.023 -16.669 7.204 1.00 30.57 179 GLY B O 1
ATOM 2791 N N . PHE B 1 188 ? 7.045 -16.497 6.258 1.00 32.43 180 PHE B N 1
ATOM 2792 C CA . PHE B 1 188 ? 7.387 -17.880 6.452 1.00 33.95 180 PHE B CA 1
ATOM 2793 C C . PHE B 1 188 ? 7.695 -18.116 7.894 1.00 34.18 180 PHE B C 1
ATOM 2794 O O . PHE B 1 188 ? 8.696 -17.634 8.409 1.00 35.41 180 PHE B O 1
ATOM 2802 N N . ILE B 1 189 ? 6.800 -18.816 8.552 1.00 34.17 181 ILE B N 1
ATOM 2803 C CA . ILE B 1 189 ? 6.999 -19.217 9.904 1.00 34.54 181 ILE B CA 1
ATOM 2804 C C . ILE B 1 189 ? 7.288 -20.725 9.919 1.00 35.07 181 ILE B C 1
ATOM 2805 O O . ILE B 1 189 ? 6.538 -21.496 9.329 1.00 33.87 181 ILE B O 1
ATOM 2810 N N . LYS B 1 190 ? 8.374 -21.117 10.574 1.00 35.99 182 LYS B N 1
ATOM 2811 C CA . LYS B 1 190 ? 8.652 -22.507 10.842 1.00 37.58 182 LYS B CA 1
ATOM 2812 C C . LYS B 1 190 ? 8.099 -22.859 12.199 1.00 38.65 182 LYS B C 1
ATOM 2813 O O . LYS B 1 190 ? 8.524 -22.293 13.205 1.00 38.65 182 LYS B O 1
ATOM 2819 N N . SER B 1 191 ? 7.186 -23.826 12.221 1.00 40.00 183 SER B N 1
ATOM 2820 C CA . SER B 1 191 ? 6.558 -24.290 13.443 1.00 40.99 183 SER B CA 1
ATOM 2821 C C . SER B 1 191 ? 7.037 -25.686 13.865 1.00 42.05 183 SER B C 1
ATOM 2822 O O . SER B 1 191 ? 6.930 -26.057 15.026 1.00 43.73 183 SER B O 1
ATOM 2825 N N . ASP B 1 192 ? 7.555 -26.469 12.930 1.00 42.44 184 ASP B N 1
ATOM 2826 C CA . ASP B 1 192 ? 7.778 -27.884 13.165 1.00 42.37 184 ASP B CA 1
ATOM 2827 C C . ASP B 1 192 ? 9.250 -28.220 13.108 1.00 41.66 184 ASP B C 1
ATOM 2828 O O . ASP B 1 192 ? 9.984 -27.704 12.282 1.00 40.38 184 ASP B O 1
ATOM 2833 N N . MET B 1 193 ? 9.653 -29.119 13.995 1.00 41.39 185 MET B N 1
ATOM 2834 C CA . MET B 1 193 ? 10.984 -29.709 14.009 1.00 41.83 185 MET B CA 1
ATOM 2835 C C . MET B 1 193 ? 11.614 -29.867 12.605 1.00 42.50 185 MET B C 1
ATOM 2836 O O . MET B 1 193 ? 12.770 -29.490 12.375 1.00 40.78 185 MET B O 1
ATOM 2841 N N . THR B 1 194 ? 10.839 -30.435 11.684 1.00 44.15 186 THR B N 1
ATOM 2842 C CA . THR B 1 194 ? 11.203 -30.456 10.262 1.00 45.54 186 THR B CA 1
ATOM 2843 C C . THR B 1 194 ? 10.119 -29.791 9.406 1.00 46.69 186 THR B C 1
ATOM 2844 O O . THR B 1 194 ? 8.918 -29.870 9.721 1.00 46.39 186 THR B O 1
ATOM 2848 N N . ASP B 1 195 ? 10.533 -29.145 8.318 1.00 47.80 187 ASP B N 1
ATOM 2849 C CA . ASP B 1 195 ? 9.571 -28.387 7.504 1.00 48.60 187 ASP B CA 1
ATOM 2850 C C . ASP B 1 195 ? 9.030 -29.199 6.320 1.00 50.67 187 ASP B C 1
ATOM 2851 O O . ASP B 1 195 ? 8.144 -28.711 5.591 1.00 51.38 187 ASP B O 1
ATOM 2856 N N . LYS B 1 196 ? 9.536 -30.434 6.169 1.00 52.23 188 LYS B N 1
ATOM 2857 C CA . LYS B 1 196 ? 9.202 -31.324 5.058 1.00 53.78 188 LYS B CA 1
ATOM 2858 C C . LYS B 1 196 ? 9.985 -31.036 3.746 1.00 55.15 188 LYS B C 1
ATOM 2859 O O . LYS B 1 196 ? 9.817 -31.759 2.773 1.00 55.49 188 LYS B O 1
ATOM 2861 N N . LEU B 1 197 ? 10.835 -30.002 3.726 1.00 56.75 189 LEU B N 1
ATOM 2862 C CA . LEU B 1 197 ? 11.510 -29.537 2.499 1.00 57.33 189 LEU B CA 1
ATOM 2863 C C . LEU B 1 197 ? 12.918 -30.082 2.344 1.00 58.27 189 LEU B C 1
ATOM 2864 O O . LEU B 1 197 ? 13.557 -30.444 3.330 1.00 58.17 189 LEU B O 1
ATOM 2869 N N . ASN B 1 198 ? 13.420 -30.085 1.104 1.00 59.14 190 ASN B N 1
ATOM 2870 C CA . ASN B 1 198 ? 14.829 -30.370 0.847 1.00 59.41 190 ASN B CA 1
ATOM 2871 C C . ASN B 1 198 ? 15.590 -29.058 0.784 1.00 59.56 190 ASN B C 1
ATOM 2872 O O . ASN B 1 198 ? 14.981 -27.991 0.804 1.00 59.60 190 ASN B O 1
ATOM 2877 N N . GLU B 1 199 ? 16.911 -29.143 0.705 1.00 59.73 191 GLU B N 1
ATOM 2878 C CA . GLU B 1 199 ? 17.771 -27.968 0.764 1.00 60.12 191 GLU B CA 1
ATOM 2879 C C . GLU B 1 199 ? 17.499 -26.930 -0.324 1.00 59.88 191 GLU B C 1
ATOM 2880 O O . GLU B 1 199 ? 17.589 -25.733 -0.056 1.00 60.00 191 GLU B O 1
ATOM 2886 N N . LYS B 1 200 ? 17.233 -27.382 -1.552 1.00 59.31 192 LYS B N 1
ATOM 2887 C CA . LYS B 1 200 ? 16.952 -26.468 -2.659 1.00 58.72 192 LYS B CA 1
ATOM 2888 C C . LYS B 1 200 ? 15.678 -25.681 -2.383 1.00 58.02 192 LYS B C 1
ATOM 2889 O O . LYS B 1 200 ? 15.660 -24.463 -2.545 1.00 58.09 192 LYS B O 1
ATOM 2891 N N . GLN B 1 201 ? 14.623 -26.375 -1.959 1.00 57.31 193 GLN B N 1
ATOM 2892 C CA . GLN B 1 201 ? 13.378 -25.720 -1.559 1.00 56.83 193 GLN B CA 1
ATOM 2893 C C . GLN B 1 201 ? 13.618 -24.706 -0.436 1.00 56.34 193 GLN B C 1
ATOM 2894 O O . GLN B 1 201 ? 13.158 -23.562 -0.514 1.00 56.25 193 GLN B O 1
ATOM 2900 N N . ARG B 1 202 ? 14.334 -25.147 0.598 1.00 55.24 194 ARG B N 1
ATOM 2901 C CA . ARG B 1 202 ? 14.671 -24.308 1.729 1.00 54.25 194 ARG B CA 1
ATOM 2902 C C . ARG B 1 202 ? 15.407 -23.052 1.292 1.00 53.82 194 ARG B C 1
ATOM 2903 O O . ARG B 1 202 ? 14.949 -21.971 1.625 1.00 53.23 194 ARG B O 1
ATOM 2911 N N . GLU B 1 203 ? 16.526 -23.198 0.569 1.00 53.51 195 GLU B N 1
ATOM 2912 C CA . GLU B 1 203 ? 17.280 -22.048 0.018 1.00 53.90 195 GLU B CA 1
ATOM 2913 C C . GLU B 1 203 ? 16.390 -21.106 -0.808 1.00 53.40 195 GLU B C 1
ATOM 2914 O O . GLU B 1 203 ? 16.537 -19.878 -0.738 1.00 53.17 195 GLU B O 1
ATOM 2920 N N . ALA B 1 204 ? 15.456 -21.685 -1.563 1.00 52.88 196 ALA B N 1
ATOM 2921 C CA . ALA B 1 204 ? 14.544 -20.910 -2.420 1.00 52.30 196 ALA B CA 1
ATOM 2922 C C . ALA B 1 204 ? 13.641 -20.022 -1.595 1.00 51.68 196 ALA B C 1
ATOM 2923 O O . ALA B 1 204 ? 13.411 -18.884 -1.978 1.00 51.81 196 ALA B O 1
ATOM 2925 N N . ILE B 1 205 ? 13.109 -20.552 -0.491 1.00 50.84 197 ILE B N 1
ATOM 2926 C CA . ILE B 1 205 ? 12.296 -19.751 0.439 1.00 50.13 197 ILE B CA 1
ATOM 2927 C C . ILE B 1 205 ? 13.144 -18.735 1.186 1.00 49.18 197 ILE B C 1
ATOM 2928 O O . ILE B 1 205 ? 12.794 -17.571 1.253 1.00 48.64 197 ILE B O 1
ATOM 2933 N N . VAL B 1 206 ? 14.263 -19.181 1.755 1.00 48.47 198 VAL B N 1
ATOM 2934 C CA . VAL B 1 206 ? 15.137 -18.299 2.521 1.00 47.45 198 VAL B CA 1
ATOM 2935 C C . VAL B 1 206 ? 15.711 -17.178 1.626 1.00 46.83 198 VAL B C 1
ATOM 2936 O O . VAL B 1 206 ? 16.004 -16.088 2.120 1.00 46.55 198 VAL B O 1
ATOM 2940 N N . GLN B 1 207 ? 15.836 -17.410 0.317 1.00 45.80 199 GLN B N 1
ATOM 2941 C CA . GLN B 1 207 ? 16.200 -16.320 -0.610 1.00 45.27 199 GLN B CA 1
ATOM 2942 C C . GLN B 1 207 ? 15.096 -15.231 -0.682 1.00 44.23 199 GLN B C 1
ATOM 2943 O O . GLN B 1 207 ? 15.390 -14.075 -0.860 1.00 44.64 199 GLN B O 1
ATOM 2945 N N . LYS B 1 208 ? 13.840 -15.577 -0.466 1.00 43.36 200 LYS B N 1
ATOM 2946 C CA . LYS B 1 208 ? 12.762 -14.561 -0.385 1.00 42.54 200 LYS B CA 1
ATOM 2947 C C . LYS B 1 208 ? 12.793 -13.604 0.850 1.00 40.82 200 LYS B C 1
ATOM 2948 O O . LYS B 1 208 ? 12.023 -12.651 0.918 1.00 39.58 200 LYS B O 1
ATOM 2954 N N . ILE B 1 209 ? 13.652 -13.884 1.822 1.00 38.94 201 ILE B N 1
ATOM 2955 C CA . ILE B 1 209 ? 13.568 -13.261 3.127 1.00 37.38 201 ILE B CA 1
ATOM 2956 C C . ILE B 1 209 ? 14.850 -12.534 3.403 1.00 35.87 201 ILE B C 1
ATOM 2957 O O . ILE B 1 209 ? 15.868 -13.157 3.627 1.00 35.28 201 ILE B O 1
ATOM 2962 N N . PRO B 1 210 ? 14.813 -11.201 3.387 1.00 34.29 202 PRO B N 1
ATOM 2963 C CA . PRO B 1 210 ? 15.992 -10.402 3.666 1.00 33.40 202 PRO B CA 1
ATOM 2964 C C . PRO B 1 210 ? 16.758 -10.804 4.903 1.00 32.25 202 PRO B C 1
ATOM 2965 O O . PRO B 1 210 ? 17.984 -10.718 4.912 1.00 31.33 202 PRO B O 1
ATOM 2969 N N . LEU B 1 211 ? 16.049 -11.174 5.954 1.00 31.62 203 LEU B N 1
ATOM 2970 C CA . LEU B 1 211 ? 16.699 -11.549 7.239 1.00 31.96 203 LEU B CA 1
ATOM 2971 C C . LEU B 1 211 ? 17.477 -12.844 7.110 1.00 31.58 203 LEU B C 1
ATOM 2972 O O . LEU B 1 211 ? 18.313 -13.163 7.943 1.00 31.15 203 LEU B O 1
ATOM 2977 N N . GLY B 1 212 ? 17.179 -13.591 6.055 1.00 32.06 204 GLY B N 1
ATOM 2978 C CA . GLY B 1 212 ? 17.850 -14.838 5.756 1.00 32.32 204 GLY B CA 1
ATOM 2979 C C . GLY B 1 212 ? 17.503 -15.922 6.751 1.00 31.95 204 GLY B C 1
ATOM 2980 O O . GLY B 1 212 ? 18.310 -16.794 7.024 1.00 31.51 204 GLY B O 1
ATOM 2981 N N . THR B 1 213 ? 16.294 -15.866 7.294 1.00 31.74 205 THR B N 1
ATOM 2982 C CA . THR B 1 213 ? 15.890 -16.828 8.305 1.00 31.33 205 THR B CA 1
ATOM 2983 C C . THR B 1 213 ? 14.402 -16.812 8.458 1.00 31.42 205 THR B C 1
ATOM 2984 O O . THR B 1 213 ? 13.712 -15.831 8.119 1.00 30.95 205 THR B O 1
ATOM 2988 N N . TYR B 1 214 ? 13.923 -17.917 9.001 1.00 31.91 206 TYR B N 1
ATOM 2989 C CA . TYR B 1 214 ? 12.516 -18.165 9.227 1.00 31.95 206 TYR B CA 1
ATOM 2990 C C . TYR B 1 214 ? 11.988 -17.360 10.398 1.00 30.81 206 TYR B C 1
ATOM 2991 O O . TYR B 1 214 ? 12.738 -17.008 11.322 1.00 30.14 206 TYR B O 1
ATOM 3000 N N . GLY B 1 215 ? 10.689 -17.111 10.361 1.00 29.12 207 GLY B N 1
ATOM 3001 C CA . GLY B 1 215 ? 9.935 -16.741 11.535 1.00 28.94 207 GLY B CA 1
ATOM 3002 C C . GLY B 1 215 ? 9.738 -17.994 12.400 1.00 28.61 207 GLY B C 1
ATOM 3003 O O . GLY B 1 215 ? 9.790 -19.158 11.896 1.00 27.92 207 GLY B O 1
ATOM 3004 N N . ILE B 1 216 ? 9.532 -17.763 13.690 1.00 26.17 208 ILE B N 1
ATOM 3005 C CA . ILE B 1 216 ? 9.065 -18.797 14.554 1.00 26.60 208 ILE B CA 1
ATOM 3006 C C . ILE B 1 216 ? 7.774 -18.328 15.156 1.00 26.07 208 ILE B C 1
ATOM 3007 O O . ILE B 1 216 ? 7.484 -17.120 15.088 1.00 26.65 208 ILE B O 1
ATOM 3012 N N . PRO B 1 217 ? 6.977 -19.242 15.724 1.00 25.57 209 PRO B N 1
ATOM 3013 C CA . PRO B 1 217 ? 5.667 -18.799 16.202 1.00 26.42 209 PRO B CA 1
ATOM 3014 C C . PRO B 1 217 ? 5.673 -17.654 17.221 1.00 26.23 209 PRO B C 1
ATOM 3015 O O . PRO B 1 217 ? 4.779 -16.827 17.220 1.00 26.78 209 PRO B O 1
ATOM 3019 N N . GLU B 1 218 ? 6.684 -17.608 18.071 1.00 27.16 210 GLU B N 1
ATOM 3020 C CA . GLU B 1 218 ? 6.769 -16.608 19.112 1.00 27.96 210 GLU B CA 1
ATOM 3021 C C . GLU B 1 218 ? 6.858 -15.205 18.504 1.00 27.19 210 GLU B C 1
ATOM 3022 O O . GLU B 1 218 ? 6.337 -14.263 19.076 1.00 28.24 210 GLU B O 1
ATOM 3028 N N . ASP B 1 219 ? 7.538 -15.068 17.359 1.00 26.08 211 ASP B N 1
ATOM 3029 C CA . ASP B 1 219 ? 7.541 -13.832 16.590 1.00 25.17 211 ASP B CA 1
ATOM 3030 C C . ASP B 1 219 ? 6.104 -13.246 16.380 1.00 24.93 211 ASP B C 1
ATOM 3031 O O . ASP B 1 219 ? 5.866 -12.048 16.621 1.00 25.23 211 ASP B O 1
ATOM 3036 N N . VAL B 1 220 ? 5.175 -14.089 15.946 1.00 24.53 212 VAL B N 1
ATOM 3037 C CA . VAL B 1 220 ? 3.794 -13.685 15.664 1.00 24.38 212 VAL B CA 1
ATOM 3038 C C . VAL B 1 220 ? 3.033 -13.365 16.957 1.00 24.04 212 VAL B C 1
ATOM 3039 O O . VAL B 1 220 ? 2.377 -12.346 17.059 1.00 24.90 212 VAL B O 1
ATOM 3043 N N . ALA B 1 221 ? 3.170 -14.247 17.939 1.00 24.33 213 ALA B N 1
ATOM 3044 C CA . ALA B 1 221 ? 2.707 -14.071 19.301 1.00 23.17 213 ALA B CA 1
ATOM 3045 C C . ALA B 1 221 ? 3.146 -12.754 19.938 1.00 23.43 213 ALA B C 1
ATOM 3046 O O . ALA B 1 221 ? 2.358 -12.077 20.582 1.00 22.40 213 ALA B O 1
ATOM 3048 N N . TYR B 1 222 ? 4.395 -12.363 19.751 1.00 24.18 214 TYR B N 1
ATOM 3049 C CA . TYR B 1 222 ? 4.844 -11.098 20.313 1.00 24.99 214 TYR B CA 1
ATOM 3050 C C . TYR B 1 222 ? 4.088 -9.945 19.675 1.00 25.09 214 TYR B C 1
ATOM 3051 O O . TYR B 1 222 ? 3.657 -8.996 20.372 1.00 25.36 214 TYR B O 1
ATOM 3060 N N . ALA B 1 223 ? 3.919 -10.020 18.357 1.00 24.46 215 ALA B N 1
ATOM 3061 C CA . ALA B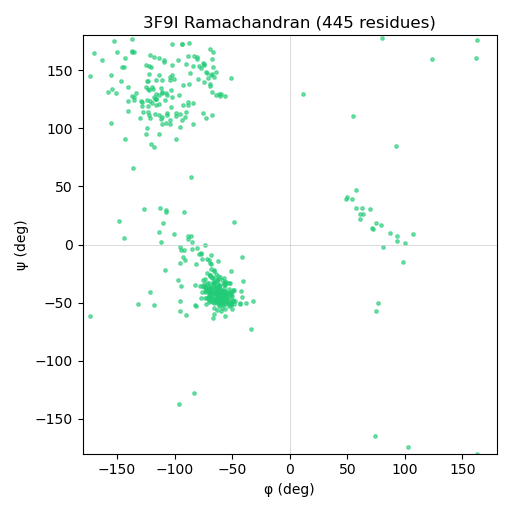 1 223 ? 3.199 -8.979 17.632 1.00 24.58 215 ALA B CA 1
ATOM 3062 C C . ALA B 1 223 ? 1.766 -8.898 18.111 1.00 25.02 215 ALA B C 1
ATOM 3063 O O . ALA B 1 223 ? 1.249 -7.794 18.288 1.00 26.23 215 ALA B O 1
ATOM 3065 N N . VAL B 1 224 ? 1.135 -10.056 18.339 1.00 25.26 216 VAL B N 1
ATOM 3066 C CA . VAL B 1 224 ? -0.285 -10.119 18.783 1.00 26.05 216 VAL B CA 1
ATOM 3067 C C . VAL B 1 224 ? -0.457 -9.482 20.155 1.00 25.52 216 VAL B C 1
ATOM 3068 O O . VAL B 1 224 ? -1.308 -8.640 20.348 1.00 27.38 216 VAL B O 1
ATOM 3072 N N . ALA B 1 225 ? 0.407 -9.865 21.085 1.00 26.11 217 ALA B N 1
ATOM 3073 C CA . ALA B 1 225 ? 0.502 -9.279 22.439 1.00 25.67 217 ALA B CA 1
ATOM 3074 C C . ALA B 1 225 ? 0.672 -7.760 22.432 1.00 25.14 217 ALA B C 1
ATOM 3075 O O . ALA B 1 225 ? 0.117 -7.031 23.252 1.00 25.03 217 ALA B O 1
ATOM 3077 N N . PHE B 1 226 ? 1.506 -7.277 21.529 1.00 25.29 218 PHE B N 1
ATOM 3078 C CA . PHE B 1 226 ? 1.704 -5.845 21.387 1.00 25.08 218 PHE B CA 1
ATOM 3079 C C . PHE B 1 226 ? 0.396 -5.157 21.053 1.00 24.83 218 PHE B C 1
ATOM 3080 O O . PHE B 1 226 ? 0.069 -4.112 21.612 1.00 24.09 218 PHE B O 1
ATOM 3088 N N . LEU B 1 227 ? -0.344 -5.740 20.120 1.00 25.44 219 LEU B N 1
ATOM 3089 C CA . LEU B 1 227 ? -1.586 -5.121 19.663 1.00 25.07 219 LEU B CA 1
ATOM 3090 C C . LEU B 1 227 ? -2.679 -5.272 20.729 1.00 26.06 219 LEU B C 1
ATOM 3091 O O . LEU B 1 227 ? -3.506 -4.370 20.923 1.00 23.75 219 LEU B O 1
ATOM 3096 N N . ALA B 1 228 ? -2.651 -6.425 21.416 1.00 26.60 220 ALA B N 1
ATOM 3097 C CA . ALA B 1 228 ? -3.659 -6.729 22.410 1.00 28.03 220 ALA B CA 1
ATOM 3098 C C . ALA B 1 228 ? -3.549 -5.841 23.641 1.00 29.07 220 ALA B C 1
ATOM 3099 O O . ALA B 1 228 ? -4.481 -5.748 24.414 1.00 31.03 220 ALA B O 1
ATOM 3101 N N . SER B 1 229 ? -2.427 -5.162 23.835 1.00 30.03 221 SER B N 1
ATOM 3102 C CA . SER B 1 229 ? -2.225 -4.383 25.065 1.00 29.72 221 SER B CA 1
ATOM 3103 C C . SER B 1 229 ? -3.144 -3.179 25.233 1.00 30.63 221 SER B C 1
ATOM 3104 O O . SER B 1 229 ? -3.565 -2.542 24.252 1.00 31.25 221 SER B O 1
ATOM 3107 N N . ASN B 1 230 ? -3.405 -2.803 26.488 1.00 31.24 222 ASN B N 1
ATOM 3108 C CA . ASN B 1 230 ? -4.063 -1.520 26.733 1.00 31.93 222 ASN B CA 1
ATOM 3109 C C . ASN B 1 230 ? -3.366 -0.345 26.058 1.00 31.87 222 ASN B C 1
ATOM 3110 O O . ASN B 1 230 ? -4.011 0.622 25.635 1.00 30.74 222 ASN B O 1
ATOM 3115 N N . ASN B 1 231 ? -2.042 -0.417 25.950 1.00 31.56 223 ASN B N 1
ATOM 3116 C CA . ASN B 1 231 ? -1.312 0.713 25.396 1.00 31.26 223 ASN B CA 1
ATOM 3117 C C . ASN B 1 231 ? -1.328 0.771 23.846 1.00 30.68 223 ASN B C 1
ATOM 3118 O O . ASN B 1 231 ? -0.795 1.709 23.257 1.00 31.88 223 ASN B O 1
ATOM 3123 N N . ALA B 1 232 ? -1.939 -0.215 23.197 1.00 30.57 224 ALA B N 1
ATOM 3124 C CA . ALA B 1 232 ? -2.081 -0.259 21.728 1.00 30.08 224 ALA B CA 1
ATOM 3125 C C . ALA B 1 232 ? -3.390 0.387 21.310 1.00 30.62 224 ALA B C 1
ATOM 3126 O O . ALA B 1 232 ? -3.941 0.105 20.273 1.00 30.97 224 ALA B O 1
ATOM 3128 N N . SER B 1 233 ? -3.838 1.315 22.131 1.00 31.25 225 SER B N 1
ATOM 3129 C CA . SER B 1 233 ? -5.169 1.897 22.093 1.00 31.57 225 SER B CA 1
ATOM 3130 C C . SER B 1 233 ? -5.439 2.791 20.879 1.00 31.25 225 SER B C 1
ATOM 3131 O O . SER B 1 233 ? -6.564 2.846 20.343 1.00 31.58 225 SER B O 1
ATOM 3134 N N . TYR B 1 234 ? -4.408 3.538 20.487 1.00 30.68 226 TYR B N 1
ATOM 3135 C CA . TYR B 1 234 ? -4.464 4.431 19.333 1.00 30.17 226 TYR B CA 1
ATOM 3136 C C . TYR B 1 234 ? -4.077 3.762 17.997 1.00 30.10 226 TYR B C 1
ATOM 3137 O O . TYR B 1 234 ? -3.958 4.442 16.967 1.00 29.29 226 TYR B O 1
ATOM 3146 N N . ILE B 1 235 ? -3.891 2.438 18.023 1.00 29.20 227 ILE B N 1
ATOM 3147 C CA . ILE B 1 235 ? -3.432 1.718 16.877 1.00 29.02 227 ILE B CA 1
ATOM 3148 C C . ILE B 1 235 ? -4.567 0.887 16.431 1.00 28.72 227 ILE B C 1
ATOM 3149 O O . ILE B 1 235 ? -4.905 -0.088 17.090 1.00 29.15 227 ILE B O 1
ATOM 3154 N N . THR B 1 236 ? -5.149 1.253 15.290 1.00 28.83 228 THR B N 1
ATOM 3155 C CA . THR B 1 236 ? -6.197 0.441 14.726 1.00 28.55 228 THR B CA 1
ATOM 3156 C C . THR B 1 236 ? -6.264 0.368 13.216 1.00 28.58 228 THR B C 1
ATOM 3157 O O . THR B 1 236 ? -5.821 1.249 12.515 1.00 29.42 228 THR B O 1
ATOM 3161 N N . GLY B 1 237 ? -6.797 -0.738 12.728 1.00 29.14 229 GLY B N 1
ATOM 3162 C CA . GLY B 1 237 ? -6.860 -0.986 11.297 1.00 29.47 229 GLY B CA 1
ATOM 3163 C C . GLY B 1 237 ? -5.525 -1.085 10.597 1.00 29.05 229 GLY B C 1
ATOM 3164 O O . GLY B 1 237 ? -5.414 -0.725 9.447 1.00 28.94 229 GLY B O 1
ATOM 3165 N N . GLN B 1 238 ? -4.506 -1.574 11.298 1.00 29.67 230 GLN B N 1
ATOM 3166 C CA . GLN B 1 238 ? -3.153 -1.708 10.748 1.00 28.50 230 GLN B CA 1
ATOM 3167 C C . GLN B 1 238 ? -2.881 -3.161 10.551 1.00 28.51 230 GLN B C 1
ATOM 3168 O O . GLN B 1 238 ? -3.524 -4.013 11.151 1.00 27.61 230 GLN B O 1
ATOM 3174 N N . THR B 1 239 ? -1.948 -3.435 9.649 1.00 29.42 231 THR B N 1
ATOM 3175 C CA . THR B 1 239 ? -1.461 -4.753 9.426 1.00 30.31 231 THR B CA 1
ATOM 3176 C C . THR B 1 239 ? -0.020 -4.730 9.879 1.00 29.78 231 THR B C 1
ATOM 3177 O O . THR B 1 239 ? 0.776 -3.988 9.364 1.00 30.49 231 THR B O 1
ATOM 3181 N N . LEU B 1 240 ? 0.319 -5.572 10.840 1.00 30.07 232 LEU B N 1
ATOM 3182 C CA . LEU B 1 240 ? 1.687 -5.628 11.342 1.00 28.99 232 LEU B CA 1
ATOM 3183 C C . LEU B 1 240 ? 2.320 -6.820 10.630 1.00 28.28 232 LEU B C 1
ATOM 3184 O O . LEU B 1 240 ? 1.915 -7.943 10.834 1.00 27.59 232 LEU B O 1
ATOM 3189 N N . HIS B 1 241 ? 3.261 -6.563 9.723 1.00 28.00 233 HIS B N 1
ATOM 3190 C CA . HIS B 1 241 ? 3.926 -7.633 9.004 1.00 27.88 233 HIS B CA 1
ATOM 3191 C C . HIS B 1 241 ? 5.158 -8.138 9.768 1.00 28.27 233 HIS B C 1
ATOM 3192 O O . HIS B 1 241 ? 6.057 -7.366 10.102 1.00 27.87 233 HIS B O 1
ATOM 3199 N N . VAL B 1 242 ? 5.158 -9.443 10.057 1.00 27.53 234 VAL B N 1
ATOM 3200 C CA . VAL B 1 242 ? 6.221 -10.087 10.820 1.00 26.63 234 VAL B CA 1
ATOM 3201 C C . VAL B 1 242 ? 6.829 -11.106 9.882 1.00 26.41 234 VAL B C 1
ATOM 3202 O O . VAL B 1 242 ? 6.462 -12.265 9.909 1.00 25.23 234 VAL B O 1
ATOM 3206 N N . ASN B 1 243 ? 7.749 -10.676 9.031 1.00 27.20 235 ASN B N 1
ATOM 3207 C CA . ASN B 1 243 ? 8.102 -11.479 7.880 1.00 27.97 235 ASN B CA 1
ATOM 3208 C C . ASN B 1 243 ? 9.521 -11.347 7.444 1.00 28.87 235 ASN B C 1
ATOM 3209 O O . ASN B 1 243 ? 9.856 -11.680 6.303 1.00 28.91 235 ASN B O 1
ATOM 3214 N N . GLY B 1 244 ? 10.373 -10.882 8.350 1.00 29.98 236 GLY B N 1
ATOM 3215 C CA . GLY B 1 244 ? 11.795 -10.793 8.087 1.00 30.89 236 GLY B CA 1
ATOM 3216 C C . GLY B 1 244 ? 12.132 -9.881 6.928 1.00 31.70 236 GLY B C 1
ATOM 3217 O O . GLY B 1 244 ? 13.186 -10.018 6.321 1.00 30.65 236 GLY B O 1
ATOM 3218 N N . GLY B 1 245 ? 11.220 -8.967 6.618 1.00 33.92 237 GLY B N 1
ATOM 3219 C CA . GLY B 1 245 ? 11.447 -7.933 5.627 1.00 35.67 237 GLY B CA 1
ATOM 3220 C C . GLY B 1 245 ? 11.108 -8.378 4.243 1.00 37.98 237 GLY B C 1
ATOM 3221 O O . GLY B 1 245 ? 11.392 -7.673 3.304 1.00 38.59 237 GLY B O 1
ATOM 3222 N N . MET B 1 246 ? 10.466 -9.533 4.104 1.00 41.38 238 MET B N 1
ATOM 3223 C CA . MET B 1 246 ? 10.258 -10.110 2.784 1.00 44.26 238 MET B CA 1
ATOM 3224 C C . MET B 1 246 ? 9.218 -9.310 2.032 1.00 46.39 238 MET B C 1
ATOM 3225 O O . MET B 1 246 ? 9.174 -9.320 0.801 1.00 46.28 238 MET B O 1
ATOM 3230 N N . LEU B 1 247 ? 8.372 -8.644 2.811 1.00 49.02 239 LEU B N 1
ATOM 3231 C CA . LEU B 1 247 ? 7.370 -7.717 2.320 1.00 50.97 239 LEU B CA 1
ATOM 3232 C C . LEU B 1 247 ? 7.327 -6.530 3.296 1.00 52.28 239 LEU B C 1
ATOM 3233 O O . LEU B 1 247 ? 7.087 -6.703 4.504 1.00 51.72 239 LEU B O 1
ATOM 3238 N N . MET B 1 248 ? 7.545 -5.336 2.733 1.00 54.23 240 MET B N 1
ATOM 3239 C CA . MET B 1 248 ? 7.602 -4.080 3.479 1.00 55.68 240 MET B CA 1
ATOM 3240 C C . MET B 1 248 ? 6.396 -3.166 3.155 1.00 56.84 240 MET B C 1
ATOM 3241 O O . MET B 1 248 ? 6.320 -2.602 2.049 1.00 57.49 240 MET B O 1
ATOM 3246 N N . VAL B 1 249 ? 5.473 -3.036 4.126 1.00 57.56 241 VAL B N 1
ATOM 3247 C CA . VAL B 1 249 ? 4.297 -2.144 4.033 1.00 57.91 241 VAL B CA 1
ATOM 3248 C C . VAL B 1 249 ? 4.245 -1.089 5.172 1.00 58.16 241 VAL B C 1
ATOM 3249 O O . VAL B 1 249 ? 4.900 -1.210 6.225 1.00 57.70 241 VAL B O 1
#

Foldseek 3Di:
DFACAPAEEEFEPLLDQLNLLLQQVSLVSHYQYEYEEQDPPSVVVSVVVSPDSYHYHHFDLLDLVRLLVVLVVDQTHAEYEAEDDVLVRRLSTLPVSLLNNLVNVLVNLLVVLHHEYEYEQDEDDDLCHDPSSNVSRVNNLVVQLVVQVVSVVSHYAGEYEYEYAEDDDPVVLCVRLVLAPQSDGHYSNLRSVVRSCRSGPVNSVDHSYYHYSYNVSDDD/DLAQAPAEEEFAPLLFLLNVLLVQLSLVSHYQYAREYADVVSSVVSVVVSPDRYHYHHFDLLDLVRLLVVLVVDQGHAEYEYEQPDVPLVVSLCRLAVSLVSNLVSNCVRQLVVLAHEYEYEQDEAYLHDCDPPSSNVSRVNNLVVQLVSQVVCVRSHYAGEYEYEYAEDRDPDPPDDPVSLQSRLVLALQSDHHYSNLRSVVSSVCSGPVVRPPHSYYHYSYNVSDDD

Organism: Rickettsia prowazekii (strain Madrid E) (NCBI:txid272947)

InterPro domains:
  IPR002347 Short-chain dehydrogenase/reductase SDR [PF13561] (13-238)
  IPR002347 Short-chain dehydrogenase/reductase SDR [PR00080] (75-86)
  IPR002347 Short-chain dehydrogenase/reductase SDR [PR00080] (128-136)
  IPR002347 Short-chain dehydrogenase/reductase SDR [PR00080] (148-167)
  IPR002347 Short-chain dehydrogenase/reductase SDR [PR00081] (8-25)
  IPR002347 Short-chain dehydrogenase/reductase SDR [PR00081] (75-86)
  IPR002347 Short-chain dehydrogenase/reductase SDR [PR00081] (122-138)
  IPR002347 Short-chain dehydrogenase/reductase SDR [PR00081] (148-167)
  IPR002347 Short-chain dehydrogenase/reductase SDR [PR00081] (169-186)
  IPR002347 Short-chain dehydrogenase/reductase SDR [PR00081] (202-222)
  IPR011284 3-oxoacyl-(acyl-carrier-protein) reductase [TIGR01830] (10-238)
  IPR020904 Short-chain dehydrogenase/reductase, conserved site [PS00061] (135-163)
  IPR036291 NAD(P)-binding domain superfamily [SSF51735] (6-240)
  IPR050259 Short-chain dehydrogenases/reductases [PTHR42879] (1-239)
  IPR057326 Ketoreductase domain [SM00822] (7-179)

Solvent-accessible surface area: 18034 Å² total; per-residue (Å²): 60,11,87,0,97,62,36,13,0,0,0,0,24,0,41,50,44,16,0,14,9,0,0,114,25,0,43,149,22,33,2,106,1,18,0,0,8,81,52,80,127,114,0,109,60,9,0,111,52,10,175,98,76,66,71,43,26,74,3,68,29,68,67,62,64,58,0,39,76,0,1,73,113,4,102,90,14,28,0,0,0,0,5,27,59,89,106,100,139,15,25,57,39,5,39,123,4,2,87,22,0,0,86,26,0,13,111,60,2,47,142,141,147,48,0,4,1,1,0,2,4,23,63,7,50,45,94,94,28,122,77,20,75,46,42,1,49,61,26,3,23,38,25,0,68,69,12,0,155,93,0,2,80,82,28,0,4,0,1,1,0,1,0,0,24,16,168,122,86,91,67,104,40,122,64,50,45,153,54,3,23,34,32,57,100,1,76,24,100,19,0,1,4,0,0,0,0,2,0,0,78,15,1,48,5,0,0,0,5,12,4,21,0,2,0,3,44,37,33,59,59,8,92,0,100,73,40,23,0,0,0,17,29,0,54,56,26,11,0,17,10,0,0,112,11,0,41,143,22,35,1,35,0,15,0,2,13,81,80,78,125,34,0,89,68,8,0,105,55,8,173,79,93,68,76,43,31,66,10,69,46,69,63,64,74,52,2,31,41,4,0,68,104,6,96,109,11,28,0,0,0,0,15,26,48,28,126,100,106,105,48,20,31,54,41,5,38,122,6,5,87,20,6,0,90,13,0,8,116,52,1,46,151,77,147,57,0,5,0,0,0,0,2,11,54,14,44,88,31,48,102,44,62,72,22,56,52,38,1,32,64,23,3,28,36,22,1,65,69,14,0,152,94,0,3,85,73,36,1,4,0,0,0,0,1,1,0,7,18,69,56,93,189,98,37,100,40,75,144,68,83,78,116,54,12,40,73,110,5,20,28,33,67,38,0,84,12,77,16,0,2,57,0,0,0,0,2,0,1,75,73,0,51,6,1,0,0,4,13,4,9,1,1,0,3,27,53,39,56

Radius of gyration: 21.83 Å; Cα contacts (8 Å, |Δi|>4): 1043; chains: 2; bounding box: 54×61×43 Å

CATH classification: 3.40.50.720

Nearest PDB structures (foldseek):
  3f9i-assembly1_A-2  TM=1.005E+00  e=2.845E-41  Rickettsia prowazekii
  3f9i-assembly1_B-2  TM=9.999E-01  e=4.487E-35  Rickettsia prowazekii
  5f1p-assembly1_A  TM=9.266E-01  e=2.180E-19  Streptomyces platensis subsp. rosaceus
  5tii-assembly1_A  TM=8.964E-01  e=3.537E-17  uncultured bacterium
  7nm7-assembly1_AAA  TM=8.699E-01  e=4.504E-16  Streptomyces albus

Sequence (449 aa):
MIDLTGKTSLITGASSGIGSAIARLLHKLGSKVIISGSNEEKLKSLGNALKDNYTIEVCNLANKEECSNLISKTSNLDILVCNAGDFDKVIDINLKANFILNREAIKKMIQKRYGRIINISSIVGGNPGQANYCASKAGLIGMTKSLSYEVATRGITVNAVAPGFIKLNEKQREAIVQKIPLGTYGIPEDVAYAVAFLASNNASYITGQTLHVNGGMLMVMIDLTGKTSLITGASSGIGSAIARLLHKLGSKVIISGSNEEKLKSLGNALKDNYTIEVCNLANKEECSNLISKTSNLDILVCNAGITDFDKVIDINLKANFILNREAIKKMIQKRYGRIINISSIVGIGNPGQANYCASKAGLIGMTKSLSYEVATRGITVNAVAPGFIKSDMTDKLNEKQREAIVQKIPLGTYGIPEDVAYAVAFLASNNASYITGQTLHVNGGMLMV

Secondary structure (DSSP, 8-state):
----TT-EEEETTTTSHHHHHHHHHHHHTT-EEEEEES-HHHHHHHHHHH-SSEEEEE--TTSHHHHHHHHHT-S--SEEEE----HHHHHIIIIIHHHHHHHHHHHHHHHHT-EEEEEEPPPP---S-SHHHHHHHHHHHHHHHHHHHHHGGGTEEEEEEEE--B---HHHHHHHHHH-TT-S-B-HHHHHHHHHHHHSGGGTT--S-EEEESTTSS--/----TT-EEEETTTTSHHHHHHHHHHHHTT-EEEEEES-HHHHHHHHHHH-SSEEEEE--TT-HHHHHHHHHT-SS--EEEE------HHHHHIIIIIIHHHHHHHHHHHHHHHT-EEEEEEPPPPP---S--HHHHHHHHHHHHHHHHHHHHHGGGTEEEEEEEE-SB--SS--S--HHHHHHHHHT-TTSS-B-HHHHHHHHHHHHSGGGTT--S-EEEESTTSS--

B-factor: mean 38.78, std 9.99, range [19.68, 68.75]